Protein AF-A0A1I1XIB0-F1 (afdb_monomer)

InterPro domains:
  IPR000209 Peptidase S8/S53 domain [PF00082] (10-232)
  IPR023828 Peptidase S8, subtilisin, Ser-active site [PS00138] (184-194)
  IPR036852 Peptidase S8/S53 domain superfamily [G3DSA:3.40.50.200] (4-251)
  IPR036852 Peptidase S8/S53 domain superfamily [SSF52743] (11-243)
  IPR043708 Domain of unknown function DUF5648 [PF18885] (364-437)
  IPR050131 Subtilisin-like serine protease [PTHR43806] (14-376)

Solvent-accessible surface area (backbone atoms only — not comparable to full-atom values): 24948 Å² total; per-residue (Å²): 143,83,66,62,75,62,54,50,51,52,54,21,49,53,53,44,51,43,47,31,56,20,45,55,65,44,67,36,63,56,75,68,88,58,62,93,78,65,76,78,66,47,50,87,48,63,80,94,66,42,48,61,57,42,46,31,53,49,48,32,48,41,38,45,18,28,38,22,29,17,24,40,51,57,47,39,90,53,63,54,52,44,94,48,50,58,71,81,43,56,29,51,38,35,16,9,11,13,29,76,56,75,64,57,101,87,51,88,85,45,57,75,73,32,70,20,65,83,56,97,54,35,17,29,8,16,19,26,57,73,9,25,25,30,63,10,50,46,46,73,43,80,45,87,76,53,92,90,58,73,53,62,77,38,68,94,38,26,22,21,33,36,84,76,14,56,47,33,80,69,74,59,90,55,70,74,74,32,47,25,14,30,38,32,8,55,52,6,14,51,57,54,38,50,48,50,51,54,35,35,46,44,33,47,85,58,47,23,47,53,48,49,48,38,47,36,71,24,14,81,23,49,91,66,54,36,48,62,33,4,11,22,50,55,36,66,70,56,24,46,54,59,31,37,71,74,28,79,83,30,61,41,55,38,29,26,29,35,15,88,77,46,39,28,36,48,75,41,40,43,47,28,38,51,30,10,30,55,53,21,45,35,67,85,63,81,83,75,70,95,81,52,96,78,66,48,75,72,84,63,35,65,37,31,28,38,65,43,66,40,55,40,65,33,44,64,101,82,67,48,47,57,67,65,42,42,71,54,72,90,48,81,50,51,31,45,18,17,46,33,35,32,26,39,53,51,77,32,97,89,34,90,88,53,60,30,27,47,36,33,36,29,41,36,62,55,67,98,76,82,86,53,62,52,41,73,75,82,36,71,70,30,39,31,35,44,74,37,52,50,70,68,51,50,53,53,41,43,75,76,65,32,43,84,75,47,69,58,28,16,32,42,39,73,91,49,80,86,58,72,81,45,39,48,29,30,32,24,27,17,86,90,54,65,21,33,44,73,47,47,54,94,43,46,71,62,42,39,74,74,47,36,71,39,67,68,98,40,63,54,64,24,38,31,35,64,45,83,34,53,68,79,80,86,108

Organism: NCBI:txid32040

Foldseek 3Di:
DPPPVVVLVVVLVVLVLCLLQLAQEAQAEDQNDDPPVCPPQQLPDPQVRHRSSSVSLVSLQLQLHAYQYQQWWFQAADASDHPNDDCPSLRYAYEWAFAPDDDDPPDPDDDGQGWADPDPGTTTYFRFQLHAYFHFAFDKDFADQDVPDQDDPDVVFLWGLHCRRPVVVVVPPDRRPRMGTGGGSSRGSVVLSVLLVLLCLQPQPDGSNRSSVLQLCQAPQNPPGDRRGHSTHGDSVSSNVVSCVQQVVQKAFFFWWDFPQLLEIDTFSHLSLLVSQQQLSHDPFDDDPPPDPPCPPRPPRRHIFRDDADAAQQRPDPDGGPFARRNDDDDPRRGGGGFFMFGSDQQDPVDNVHTFFFWWKKKDWQDPDDDQCCCVPPNVTHMEMDTARDPVVVVVVVVVPIDTDGTRHTAHAPPDDAFPQKFFFFWFAASVSRYIDTHGPVCVVVVVVVRRDHDDPDGTHHITHTDPRYDDDGD

pLDDT: mean 80.66, std 17.75, range [33.81, 98.62]

Mean predicted aligned error: 9.28 Å

Radius of gyration: 24.28 Å; Cα contacts (8 Å, |Δi|>4): 1077; chains: 1; bounding box: 65×56×66 Å

Secondary structure (DSSP, 8-state):
--SHHHHHHHHHHHHHHHHHTT-SEEEE-SPP---TT-----SSS-GGG--HHHHHHHHHHHTT-EEEEE--SB--SS-SS-TTS-TT-TTEEEEEEE--SPPPTTSTT--TTPBPBSSSSSBPPP--TT-EEEE-SSEEEE----TT----SBGGGTBBSSTTSTTGGGT---TTSSEEEE-SHHHHHHHHHHHHHHHHHH-TT--HHHHHHHHHTTBTTTTS-BTTTBT-SB-HHHHHHHHHHH-TT-EEEEEEEEETTTTEEEEES-HHHHHHHHTT-PSS-----TT-TT--TTTSS---EE-SSEE----HHHH------TTPPP-GGGS-EEEEEEESSS--TT-SSSPPEEEEEEEEE--SS---HHHHHT-TT-EEEEEESSHHHHHHHHHTT-EEEEEEEEEB-TTS---TT-EEEEEEEETTTTEEEEEEGGGHHHHHHTT--B-BSBSEEEEEEE-SSSPPP--

Nearest PDB structures (foldseek):
  1wsd-assembly1_A  TM=8.372E-01  e=1.489E-09  Shouchella clausii KSM-K16
  3vv3-assembly1_A  TM=7.527E-01  e=7.061E-09  Pseudoalteromonas sp. SM9913
  5yl7-assembly1_A  TM=7.143E-01  e=4.272E-06  Pseudoalteromonas arctica
  4tr2-assembly2_B  TM=7.074E-01  e=9.302E-06  Plasmodium vivax
  8pol-assembly1_A  TM=7.002E-01  e=8.252E-06  Plasmodium falciparum

Sequence (475 aa):
MQPLEGEFGAYSEALTRAVYSGMQVINWSGELPNDDNHTNHNCNVPTANLSPVCTAVQLLKDRDVLLIQATGNFSKTRSPFPSNIQENQSTILAVGGTSSREPGPSMGGLSPGALWRLNATEGSSWTGFDGVVAPADGIVSTVPRYPGSTADYYPAYKCGDFANDRSAEGNFSRIGDGYGSCSGTSMAAPHVSALAGLIRSVNPLLSAQAVRSIIQNSGNNASNRMEQIGYGLPNAGLALVKASTTNPSKLTPLFSFYSVERVDSFYTTVPQMASAALTGTLEPRQHCPLSAAQCDLETTFKSYDSAYGAGITDWGNSYGPYTKFPGVGNGSTKAPQAEVWVFTTPANPKSAAIPLAPLVRMSWICPSAQANTVCQSTNGHHADTTYTTDDDGIAAYIGVGYKVDGIEGYIYPKSLPQPAGTVRLMRKYNPTRDDHAIFPETKAGYMAGLGYTVDSGAEWLGYVYPNNGPVPFIQ

Structure (mmCIF, N/CA/C/O backbone):
data_AF-A0A1I1XIB0-F1
#
_entry.id   AF-A0A1I1XIB0-F1
#
loop_
_atom_site.group_PDB
_atom_site.id
_atom_site.type_symbol
_atom_site.label_atom_id
_atom_site.label_alt_id
_atom_site.label_comp_id
_atom_site.label_asym_id
_atom_site.label_entity_id
_atom_site.label_seq_id
_atom_site.pdbx_PDB_ins_code
_atom_site.Cartn_x
_atom_site.Cartn_y
_atom_site.Cartn_z
_atom_site.occupancy
_atom_site.B_iso_or_equiv
_atom_site.auth_seq_id
_atom_site.auth_comp_id
_atom_site.auth_asym_id
_atom_site.auth_atom_id
_atom_site.pdbx_PDB_model_num
ATOM 1 N N . MET A 1 1 ? -0.092 12.155 -39.019 1.00 34.72 1 MET A N 1
ATOM 2 C CA . MET A 1 1 ? 0.145 12.845 -37.733 1.00 34.72 1 MET A CA 1
ATOM 3 C C . MET A 1 1 ? -1.206 13.132 -37.100 1.00 34.72 1 MET A C 1
ATOM 5 O O . MET A 1 1 ? -1.804 14.132 -37.453 1.00 34.72 1 MET A O 1
ATOM 9 N N . GLN A 1 2 ? -1.728 12.192 -36.305 1.00 34.03 2 GLN A N 1
ATOM 10 C CA . GLN A 1 2 ? -2.942 12.327 -35.475 1.00 34.03 2 GLN A CA 1
ATOM 11 C C . GLN A 1 2 ? -3.284 11.124 -34.536 1.00 34.03 2 GLN A C 1
ATOM 13 O O . GLN A 1 2 ? -4.403 11.107 -34.041 1.00 34.03 2 GLN A O 1
ATOM 18 N N . PRO A 1 3 ? -2.402 10.139 -34.212 1.00 33.81 3 PRO A N 1
ATOM 19 C CA . PRO A 1 3 ? -2.680 9.204 -33.105 1.00 33.81 3 PRO A CA 1
ATOM 20 C C . PRO A 1 3 ? -2.094 9.621 -31.743 1.00 33.81 3 PRO A C 1
ATOM 22 O O . PRO A 1 3 ? -2.544 9.133 -30.714 1.00 33.81 3 PRO A O 1
ATOM 25 N N . LEU A 1 4 ? -1.110 10.526 -31.714 1.00 39.44 4 LEU A N 1
ATOM 26 C CA . LEU A 1 4 ? -0.317 10.790 -30.509 1.00 39.44 4 LEU A CA 1
ATOM 27 C C . LEU A 1 4 ? -1.135 11.420 -29.364 1.00 39.44 4 LEU A C 1
ATOM 29 O O . LEU A 1 4 ? -1.026 10.961 -28.232 1.00 39.44 4 LEU A O 1
ATOM 33 N N . GLU A 1 5 ? -2.012 12.394 -29.633 1.00 41.09 5 GLU A N 1
ATOM 34 C CA . GLU A 1 5 ? -2.795 13.081 -28.583 1.00 41.09 5 GLU A CA 1
ATOM 35 C C . GLU A 1 5 ? -3.718 12.141 -27.778 1.00 41.09 5 GLU A C 1
ATOM 37 O O . GLU A 1 5 ? -3.927 12.365 -26.586 1.00 41.09 5 GLU A O 1
ATOM 42 N N . GLY A 1 6 ? -4.218 11.059 -28.390 1.00 52.31 6 GLY A N 1
ATOM 43 C CA . GLY A 1 6 ? -5.073 10.075 -27.715 1.00 52.31 6 GLY A CA 1
ATOM 44 C C . GLY A 1 6 ? -4.317 9.160 -26.743 1.00 52.31 6 GLY A C 1
ATOM 45 O O . GLY A 1 6 ? -4.821 8.862 -25.660 1.00 52.31 6 GLY A O 1
ATOM 46 N N . GLU A 1 7 ? -3.093 8.749 -27.088 1.00 53.34 7 GLU A N 1
ATOM 47 C CA . GLU A 1 7 ? -2.263 7.883 -26.235 1.00 53.34 7 GLU A CA 1
ATOM 48 C C . GLU A 1 7 ? -1.728 8.630 -25.005 1.00 53.34 7 GLU A C 1
ATOM 50 O O . GLU A 1 7 ? -1.768 8.099 -23.893 1.00 53.34 7 GLU A O 1
ATOM 55 N N . PHE A 1 8 ? -1.311 9.894 -25.162 1.00 59.97 8 PHE A N 1
ATOM 56 C CA . PHE A 1 8 ? -0.887 10.735 -24.034 1.00 59.97 8 PHE A CA 1
ATOM 57 C C . PHE A 1 8 ? -2.003 10.923 -22.995 1.00 59.97 8 PHE A C 1
ATOM 59 O O . PHE A 1 8 ? -1.739 10.871 -21.790 1.00 59.97 8 PHE A O 1
ATOM 66 N N . GLY A 1 9 ? -3.246 11.111 -23.455 1.00 65.69 9 GLY A N 1
ATOM 67 C CA . GLY A 1 9 ? -4.419 11.205 -22.585 1.00 65.69 9 GLY A CA 1
ATOM 68 C C . GLY A 1 9 ? -4.673 9.911 -21.811 1.00 65.69 9 GLY A C 1
ATOM 69 O O . GLY A 1 9 ? -4.876 9.952 -20.600 1.00 65.69 9 GLY A O 1
ATOM 70 N N . ALA A 1 10 ? -4.577 8.757 -22.478 1.00 72.38 10 ALA A N 1
ATOM 71 C CA . ALA A 1 10 ? -4.796 7.456 -21.848 1.00 72.38 10 ALA A CA 1
ATOM 72 C C . ALA A 1 10 ? -3.760 7.135 -20.755 1.00 72.38 10 ALA A C 1
ATOM 74 O O . ALA A 1 10 ? -4.125 6.625 -19.695 1.00 72.38 10 ALA A O 1
ATOM 75 N N . TYR A 1 11 ? -2.480 7.457 -20.973 1.00 74.12 11 TYR A N 1
ATOM 76 C CA . TYR A 1 11 ? -1.439 7.226 -19.966 1.00 74.12 11 TYR A CA 1
ATOM 77 C C . TYR A 1 11 ? -1.597 8.124 -18.737 1.00 74.12 11 TYR A C 1
ATOM 79 O O . TYR A 1 11 ? -1.488 7.645 -17.606 1.00 74.12 11 TYR A O 1
ATOM 87 N N . SER A 1 12 ? -1.871 9.415 -18.953 1.00 75.81 12 SER A N 1
ATOM 88 C CA . SER A 1 12 ? -2.117 10.366 -17.865 1.00 75.81 12 SER A CA 1
ATOM 89 C C . SER A 1 12 ? -3.331 9.945 -17.032 1.00 75.81 12 SER A C 1
ATOM 91 O O . SER A 1 12 ? -3.250 9.910 -15.803 1.00 75.81 12 SER A O 1
ATOM 93 N N . GLU A 1 13 ? -4.413 9.520 -17.689 1.00 79.94 13 GLU A N 1
ATOM 94 C CA . GLU A 1 13 ? -5.620 9.023 -17.027 1.00 79.94 13 GLU A CA 1
ATOM 95 C C . GLU A 1 13 ? -5.353 7.739 -16.231 1.00 79.94 13 GLU A C 1
ATOM 97 O O . GLU A 1 13 ? -5.754 7.635 -15.073 1.00 79.94 13 GLU A O 1
ATOM 102 N N . ALA A 1 14 ? -4.627 6.772 -16.802 1.00 84.06 14 ALA A N 1
ATOM 103 C CA . ALA A 1 14 ? -4.307 5.521 -16.117 1.00 84.06 14 ALA A CA 1
ATOM 104 C C . ALA A 1 14 ? -3.489 5.753 -14.836 1.00 84.06 14 ALA A C 1
ATOM 106 O O . ALA A 1 14 ? -3.816 5.200 -13.783 1.00 84.06 14 ALA A O 1
ATOM 107 N N . LEU A 1 15 ? -2.453 6.597 -14.908 1.00 84.81 15 LEU A N 1
ATOM 108 C CA . LEU A 1 15 ? -1.641 6.966 -13.746 1.00 84.81 15 LEU A CA 1
ATOM 109 C C . LEU A 1 15 ? -2.468 7.732 -12.709 1.00 84.81 15 LEU A C 1
ATOM 111 O O . LEU A 1 15 ? -2.414 7.412 -11.523 1.00 84.81 15 LEU A O 1
ATOM 115 N N . THR A 1 16 ? -3.274 8.697 -13.151 1.00 84.50 16 THR A N 1
ATOM 116 C CA . THR A 1 16 ? -4.142 9.493 -12.273 1.00 84.50 16 THR A CA 1
ATOM 117 C C . THR A 1 16 ? -5.138 8.606 -11.534 1.00 84.50 16 THR A C 1
ATOM 119 O O . THR A 1 16 ? -5.245 8.674 -10.309 1.00 84.50 16 THR A O 1
ATOM 122 N N . ARG A 1 17 ? -5.806 7.697 -12.249 1.00 85.12 17 ARG A N 1
ATOM 123 C CA . ARG A 1 17 ? -6.770 6.766 -11.663 1.00 85.12 17 ARG A CA 1
ATOM 124 C C . ARG A 1 17 ? -6.127 5.807 -10.663 1.00 85.12 17 ARG A C 1
ATOM 126 O O . ARG A 1 17 ? -6.706 5.576 -9.606 1.00 85.12 17 ARG A O 1
ATOM 133 N N . ALA A 1 18 ? -4.938 5.287 -10.966 1.00 88.88 18 ALA A N 1
ATOM 134 C CA . ALA A 1 18 ? -4.184 4.437 -10.045 1.00 88.88 18 ALA A CA 1
ATOM 135 C C . ALA A 1 18 ? -3.837 5.172 -8.737 1.00 88.88 18 ALA A C 1
ATOM 137 O O . ALA A 1 18 ? -3.987 4.629 -7.643 1.00 88.88 18 ALA A O 1
ATOM 138 N N . VAL A 1 19 ? -3.424 6.437 -8.828 1.00 89.44 19 VAL A N 1
ATOM 139 C CA . VAL A 1 19 ? -3.160 7.261 -7.641 1.00 89.44 19 VAL A CA 1
ATOM 140 C C . VAL A 1 19 ? -4.442 7.512 -6.841 1.00 89.44 19 VAL A C 1
ATOM 142 O O . VAL A 1 19 ? -4.451 7.381 -5.618 1.00 89.44 19 VAL A O 1
ATOM 145 N N . TYR A 1 20 ? -5.538 7.828 -7.527 1.00 86.62 20 TYR A N 1
ATOM 146 C CA . TYR A 1 20 ? -6.850 8.083 -6.928 1.00 86.62 20 TYR A CA 1
ATOM 147 C C . TYR A 1 20 ? -7.481 6.860 -6.261 1.00 86.62 20 TYR A C 1
ATOM 149 O O . TYR A 1 20 ? -8.223 7.018 -5.299 1.00 86.62 20 TYR A O 1
ATOM 157 N N . SER A 1 21 ? -7.143 5.640 -6.675 1.00 86.75 21 SER A N 1
ATOM 158 C CA . SER A 1 21 ? -7.569 4.436 -5.954 1.00 86.75 21 SER A CA 1
ATOM 159 C C . SER A 1 21 ? -6.730 4.149 -4.697 1.00 86.75 21 SER A C 1
ATOM 161 O O . SER A 1 21 ? -6.948 3.136 -4.038 1.00 86.75 21 SER A O 1
ATOM 163 N N . GLY A 1 22 ? -5.750 4.998 -4.364 1.00 91.38 22 GLY A N 1
ATOM 164 C CA . GLY A 1 22 ? -4.880 4.830 -3.199 1.00 91.38 22 GLY A CA 1
ATOM 165 C C . GLY A 1 22 ? -3.710 3.866 -3.415 1.00 91.38 22 GLY A C 1
ATOM 166 O O . GLY A 1 22 ? -3.172 3.339 -2.438 1.00 91.38 22 GLY A O 1
ATOM 167 N N . MET A 1 23 ? -3.304 3.608 -4.669 1.00 93.62 23 MET A N 1
ATOM 168 C CA . MET A 1 23 ? -2.136 2.761 -4.940 1.00 93.62 23 MET A CA 1
ATOM 169 C C . MET A 1 23 ? -0.854 3.396 -4.401 1.00 93.62 23 MET A C 1
ATOM 171 O O . MET A 1 23 ? -0.592 4.581 -4.579 1.00 93.62 23 MET A O 1
ATOM 175 N N . GLN A 1 24 ? -0.016 2.571 -3.779 1.00 94.75 24 GLN A N 1
ATOM 176 C CA . GLN A 1 24 ? 1.278 2.989 -3.237 1.00 94.75 24 GLN A CA 1
ATOM 177 C C . GLN A 1 24 ? 2.409 2.835 -4.256 1.00 94.75 24 GLN A C 1
ATOM 179 O O . GLN A 1 24 ? 3.380 3.589 -4.240 1.00 94.75 24 GLN A O 1
ATOM 184 N N . VAL A 1 25 ? 2.313 1.822 -5.111 1.00 96.56 25 VAL A N 1
ATOM 185 C CA . VAL A 1 25 ? 3.332 1.461 -6.094 1.00 96.56 25 VAL A CA 1
ATOM 186 C C . VAL A 1 25 ? 2.623 1.171 -7.405 1.00 96.56 25 VAL A C 1
ATOM 188 O O . VAL A 1 25 ? 1.628 0.449 -7.412 1.00 96.56 25 VAL A O 1
ATOM 191 N N . ILE A 1 26 ? 3.135 1.721 -8.501 1.00 95.69 26 ILE A N 1
ATOM 192 C CA . ILE A 1 26 ? 2.612 1.485 -9.846 1.00 95.69 26 ILE A CA 1
ATOM 193 C C . ILE A 1 26 ? 3.718 0.843 -10.673 1.00 95.69 26 ILE A C 1
ATOM 195 O O . ILE A 1 26 ? 4.795 1.414 -10.827 1.00 95.69 26 ILE A O 1
ATOM 199 N N . ASN A 1 27 ? 3.444 -0.338 -11.223 1.00 95.69 27 ASN A N 1
ATOM 200 C CA . ASN A 1 27 ? 4.301 -0.953 -12.228 1.00 95.69 27 ASN A CA 1
ATOM 201 C C . ASN A 1 27 ? 3.960 -0.383 -13.610 1.00 95.69 27 ASN A C 1
ATOM 203 O O . ASN A 1 27 ? 2.837 -0.551 -14.085 1.00 95.69 27 ASN A O 1
ATOM 207 N N . TRP A 1 28 ? 4.939 0.217 -14.279 1.00 91.00 28 TRP A N 1
ATOM 208 C CA . TRP A 1 28 ? 4.806 0.765 -15.622 1.00 91.00 28 TRP A CA 1
ATOM 209 C C . TRP A 1 28 ? 5.769 0.085 -16.590 1.00 91.00 28 TRP A C 1
ATOM 211 O O . TRP A 1 28 ? 6.968 0.357 -16.622 1.00 91.00 28 TRP A O 1
ATOM 221 N N . SER A 1 29 ? 5.229 -0.816 -17.405 1.00 89.12 29 SER A N 1
ATOM 222 C CA . SER A 1 29 ? 6.001 -1.589 -18.387 1.00 89.12 29 SER A CA 1
ATOM 223 C C . SER A 1 29 ? 5.890 -1.044 -19.818 1.00 89.12 29 SER A C 1
ATOM 225 O O . SER A 1 29 ? 6.275 -1.735 -20.757 1.00 89.12 29 SER A O 1
ATOM 227 N N . GLY A 1 30 ? 5.366 0.175 -19.984 1.00 76.06 30 GLY A N 1
ATOM 228 C CA . GLY A 1 30 ? 5.397 0.931 -21.238 1.00 76.06 30 GLY A CA 1
ATOM 229 C C . GLY A 1 30 ? 6.511 1.980 -21.239 1.00 76.06 30 GLY A C 1
ATOM 230 O O . GLY A 1 30 ? 7.048 2.335 -20.190 1.00 76.06 30 GLY A O 1
ATOM 231 N N . GLU A 1 31 ? 6.849 2.517 -22.408 1.00 67.69 31 GLU A N 1
ATOM 232 C CA . GLU A 1 31 ? 7.662 3.735 -22.475 1.00 67.69 31 GLU A CA 1
ATOM 233 C C . GLU A 1 31 ? 6.745 4.910 -22.103 1.00 67.69 31 GLU A C 1
ATOM 235 O O . GLU A 1 31 ? 5.690 5.087 -22.713 1.00 67.69 31 GLU A O 1
ATOM 240 N N . LEU A 1 32 ? 7.089 5.689 -21.065 1.00 65.56 32 LEU A N 1
ATOM 241 C CA . LEU A 1 32 ? 6.463 7.005 -20.919 1.00 65.56 32 LEU A CA 1
ATOM 242 C C . LEU A 1 32 ? 6.769 7.760 -22.209 1.00 65.56 32 LEU A C 1
ATOM 244 O O . LEU A 1 32 ? 7.939 7.792 -22.589 1.00 65.56 32 LEU A O 1
ATOM 248 N N . PRO A 1 33 ? 5.763 8.308 -22.900 1.00 55.97 33 PRO A N 1
ATOM 249 C CA . PRO A 1 33 ? 5.954 8.759 -24.262 1.00 55.97 33 PRO A CA 1
ATOM 250 C C . PRO A 1 33 ? 7.046 9.834 -24.333 1.00 55.97 33 PRO A C 1
ATOM 252 O O . PRO A 1 33 ? 6.881 10.974 -23.896 1.00 55.97 33 PRO A O 1
ATOM 255 N N . ASN A 1 34 ? 8.186 9.404 -24.868 1.00 49.69 34 ASN A N 1
ATOM 256 C CA . ASN A 1 34 ? 9.269 10.228 -25.356 1.00 49.69 34 ASN A CA 1
ATOM 257 C C . ASN A 1 34 ? 8.889 10.593 -26.780 1.00 49.69 34 ASN A C 1
ATOM 259 O O . ASN A 1 34 ? 8.821 9.716 -27.638 1.00 49.69 34 ASN A O 1
ATOM 263 N N . ASP A 1 35 ? 8.645 11.867 -27.057 1.00 43.66 35 ASP A N 1
ATOM 264 C CA . ASP A 1 35 ? 8.711 12.285 -28.446 1.00 43.66 35 ASP A CA 1
ATOM 265 C C . ASP A 1 35 ? 10.169 12.118 -28.906 1.00 43.66 35 ASP A C 1
ATOM 267 O O . ASP A 1 35 ? 11.059 12.841 -28.451 1.00 43.66 35 ASP A O 1
ATOM 271 N N . ASP A 1 36 ? 10.420 11.155 -29.796 1.00 38.62 36 ASP A N 1
ATOM 272 C CA . ASP A 1 36 ? 11.706 10.994 -30.482 1.00 38.62 36 ASP A CA 1
ATOM 273 C C . ASP A 1 36 ? 12.110 12.277 -31.261 1.00 38.62 36 ASP A C 1
ATOM 275 O O . ASP A 1 36 ? 13.267 12.394 -31.663 1.00 38.62 36 ASP A O 1
ATOM 279 N N . ASN A 1 37 ? 11.214 13.271 -31.414 1.00 39.28 37 ASN A N 1
ATOM 280 C CA . ASN A 1 37 ? 11.496 14.610 -31.953 1.00 39.28 37 ASN A CA 1
ATOM 281 C C . ASN A 1 37 ? 11.740 15.725 -30.917 1.00 39.28 37 ASN A C 1
ATOM 283 O O . ASN A 1 37 ? 11.841 16.888 -31.312 1.00 39.28 37 ASN A O 1
ATOM 287 N N . HIS A 1 38 ? 11.909 15.431 -29.624 1.00 42.34 38 HIS A N 1
ATOM 288 C CA . HIS A 1 38 ? 12.266 16.457 -28.635 1.00 42.34 38 HIS A CA 1
ATOM 289 C C . HIS A 1 38 ? 11.335 17.693 -28.630 1.00 42.34 38 HIS A C 1
ATOM 291 O O . HIS A 1 38 ? 11.815 18.804 -28.367 1.00 42.34 38 HIS A O 1
ATOM 297 N N . THR A 1 39 ? 10.017 17.578 -28.869 1.00 44.53 39 THR A N 1
ATOM 298 C CA . THR A 1 39 ? 9.148 18.688 -28.450 1.00 44.53 39 THR A CA 1
ATOM 299 C C . THR A 1 39 ? 9.186 18.761 -26.928 1.00 44.53 39 THR A C 1
ATOM 301 O O . THR A 1 39 ? 8.699 17.897 -26.207 1.00 44.53 39 THR A O 1
ATOM 304 N N . ASN A 1 40 ? 9.902 19.781 -26.478 1.00 45.25 40 ASN A N 1
ATOM 305 C CA . ASN A 1 40 ? 10.361 20.101 -25.141 1.00 45.25 40 ASN A CA 1
ATOM 306 C C . ASN A 1 40 ? 9.209 20.134 -24.112 1.00 45.25 40 ASN A C 1
ATOM 308 O O . ASN A 1 40 ? 8.756 21.208 -23.719 1.00 45.25 40 ASN A O 1
ATOM 312 N N . HIS A 1 41 ? 8.710 18.981 -23.657 1.00 52.47 41 HIS A N 1
ATOM 313 C CA . HIS A 1 41 ? 7.724 18.909 -22.574 1.00 52.47 41 HIS A CA 1
ATOM 314 C C . HIS A 1 41 ? 8.396 19.163 -21.224 1.00 52.47 41 HIS A C 1
ATOM 316 O O . HIS A 1 41 ? 8.399 18.310 -20.355 1.00 52.47 41 HIS A O 1
ATOM 322 N N . ASN A 1 42 ? 9.017 20.323 -21.030 1.00 55.72 42 ASN A N 1
ATOM 323 C CA . ASN A 1 42 ? 9.701 20.651 -19.786 1.00 55.72 42 ASN A CA 1
ATOM 324 C C . ASN A 1 42 ? 8.758 20.463 -18.575 1.00 55.72 42 ASN A C 1
ATOM 326 O O . ASN A 1 42 ? 7.835 21.247 -18.405 1.00 55.72 42 ASN A O 1
ATOM 330 N N . CYS A 1 43 ? 8.985 19.452 -17.724 1.00 63.19 43 CYS A N 1
ATOM 331 C CA . CYS A 1 43 ? 8.234 19.285 -16.475 1.00 63.19 43 CYS A CA 1
ATOM 332 C C . CYS A 1 43 ? 8.720 20.265 -15.389 1.00 63.19 43 CYS A C 1
ATOM 334 O O . CYS A 1 43 ? 8.115 20.357 -14.327 1.00 63.19 43 CYS A O 1
ATOM 336 N N . ASN A 1 44 ? 9.785 21.035 -15.658 1.00 62.88 44 ASN A N 1
ATOM 337 C CA . ASN A 1 44 ? 10.233 22.168 -14.847 1.00 62.88 44 ASN A CA 1
ATOM 338 C C . ASN A 1 44 ? 9.584 23.473 -15.339 1.00 62.88 44 ASN A C 1
ATOM 340 O O . ASN A 1 44 ? 10.269 24.443 -15.673 1.00 62.88 44 ASN A O 1
ATOM 344 N N . VAL A 1 45 ? 8.257 23.481 -15.428 1.00 57.94 45 VAL A N 1
ATOM 345 C CA . VAL A 1 45 ? 7.435 24.669 -15.697 1.00 57.94 45 VAL A CA 1
ATOM 346 C C . VAL A 1 45 ? 6.428 24.841 -14.557 1.00 57.94 45 VAL A C 1
ATOM 348 O O . VAL A 1 45 ? 6.165 23.877 -13.836 1.00 57.94 45 VAL A O 1
ATOM 351 N N . PRO A 1 46 ? 5.860 26.045 -14.347 1.00 59.50 46 PRO A N 1
ATOM 352 C CA . PRO A 1 46 ? 4.771 26.223 -13.390 1.00 59.50 46 PRO A CA 1
ATOM 353 C C . PRO A 1 46 ? 3.644 25.209 -13.631 1.00 59.50 46 PRO A C 1
ATOM 355 O O . PRO A 1 46 ? 3.358 24.885 -14.782 1.00 59.50 46 PRO A O 1
ATOM 358 N N . THR A 1 47 ? 2.980 24.752 -12.564 1.00 60.19 47 THR A N 1
ATOM 359 C CA . THR A 1 47 ? 1.940 23.701 -12.612 1.00 60.19 47 THR A CA 1
ATOM 360 C C . THR A 1 47 ? 0.851 23.960 -13.654 1.00 60.19 47 THR A C 1
ATOM 362 O O . THR A 1 47 ? 0.406 23.028 -14.313 1.00 60.19 47 THR A O 1
ATOM 365 N N . ALA A 1 48 ? 0.488 25.228 -13.871 1.00 57.03 48 ALA A N 1
ATOM 366 C CA . ALA A 1 48 ? -0.488 25.658 -14.875 1.00 57.03 48 ALA A CA 1
ATOM 367 C C . ALA A 1 48 ? -0.095 25.355 -16.339 1.00 57.03 48 ALA A C 1
ATOM 369 O O . ALA A 1 48 ? -0.945 25.434 -17.218 1.00 57.03 48 ALA A O 1
ATOM 370 N N . ASN A 1 49 ? 1.173 25.021 -16.604 1.00 55.91 49 ASN A N 1
ATOM 371 C CA . ASN A 1 49 ? 1.726 24.806 -17.945 1.00 55.91 49 ASN A CA 1
ATOM 372 C C . ASN A 1 49 ? 2.280 23.381 -18.147 1.00 55.91 49 ASN A C 1
ATOM 374 O O . ASN A 1 49 ? 2.986 23.137 -19.127 1.00 55.91 49 ASN A O 1
ATOM 378 N N . LEU A 1 50 ? 2.024 22.451 -17.217 1.00 63.81 50 LEU A N 1
ATOM 379 C CA . LEU A 1 50 ? 2.497 21.070 -17.333 1.00 63.81 50 LEU A CA 1
ATOM 380 C C . LEU A 1 50 ? 1.772 20.340 -18.472 1.00 63.81 50 LEU A C 1
ATOM 382 O O . LEU A 1 50 ? 0.561 20.474 -18.647 1.00 63.81 50 LEU A O 1
ATOM 386 N N . SER A 1 51 ? 2.509 19.522 -19.229 1.00 68.56 51 SER A N 1
ATOM 387 C CA . SER A 1 51 ? 1.878 18.562 -20.138 1.00 68.56 51 SER A CA 1
ATOM 388 C C . SER A 1 51 ? 1.127 17.488 -19.332 1.00 68.56 51 SER A C 1
ATOM 390 O O . SER A 1 51 ? 1.496 17.230 -18.183 1.00 68.56 51 SER A O 1
ATOM 392 N N . PRO A 1 52 ? 0.125 16.796 -19.908 1.00 71.19 52 PRO A N 1
ATOM 393 C CA . PRO A 1 52 ? -0.662 15.793 -19.182 1.00 71.19 52 PRO A CA 1
ATOM 394 C C . PRO A 1 52 ? 0.171 14.709 -18.477 1.00 71.19 52 PRO A C 1
ATOM 396 O O . PRO A 1 52 ? -0.163 14.287 -17.369 1.00 71.19 52 PRO A O 1
ATOM 399 N N . VAL A 1 53 ? 1.285 14.277 -19.079 1.00 72.31 53 VAL A N 1
ATOM 400 C CA . VAL A 1 53 ? 2.204 13.305 -18.461 1.00 72.31 53 VAL A CA 1
ATOM 401 C C . VAL A 1 53 ? 2.998 13.919 -17.302 1.00 72.31 53 VAL A C 1
ATOM 403 O O . VAL A 1 53 ? 3.157 13.275 -16.268 1.00 72.31 53 VAL A O 1
ATOM 406 N N . CYS A 1 54 ? 3.435 15.179 -17.413 1.00 75.38 54 CYS A N 1
ATOM 407 C CA . CYS A 1 54 ? 4.094 15.879 -16.310 1.00 75.38 54 CYS A CA 1
ATOM 408 C C . CYS A 1 54 ? 3.124 16.132 -15.143 1.00 75.38 54 CYS A C 1
ATOM 410 O O . CYS A 1 54 ? 3.532 16.021 -13.991 1.00 75.38 54 CYS A O 1
ATOM 412 N N . THR A 1 55 ? 1.845 16.416 -15.418 1.00 76.62 55 THR A N 1
ATOM 413 C CA . THR A 1 55 ? 0.795 16.538 -14.392 1.00 76.62 55 THR A CA 1
ATOM 414 C C . THR A 1 55 ? 0.612 15.223 -13.638 1.00 76.62 55 THR A C 1
ATOM 416 O O . THR A 1 55 ? 0.609 15.223 -12.410 1.00 76.62 55 THR A O 1
ATOM 419 N N . ALA A 1 56 ? 0.545 14.090 -14.345 1.00 79.69 56 ALA A N 1
ATOM 420 C CA . ALA A 1 56 ? 0.456 12.777 -13.707 1.00 79.69 56 ALA A CA 1
ATOM 421 C C . ALA A 1 56 ? 1.699 12.464 -12.851 1.00 79.69 56 ALA A C 1
ATOM 423 O O . ALA A 1 56 ? 1.571 11.992 -11.725 1.00 79.69 56 ALA A O 1
ATOM 424 N N . VAL A 1 57 ? 2.904 12.787 -13.334 1.00 80.12 57 VAL A N 1
ATOM 425 C CA . VAL A 1 57 ? 4.153 12.628 -12.562 1.00 80.12 57 VAL A CA 1
ATOM 426 C C . VAL A 1 57 ? 4.195 13.536 -11.332 1.00 80.12 57 VAL A C 1
ATOM 428 O O . VAL A 1 57 ? 4.632 13.108 -10.263 1.00 80.12 57 VAL A O 1
ATOM 431 N N . GLN A 1 58 ? 3.703 14.768 -11.446 1.00 81.25 58 GLN A N 1
ATOM 432 C CA . GLN A 1 58 ? 3.578 15.671 -10.307 1.00 81.25 58 GLN A CA 1
ATOM 433 C C . GLN A 1 58 ? 2.574 15.127 -9.281 1.00 81.25 58 GLN A C 1
ATOM 435 O O . GLN A 1 58 ? 2.874 15.113 -8.090 1.00 81.25 58 GLN A O 1
ATOM 440 N N . LEU A 1 59 ? 1.445 14.574 -9.731 1.00 84.94 59 LEU A N 1
ATOM 441 C CA . LEU A 1 59 ? 0.473 13.922 -8.856 1.00 84.94 59 LEU A CA 1
ATOM 442 C C . LEU A 1 59 ? 1.072 12.705 -8.130 1.00 84.94 59 LEU A C 1
ATOM 444 O O . LEU A 1 59 ? 0.847 12.553 -6.931 1.00 84.94 59 LEU A O 1
ATOM 448 N N . LEU A 1 60 ? 1.870 11.872 -8.813 1.00 89.44 60 LEU A N 1
ATOM 449 C CA . LEU A 1 60 ? 2.599 10.759 -8.186 1.00 89.44 60 LEU A CA 1
ATOM 450 C C . LEU A 1 60 ? 3.507 11.254 -7.051 1.00 89.44 60 LEU A C 1
ATOM 452 O O . LEU A 1 60 ? 3.512 10.676 -5.963 1.00 89.44 60 LEU A O 1
ATOM 456 N N . LYS A 1 61 ? 4.232 12.355 -7.284 1.00 87.81 61 LYS A N 1
ATOM 457 C CA . LYS A 1 61 ? 5.097 12.992 -6.284 1.00 87.81 61 LYS A CA 1
ATOM 458 C C . LYS A 1 61 ? 4.299 13.541 -5.107 1.00 87.81 61 LYS A C 1
ATOM 460 O O . LYS A 1 61 ? 4.659 13.276 -3.962 1.00 87.81 61 LYS A O 1
ATOM 465 N N . ASP A 1 62 ? 3.225 14.277 -5.376 1.00 87.31 62 ASP A N 1
ATOM 466 C CA . ASP A 1 62 ? 2.397 14.888 -4.336 1.00 87.31 62 ASP A CA 1
ATOM 467 C C . ASP A 1 62 ? 1.718 13.824 -3.473 1.00 87.31 62 ASP A C 1
ATOM 469 O O . ASP A 1 62 ? 1.621 13.983 -2.259 1.00 87.31 62 ASP A O 1
ATOM 473 N N . ARG A 1 63 ? 1.321 12.701 -4.079 1.00 90.69 63 ARG A N 1
ATOM 474 C CA . ARG A 1 63 ? 0.681 11.562 -3.406 1.00 90.69 63 ARG A CA 1
ATOM 475 C C . ARG A 1 63 ? 1.670 10.524 -2.878 1.00 90.69 63 ARG A C 1
ATOM 477 O O . ARG A 1 63 ? 1.244 9.509 -2.337 1.00 90.69 63 ARG A O 1
ATOM 484 N N . ASP A 1 64 ? 2.973 10.782 -2.990 1.00 93.50 64 ASP A N 1
ATOM 485 C CA . ASP A 1 64 ? 4.044 9.900 -2.516 1.00 93.50 64 ASP A CA 1
ATOM 486 C C . ASP A 1 64 ? 3.907 8.446 -3.029 1.00 93.50 64 ASP A C 1
ATOM 488 O O . ASP A 1 64 ? 4.106 7.454 -2.316 1.00 93.50 64 ASP A O 1
ATOM 492 N N . VAL A 1 65 ? 3.527 8.314 -4.297 1.00 94.88 65 VAL A N 1
ATOM 493 C CA . VAL A 1 65 ? 3.403 7.041 -5.014 1.00 94.88 65 VAL A CA 1
ATOM 494 C C . VAL A 1 65 ? 4.723 6.743 -5.715 1.00 94.88 65 VAL A C 1
ATOM 496 O O . VAL A 1 65 ? 5.353 7.646 -6.256 1.00 94.88 65 VAL A O 1
ATOM 499 N N . LEU A 1 66 ? 5.178 5.489 -5.697 1.00 95.38 66 LEU A N 1
ATOM 500 C CA . LEU A 1 66 ? 6.395 5.081 -6.403 1.00 95.38 66 LEU A CA 1
ATOM 501 C C . LEU A 1 66 ? 6.034 4.429 -7.745 1.00 95.38 66 LEU A C 1
ATOM 503 O O . LEU A 1 66 ? 5.433 3.357 -7.780 1.00 95.38 66 LEU A O 1
ATOM 507 N N . LEU A 1 67 ? 6.425 5.064 -8.844 1.00 93.88 67 LEU A N 1
ATOM 508 C CA . LEU A 1 67 ? 6.330 4.536 -10.199 1.00 93.88 67 LEU A CA 1
ATOM 509 C C . LEU A 1 67 ? 7.589 3.728 -10.533 1.00 93.88 67 LEU A C 1
ATOM 511 O O . LEU A 1 67 ? 8.699 4.258 -10.577 1.00 93.88 67 LEU A O 1
ATOM 515 N N . ILE A 1 68 ? 7.418 2.441 -10.796 1.00 94.31 68 ILE A N 1
ATOM 516 C CA . ILE A 1 68 ? 8.484 1.544 -11.235 1.00 94.31 68 ILE A CA 1
ATOM 517 C C . ILE A 1 68 ? 8.393 1.408 -12.750 1.00 94.31 68 ILE A C 1
ATOM 519 O O . ILE A 1 68 ? 7.442 0.817 -13.254 1.00 94.31 68 ILE A O 1
ATOM 523 N N . GLN A 1 69 ? 9.364 1.955 -13.476 1.00 91.25 69 GLN A N 1
ATOM 524 C CA . GLN A 1 69 ? 9.312 2.057 -14.932 1.00 91.25 69 GLN A CA 1
ATOM 525 C C . GLN A 1 69 ? 10.338 1.145 -15.608 1.00 91.25 69 GLN A C 1
ATOM 527 O O . GLN A 1 69 ? 11.532 1.232 -15.330 1.00 91.25 69 GLN A O 1
ATOM 532 N N . ALA A 1 70 ? 9.891 0.313 -16.547 1.00 91.75 70 ALA A N 1
ATOM 533 C CA . ALA A 1 70 ? 10.778 -0.466 -17.410 1.00 91.75 70 ALA A CA 1
ATOM 534 C C . ALA A 1 70 ? 11.585 0.443 -18.360 1.00 91.75 70 ALA A C 1
ATOM 536 O O . ALA A 1 70 ? 11.054 1.413 -18.900 1.00 91.75 70 ALA A O 1
ATOM 537 N N . THR A 1 71 ? 12.862 0.126 -18.602 1.00 87.50 71 THR A N 1
ATOM 538 C CA . THR A 1 71 ? 13.744 0.978 -19.428 1.00 87.50 71 THR A CA 1
ATOM 539 C C . THR A 1 71 ? 13.610 0.773 -20.940 1.00 87.50 71 THR A C 1
ATOM 541 O O . THR A 1 71 ? 14.148 1.553 -21.729 1.00 87.50 71 THR A O 1
ATOM 544 N N . GLY A 1 72 ? 12.890 -0.264 -21.367 1.00 87.00 72 GLY A N 1
ATOM 545 C CA . GLY A 1 72 ? 12.697 -0.610 -22.772 1.00 87.00 72 GLY A CA 1
ATOM 546 C C . GLY A 1 72 ? 13.679 -1.669 -23.281 1.00 87.00 72 GLY A C 1
ATOM 547 O O . GLY A 1 72 ? 14.683 -1.997 -22.647 1.00 87.00 72 GLY A O 1
ATOM 548 N N . ASN A 1 73 ? 13.360 -2.229 -24.451 1.00 87.06 73 ASN A N 1
ATOM 549 C CA . ASN A 1 73 ? 13.941 -3.485 -24.938 1.00 87.06 73 ASN A CA 1
ATOM 550 C C . ASN A 1 73 ? 14.830 -3.330 -26.189 1.00 87.06 73 ASN A C 1
ATOM 552 O O . ASN A 1 73 ? 15.056 -4.305 -26.902 1.00 87.06 73 ASN A O 1
ATOM 556 N N . PHE A 1 74 ? 15.340 -2.125 -26.465 1.00 86.50 74 PHE A N 1
ATOM 557 C CA . PHE A 1 74 ? 16.053 -1.800 -27.713 1.00 86.50 74 PHE A CA 1
ATOM 558 C C . PHE A 1 74 ? 17.549 -1.503 -27.524 1.00 86.50 74 PHE A C 1
ATOM 560 O O . PHE A 1 74 ? 18.141 -0.784 -28.327 1.00 86.50 74 PHE A O 1
ATOM 567 N N . SER A 1 75 ? 18.159 -1.993 -26.438 1.00 84.75 75 SER A N 1
ATOM 568 C CA . SER A 1 75 ? 19.591 -1.810 -26.138 1.00 84.75 75 SER A CA 1
ATOM 569 C C . SER A 1 75 ? 20.068 -0.350 -26.226 1.00 84.75 75 SER A C 1
ATOM 571 O O . SER A 1 75 ? 21.219 -0.080 -26.580 1.00 84.75 75 SER A O 1
ATOM 573 N N . LYS A 1 76 ? 19.183 0.612 -25.924 1.00 83.56 76 LYS A N 1
ATOM 574 C CA . LYS A 1 76 ? 19.501 2.041 -26.007 1.00 83.56 76 LYS A CA 1
ATOM 575 C C . LYS A 1 76 ? 20.480 2.408 -24.887 1.00 83.56 76 LYS A C 1
ATOM 577 O O . LYS A 1 76 ? 20.315 1.987 -23.745 1.00 83.56 76 LYS A O 1
ATOM 582 N N . THR A 1 77 ? 21.472 3.239 -25.207 1.00 77.81 77 THR A N 1
ATOM 583 C CA . THR A 1 77 ? 22.476 3.744 -24.251 1.00 77.81 77 THR A CA 1
ATOM 584 C C . THR A 1 77 ? 22.066 5.056 -23.578 1.00 77.81 77 THR A C 1
ATOM 586 O O . THR A 1 77 ? 22.876 5.701 -22.925 1.00 77.81 77 THR A O 1
ATOM 589 N N . ARG A 1 78 ? 20.828 5.506 -23.799 1.00 66.31 78 ARG A N 1
ATOM 590 C CA . ARG A 1 78 ? 20.286 6.754 -23.251 1.00 66.31 78 ARG A CA 1
ATOM 591 C C . ARG A 1 78 ? 19.279 6.449 -22.149 1.00 66.31 78 ARG A C 1
ATOM 593 O O . ARG A 1 78 ? 18.668 5.381 -22.174 1.00 66.31 78 ARG A O 1
ATOM 600 N N . SER A 1 79 ? 19.105 7.405 -21.233 1.00 63.69 79 SER A N 1
ATOM 601 C CA . SER A 1 79 ? 18.088 7.356 -20.175 1.00 63.69 79 SER A CA 1
ATOM 602 C C . SER A 1 79 ? 16.719 6.959 -20.749 1.00 63.69 79 SER A C 1
ATOM 604 O O . SER A 1 79 ? 16.352 7.461 -21.817 1.00 63.69 79 SER A O 1
ATOM 606 N N . PRO A 1 80 ? 15.955 6.084 -20.067 1.00 63.50 80 PRO A N 1
ATOM 607 C CA . PRO A 1 80 ? 14.601 5.726 -20.489 1.00 63.50 80 PRO A CA 1
ATOM 608 C C . PRO A 1 80 ? 13.605 6.874 -20.279 1.00 63.50 80 PRO A C 1
ATOM 610 O O . PRO A 1 80 ? 12.468 6.803 -20.742 1.00 63.50 80 PRO A O 1
ATOM 613 N N . PHE A 1 81 ? 14.012 7.917 -19.554 1.00 63.50 81 PHE A N 1
ATOM 614 C CA . PHE A 1 81 ? 13.168 9.052 -19.235 1.00 63.50 81 PHE A CA 1
ATOM 615 C C . PHE A 1 81 ? 13.308 10.166 -20.276 1.00 63.50 81 PHE A C 1
ATOM 617 O O . PHE A 1 81 ? 14.411 10.391 -20.791 1.00 63.50 81 PHE A O 1
ATOM 624 N N . PRO A 1 82 ? 12.222 10.917 -20.528 1.00 55.00 82 PRO A N 1
ATOM 625 C CA . PRO A 1 82 ? 12.303 12.189 -21.232 1.00 55.00 82 PRO A CA 1
ATOM 626 C C . PRO A 1 82 ? 13.367 13.091 -20.603 1.00 55.00 82 PRO A C 1
ATOM 628 O O . PRO A 1 82 ? 13.503 13.118 -19.383 1.00 55.00 82 PRO A O 1
ATOM 631 N N . SER A 1 83 ? 14.101 13.879 -21.394 1.00 50.56 83 SER A N 1
ATOM 632 C CA . SER A 1 83 ? 15.163 14.772 -20.882 1.00 50.56 83 SER A CA 1
ATOM 633 C C . SER A 1 83 ? 14.671 15.782 -19.827 1.00 50.56 83 SER A C 1
ATOM 635 O O . SER A 1 83 ? 15.452 16.300 -19.030 1.00 50.56 83 SER A O 1
ATOM 637 N N . ASN A 1 84 ? 13.366 16.043 -19.813 1.00 50.69 84 ASN A N 1
ATOM 638 C CA . ASN A 1 84 ? 12.615 16.885 -18.883 1.00 50.69 84 ASN A CA 1
ATOM 639 C C . ASN A 1 84 ? 12.133 16.175 -17.600 1.00 50.69 84 ASN A C 1
ATOM 641 O O . ASN A 1 84 ? 11.721 16.862 -16.666 1.00 50.69 84 ASN A O 1
ATOM 645 N N . ILE A 1 85 ? 12.173 14.841 -17.539 1.00 57.25 85 ILE A N 1
ATOM 646 C CA . ILE A 1 85 ? 11.935 14.040 -16.332 1.00 57.25 85 ILE A CA 1
ATOM 647 C C . ILE A 1 85 ? 13.297 13.529 -15.881 1.00 57.25 85 ILE A C 1
ATOM 649 O O . ILE A 1 85 ? 13.867 12.609 -16.460 1.00 57.25 85 ILE A O 1
ATOM 653 N N . GLN A 1 86 ? 13.854 14.159 -14.851 1.00 55.38 86 GLN A N 1
ATOM 654 C CA . GLN A 1 86 ? 15.164 13.745 -14.366 1.00 55.38 86 GLN A CA 1
ATOM 655 C C . GLN A 1 86 ? 15.095 12.376 -13.685 1.00 55.38 86 GLN A C 1
ATOM 657 O O . GLN A 1 86 ? 14.174 12.069 -12.931 1.00 55.38 86 GLN A O 1
ATOM 662 N N . GLU A 1 87 ? 16.134 11.574 -13.889 1.00 52.88 87 GLU A N 1
ATOM 663 C CA . GLU A 1 87 ? 16.297 10.266 -13.249 1.00 52.88 87 GLU A CA 1
ATOM 664 C C . GLU A 1 87 ? 16.244 10.351 -11.708 1.00 52.88 87 GLU A C 1
ATOM 666 O O . GLU A 1 87 ? 15.834 9.415 -11.021 1.00 52.88 87 GLU A O 1
ATOM 671 N N . ASN A 1 88 ? 16.584 11.515 -11.149 1.00 52.09 88 ASN A N 1
ATOM 672 C CA . ASN A 1 88 ? 16.586 11.805 -9.716 1.00 52.09 88 ASN A CA 1
ATOM 673 C C . ASN A 1 88 ? 15.203 12.148 -9.120 1.00 52.09 88 ASN A C 1
ATOM 675 O O . ASN A 1 88 ? 15.127 12.475 -7.933 1.00 52.09 88 ASN A O 1
ATOM 679 N N . GLN A 1 89 ? 14.105 12.086 -9.889 1.00 64.75 89 GLN A N 1
ATOM 680 C CA . GLN A 1 89 ? 12.769 12.319 -9.331 1.00 64.75 89 GLN A CA 1
ATOM 681 C C . GLN A 1 89 ? 12.451 11.241 -8.287 1.00 64.75 89 GLN A C 1
ATOM 683 O O . GLN A 1 89 ? 12.417 10.050 -8.589 1.00 64.75 89 GLN A O 1
ATOM 688 N N . SER A 1 90 ? 12.178 11.648 -7.047 1.00 70.00 90 SER A N 1
ATOM 689 C CA . SER A 1 90 ? 11.967 10.746 -5.901 1.00 70.00 90 SER A CA 1
ATOM 690 C C . SER A 1 90 ? 10.871 9.689 -6.098 1.00 70.00 90 SER A C 1
ATOM 692 O O . SER A 1 90 ? 10.865 8.686 -5.390 1.00 70.00 90 SER A O 1
ATOM 694 N N . THR A 1 91 ? 9.960 9.920 -7.043 1.00 85.50 91 THR A N 1
ATOM 695 C CA . THR A 1 91 ? 8.762 9.119 -7.316 1.00 85.50 91 THR A CA 1
ATOM 696 C C . THR A 1 91 ? 8.929 8.119 -8.466 1.00 85.50 91 THR A C 1
ATOM 698 O O . THR A 1 91 ? 8.065 7.269 -8.629 1.00 85.50 91 THR A O 1
ATOM 701 N N . ILE A 1 92 ? 10.028 8.146 -9.235 1.00 88.06 92 ILE A N 1
ATOM 702 C CA . ILE A 1 92 ? 10.241 7.206 -10.351 1.00 88.06 92 ILE A CA 1
ATOM 703 C C . ILE A 1 92 ? 11.521 6.393 -10.144 1.00 88.06 92 ILE A C 1
ATOM 705 O O . ILE A 1 92 ? 12.561 6.940 -9.774 1.00 88.06 92 ILE A O 1
ATOM 709 N N . LEU A 1 93 ? 11.457 5.085 -10.397 1.00 91.69 93 LEU A N 1
ATOM 710 C CA . LEU A 1 93 ? 12.611 4.188 -10.404 1.00 91.69 93 LEU A CA 1
ATOM 711 C C . LEU A 1 93 ? 12.675 3.417 -11.728 1.00 91.69 93 LEU A C 1
ATOM 713 O O . LEU A 1 93 ? 11.793 2.611 -12.023 1.00 91.69 93 LEU A O 1
ATOM 717 N N . ALA A 1 94 ? 13.735 3.656 -12.505 1.00 91.38 94 ALA A N 1
ATOM 718 C CA . ALA A 1 94 ? 14.029 2.912 -13.728 1.00 91.38 94 ALA A CA 1
ATOM 719 C C . ALA A 1 94 ? 14.483 1.486 -13.415 1.00 91.38 94 ALA A C 1
ATOM 721 O O . ALA A 1 94 ? 15.333 1.270 -12.545 1.00 91.38 94 ALA A O 1
ATOM 722 N N . VAL A 1 95 ? 13.957 0.532 -14.182 1.00 93.12 95 VAL A N 1
ATOM 723 C CA . VAL A 1 95 ? 14.271 -0.888 -14.064 1.00 93.12 95 VAL A CA 1
ATOM 724 C C . VAL A 1 95 ? 14.696 -1.461 -15.406 1.00 93.12 95 VAL A C 1
ATOM 726 O O . VAL A 1 95 ? 13.900 -1.591 -16.338 1.00 93.12 95 VAL A O 1
ATOM 729 N N . GLY A 1 96 ? 15.972 -1.825 -15.478 1.00 91.44 96 GLY A N 1
ATOM 730 C CA . GLY A 1 96 ? 16.546 -2.573 -16.588 1.00 91.44 96 GLY A CA 1
ATOM 731 C C . GLY A 1 96 ? 16.455 -4.077 -16.368 1.00 91.44 96 GLY A C 1
ATOM 732 O O . GLY A 1 96 ? 16.120 -4.568 -15.289 1.00 91.44 96 GLY A O 1
ATOM 733 N N . GLY A 1 97 ? 16.776 -4.822 -17.414 1.00 90.44 97 GLY A N 1
ATOM 734 C CA . GLY A 1 97 ? 16.735 -6.271 -17.434 1.00 90.44 97 GLY A CA 1
ATOM 735 C C . GLY A 1 97 ? 18.120 -6.889 -17.328 1.00 90.44 97 GLY A C 1
ATOM 736 O O . GLY A 1 97 ? 19.017 -6.527 -18.087 1.00 90.44 97 GLY A O 1
ATOM 737 N N . THR A 1 98 ? 18.280 -7.875 -16.450 1.00 86.94 98 THR A N 1
ATOM 738 C CA . THR A 1 98 ? 19.453 -8.764 -16.415 1.00 86.94 98 THR A CA 1
ATOM 739 C C . THR A 1 98 ? 19.089 -10.173 -16.878 1.00 86.94 98 THR A C 1
ATOM 741 O O . THR A 1 98 ? 17.965 -10.640 -16.669 1.00 86.94 98 THR A O 1
ATOM 744 N N . SER A 1 99 ? 20.058 -10.865 -17.481 1.00 77.38 99 SER A N 1
ATOM 745 C CA . SER A 1 99 ? 19.987 -12.314 -17.679 1.00 77.38 99 SER A CA 1
ATOM 746 C C . SER A 1 99 ? 20.075 -13.038 -16.332 1.00 77.38 99 SER A C 1
ATOM 748 O O . SER A 1 99 ? 20.813 -12.614 -15.437 1.00 77.38 99 SER A O 1
ATOM 750 N N . SER A 1 100 ? 19.327 -14.133 -16.205 1.00 60.31 100 SER A N 1
ATOM 751 C CA . SER A 1 100 ? 19.420 -15.116 -15.118 1.00 60.31 100 SER A CA 1
ATOM 752 C C . SER A 1 100 ? 20.233 -16.362 -15.513 1.00 60.31 100 SER A C 1
ATOM 754 O O . SER A 1 100 ? 20.522 -17.188 -14.650 1.00 60.31 100 SER A O 1
ATOM 756 N N . ARG A 1 101 ? 20.604 -16.511 -16.798 1.00 51.78 101 ARG A N 1
ATOM 757 C CA . ARG A 1 101 ? 21.323 -17.677 -17.343 1.00 51.78 101 ARG A CA 1
ATOM 758 C C . ARG A 1 101 ? 22.811 -17.404 -17.590 1.00 51.78 101 ARG A C 1
ATOM 760 O O . ARG A 1 101 ? 23.183 -16.331 -18.065 1.00 51.78 101 ARG A O 1
ATOM 767 N N . GLU A 1 102 ? 23.606 -18.442 -17.323 1.00 39.47 102 GLU A N 1
ATOM 768 C CA . GLU A 1 102 ? 24.975 -18.678 -17.811 1.00 39.47 102 GLU A CA 1
ATOM 769 C C . GLU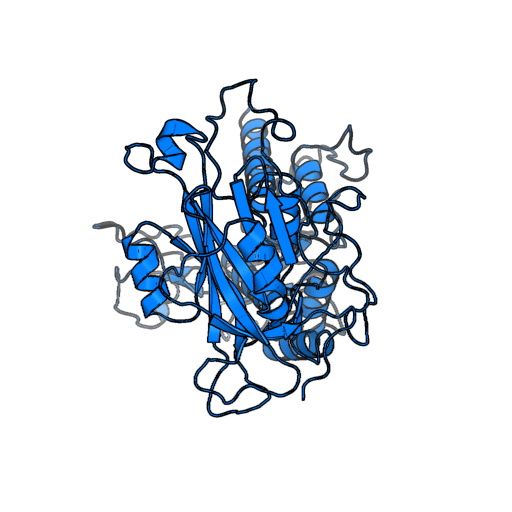 A 1 102 ? 25.038 -18.677 -19.361 1.00 39.47 102 GLU A C 1
ATOM 771 O O . GLU A 1 102 ? 24.028 -18.961 -20.017 1.00 39.47 102 GLU A O 1
ATOM 776 N N . PRO A 1 103 ? 26.201 -18.365 -19.969 1.00 39.38 103 PRO A N 1
ATOM 777 C CA . PRO A 1 103 ? 26.350 -18.129 -21.406 1.00 39.38 103 PRO A CA 1
ATOM 778 C C . PRO A 1 103 ? 25.948 -19.325 -22.285 1.00 39.38 103 PRO A C 1
ATOM 780 O O . PRO A 1 103 ? 26.393 -20.454 -22.087 1.00 39.38 103 PRO A O 1
ATOM 783 N N . GLY A 1 104 ? 25.160 -19.047 -23.329 1.00 37.38 104 GLY A N 1
ATOM 784 C CA . GLY A 1 104 ? 24.969 -19.947 -24.469 1.00 37.38 104 GLY A CA 1
ATOM 785 C C . GLY A 1 104 ? 26.081 -19.772 -25.520 1.00 37.38 104 GLY A C 1
ATOM 786 O O . GLY A 1 104 ? 26.639 -18.679 -25.642 1.00 37.38 104 GLY A O 1
ATOM 787 N N . PRO A 1 105 ? 26.395 -20.808 -26.322 1.00 35.91 105 PRO A N 1
ATOM 788 C CA . PRO A 1 105 ? 27.591 -20.858 -27.175 1.00 35.91 105 PRO A CA 1
ATOM 789 C C . PRO A 1 105 ? 27.660 -19.833 -28.325 1.00 35.91 105 PRO A C 1
ATOM 791 O O . PRO A 1 105 ? 28.668 -19.787 -29.025 1.00 35.91 105 PRO A O 1
ATOM 794 N N . SER A 1 106 ? 26.640 -18.996 -28.532 1.00 38.34 106 SER A N 1
ATOM 795 C CA . SER A 1 106 ? 26.597 -17.981 -29.598 1.00 38.34 106 SER A CA 1
ATOM 796 C C . SER A 1 106 ? 26.680 -16.526 -29.116 1.00 38.34 106 SER A C 1
ATOM 798 O O . SER A 1 106 ? 26.721 -15.623 -29.948 1.00 38.34 106 SER A O 1
ATOM 800 N N . MET A 1 107 ? 26.720 -16.267 -27.805 1.00 40.91 107 MET A N 1
ATOM 801 C CA . MET A 1 107 ? 26.664 -14.906 -27.249 1.00 40.91 107 MET A CA 1
ATOM 802 C C . MET A 1 107 ? 27.804 -14.717 -26.246 1.00 40.91 107 MET A C 1
ATOM 804 O O . MET A 1 107 ? 27.670 -15.038 -25.068 1.00 40.91 107 MET A O 1
ATOM 808 N N . GLY A 1 108 ? 28.952 -14.247 -26.744 1.00 38.94 108 GLY A N 1
ATOM 809 C CA . GLY A 1 108 ? 30.209 -14.134 -26.003 1.00 38.94 108 GLY A CA 1
ATOM 810 C C . GLY A 1 108 ? 30.071 -13.583 -24.577 1.00 38.94 108 GLY A C 1
ATOM 811 O O . GLY A 1 108 ? 29.756 -12.413 -24.386 1.00 38.94 108 GLY A O 1
ATOM 812 N N . GLY A 1 109 ? 30.367 -14.441 -23.596 1.00 36.28 109 GLY A N 1
ATOM 813 C CA . GLY A 1 109 ? 30.875 -14.077 -22.269 1.00 36.28 109 GLY A CA 1
ATOM 814 C C . GLY A 1 109 ? 30.049 -13.094 -21.438 1.00 36.28 109 GLY A C 1
ATOM 815 O O . GLY A 1 109 ? 30.607 -12.107 -20.965 1.00 36.28 109 GLY A O 1
ATOM 816 N N . LEU A 1 110 ? 28.758 -13.347 -21.213 1.00 44.19 110 LEU A N 1
ATOM 817 C CA . LEU A 1 110 ? 27.975 -12.568 -20.248 1.00 44.19 110 LEU A CA 1
ATOM 818 C C . LEU A 1 110 ? 27.831 -13.329 -18.920 1.00 44.19 110 LEU A C 1
ATOM 820 O O . LEU A 1 110 ? 27.233 -14.400 -18.873 1.00 44.19 110 LEU A O 1
ATOM 824 N N . SER A 1 111 ? 28.400 -12.765 -17.851 1.00 43.88 111 SER A N 1
ATOM 825 C CA . SER A 1 111 ? 28.301 -13.265 -16.471 1.00 43.88 111 SER A CA 1
ATOM 826 C C . SER A 1 111 ? 26.880 -13.098 -15.900 1.00 43.88 111 SER A C 1
ATOM 828 O O . SER A 1 111 ? 26.159 -12.194 -16.336 1.00 43.88 111 SER A O 1
ATOM 830 N N . PRO A 1 112 ? 26.473 -13.874 -14.876 1.00 44.88 112 PRO A N 1
ATOM 831 C CA . PRO A 1 112 ? 25.272 -13.581 -14.091 1.00 44.88 112 PRO A CA 1
ATOM 832 C C . PRO A 1 112 ? 25.242 -12.110 -13.642 1.00 44.88 112 PRO A C 1
ATOM 834 O O . PRO A 1 112 ? 26.234 -11.599 -13.120 1.00 44.88 112 PRO A O 1
ATOM 837 N N . GLY A 1 113 ? 24.123 -11.413 -13.867 1.00 54.09 113 GLY A N 1
ATOM 838 C CA . GLY A 1 113 ? 24.022 -9.965 -13.621 1.00 54.09 113 GLY A CA 1
ATOM 839 C C . GLY A 1 113 ? 24.337 -9.075 -14.833 1.00 54.09 113 GLY A C 1
ATOM 840 O O . GLY A 1 113 ? 24.220 -7.854 -14.737 1.00 54.09 113 GLY A O 1
ATOM 841 N N . ALA A 1 114 ? 24.727 -9.654 -15.973 1.00 67.00 114 ALA A N 1
ATOM 842 C CA . ALA A 1 114 ? 24.859 -8.924 -17.226 1.00 67.00 114 ALA A CA 1
ATOM 843 C C . ALA A 1 114 ? 23.494 -8.520 -17.797 1.00 67.00 114 ALA A C 1
ATOM 845 O O . ALA A 1 114 ? 22.501 -9.241 -17.665 1.00 67.00 114 ALA A O 1
ATOM 846 N N . LEU A 1 115 ? 23.468 -7.385 -18.502 1.00 80.69 115 LEU A N 1
ATOM 847 C CA . LEU A 1 115 ? 22.269 -6.916 -19.190 1.00 80.69 115 LEU A CA 1
ATOM 848 C C . LEU A 1 115 ? 21.676 -8.017 -20.073 1.00 80.69 115 LEU A C 1
ATOM 850 O O . LEU A 1 115 ? 22.378 -8.659 -20.856 1.00 80.69 115 LEU A O 1
ATOM 854 N N . TRP A 1 116 ? 20.365 -8.199 -19.956 1.00 84.69 116 TRP A N 1
ATOM 855 C CA . TRP A 1 116 ? 19.603 -9.082 -20.822 1.00 84.69 116 TRP A CA 1
ATOM 856 C C . TRP A 1 116 ? 19.750 -8.635 -22.280 1.00 84.69 116 TRP A C 1
ATOM 858 O O . TRP A 1 116 ? 19.579 -7.454 -22.592 1.00 84.69 116 TRP A O 1
ATOM 868 N N . ARG A 1 117 ? 20.061 -9.583 -23.168 1.00 82.62 117 ARG A N 1
ATOM 869 C CA . ARG A 1 117 ? 20.155 -9.379 -24.618 1.00 82.62 117 ARG A CA 1
ATOM 870 C C . ARG A 1 117 ? 19.586 -10.585 -25.354 1.00 82.62 117 ARG A C 1
ATOM 872 O O . ARG A 1 117 ? 19.931 -11.723 -25.038 1.00 82.62 117 ARG A O 1
ATOM 879 N N . LEU A 1 118 ? 18.742 -10.329 -26.347 1.00 76.19 118 LEU A N 1
ATOM 880 C CA . LEU A 1 118 ? 18.270 -11.336 -27.299 1.00 76.19 118 LEU A CA 1
ATOM 881 C C . LEU A 1 118 ? 19.140 -11.359 -28.555 1.00 76.19 118 LEU A C 1
ATOM 883 O O . LEU A 1 118 ? 19.461 -12.433 -29.056 1.00 76.19 118 LEU A O 1
ATOM 887 N N . ASN A 1 119 ? 19.547 -10.187 -29.044 1.00 77.25 119 ASN A N 1
ATOM 888 C CA . ASN A 1 119 ? 20.443 -10.021 -30.188 1.00 77.25 119 ASN A CA 1
ATOM 889 C C . ASN A 1 119 ? 21.154 -8.654 -30.115 1.00 77.25 119 ASN A C 1
ATOM 891 O O . ASN A 1 119 ? 21.228 -8.041 -29.051 1.00 77.25 119 ASN A O 1
ATOM 895 N N . ALA A 1 120 ? 21.734 -8.196 -31.229 1.00 74.38 120 ALA A N 1
ATOM 896 C CA . ALA A 1 120 ? 22.493 -6.947 -31.288 1.00 74.38 120 ALA A CA 1
ATOM 897 C C . ALA A 1 120 ? 21.639 -5.684 -31.058 1.00 74.38 120 ALA A C 1
ATOM 899 O O . ALA A 1 120 ? 22.182 -4.665 -30.638 1.00 74.38 120 ALA A O 1
ATOM 900 N N . THR A 1 121 ? 20.333 -5.743 -31.329 1.00 78.50 121 THR A N 1
ATOM 901 C CA . THR A 1 121 ? 19.409 -4.602 -31.227 1.00 78.50 121 THR A CA 1
ATOM 902 C C . THR A 1 121 ? 18.402 -4.762 -30.092 1.00 78.50 121 THR A C 1
ATOM 904 O O . THR A 1 121 ? 17.991 -3.775 -29.492 1.00 78.50 121 THR A O 1
ATOM 907 N N . GLU A 1 122 ? 18.034 -5.993 -29.744 1.00 82.50 122 GLU A N 1
ATOM 908 C CA . GLU A 1 122 ? 17.032 -6.303 -28.725 1.00 82.50 122 GLU A CA 1
ATOM 909 C C . GLU A 1 122 ? 17.694 -6.723 -27.410 1.00 82.50 122 GLU A C 1
ATOM 911 O O . GLU A 1 122 ? 18.451 -7.697 -27.341 1.00 82.50 122 GLU A O 1
ATOM 916 N N . GLY A 1 123 ? 17.397 -5.980 -26.349 1.00 84.06 123 GLY A N 1
ATOM 917 C CA . GLY A 1 123 ? 18.007 -6.133 -25.034 1.00 84.06 123 GLY A CA 1
ATOM 918 C C . GLY A 1 123 ? 17.696 -4.953 -24.124 1.00 84.06 123 GLY A C 1
ATOM 919 O O . GLY A 1 123 ? 17.088 -3.968 -24.542 1.00 84.06 123 GLY A O 1
ATOM 920 N N . SER A 1 124 ? 18.108 -5.041 -22.864 1.00 87.44 124 SER A N 1
ATOM 921 C CA . SER A 1 124 ? 17.837 -3.989 -21.887 1.00 87.44 124 SER A CA 1
ATOM 922 C C . SER A 1 124 ? 18.490 -2.675 -22.304 1.00 87.44 124 SER A C 1
ATOM 924 O O . SER A 1 124 ? 19.712 -2.603 -22.464 1.00 87.44 124 SER A O 1
ATOM 926 N N . SER A 1 125 ? 17.687 -1.616 -22.400 1.00 87.38 125 SER A N 1
ATOM 927 C CA . SER A 1 125 ? 18.209 -0.251 -22.385 1.00 87.38 125 SER A CA 1
ATOM 928 C C . SER A 1 125 ? 18.865 0.054 -21.036 1.00 87.38 125 SER A C 1
ATOM 930 O O . SER A 1 125 ? 18.554 -0.582 -20.018 1.00 87.38 125 SER A O 1
ATOM 932 N N . TRP A 1 126 ? 19.770 1.029 -21.035 1.00 86.56 126 TRP A N 1
ATOM 933 C CA . TRP A 1 126 ? 20.477 1.478 -19.838 1.00 86.56 126 TRP A CA 1
ATOM 934 C C . TRP A 1 126 ? 19.507 2.056 -18.813 1.00 86.56 126 TRP A C 1
ATOM 936 O O . TRP A 1 126 ? 18.506 2.682 -19.161 1.00 86.56 126 TRP A O 1
ATOM 946 N N . THR A 1 127 ? 19.800 1.824 -17.539 1.00 84.94 127 THR A N 1
ATOM 947 C CA . THR A 1 127 ? 18.951 2.285 -16.438 1.00 84.94 127 THR A CA 1
ATOM 948 C C . THR A 1 127 ? 19.224 3.726 -16.041 1.00 84.94 127 THR A C 1
ATOM 950 O O . THR A 1 127 ? 18.358 4.340 -15.429 1.00 84.94 127 THR A O 1
ATOM 953 N N . GLY A 1 128 ? 20.418 4.221 -16.379 1.00 84.88 128 GLY A N 1
ATOM 954 C CA . GLY A 1 128 ? 21.028 5.399 -15.781 1.00 84.88 128 GLY A CA 1
ATOM 955 C C . GLY A 1 128 ? 21.633 5.096 -14.400 1.00 84.88 128 GLY A C 1
ATOM 956 O O . GLY A 1 128 ? 21.583 3.958 -13.917 1.00 84.88 128 GLY A O 1
ATOM 957 N N . PHE A 1 129 ? 22.270 6.098 -13.785 1.00 86.00 129 PHE A N 1
ATOM 958 C CA . PHE A 1 129 ? 23.019 5.937 -12.527 1.00 86.00 129 PHE A CA 1
ATOM 959 C C . PHE A 1 129 ? 22.134 5.683 -11.302 1.00 86.00 129 PHE A C 1
ATOM 961 O O . PHE A 1 129 ? 22.595 5.083 -10.328 1.00 86.00 129 PHE A O 1
ATOM 968 N N . ASP A 1 130 ? 20.889 6.145 -11.339 1.00 88.06 130 ASP A N 1
ATOM 969 C CA . ASP A 1 130 ? 19.931 6.061 -10.247 1.00 88.06 130 ASP A CA 1
ATOM 970 C C . ASP A 1 130 ? 18.868 4.965 -10.462 1.00 88.06 130 ASP A C 1
ATOM 972 O O . ASP A 1 130 ? 17.933 4.841 -9.662 1.00 88.06 130 ASP A O 1
ATOM 976 N N . GLY A 1 131 ? 18.992 4.156 -11.513 1.00 90.19 131 GLY A N 1
ATOM 977 C CA . GLY A 1 131 ? 18.169 2.970 -11.737 1.00 90.19 131 GLY A CA 1
ATOM 978 C C . GLY A 1 131 ? 18.664 1.705 -11.022 1.00 90.19 131 GLY A C 1
ATOM 979 O O . GLY A 1 131 ? 19.636 1.712 -10.260 1.00 90.19 131 GLY A O 1
ATOM 980 N N . VAL A 1 132 ? 17.967 0.598 -11.274 1.00 93.25 132 VAL A N 1
ATOM 981 C CA . VAL A 1 132 ? 18.330 -0.768 -10.851 1.00 93.25 132 VAL A CA 1
ATOM 982 C C . VAL A 1 132 ? 18.045 -1.756 -11.978 1.00 93.25 132 VAL A C 1
ATOM 984 O O . VAL A 1 132 ? 17.324 -1.438 -12.922 1.00 93.25 132 VAL A O 1
ATOM 987 N N . VAL A 1 133 ? 18.553 -2.982 -11.872 1.00 92.50 133 VAL A N 1
ATOM 988 C CA . VAL A 1 133 ? 18.178 -4.080 -12.777 1.00 92.50 133 VAL A CA 1
ATOM 989 C C . VAL A 1 133 ? 17.451 -5.194 -12.034 1.00 92.50 133 VAL A C 1
ATOM 991 O O . VAL A 1 133 ? 17.649 -5.386 -10.838 1.00 92.50 133 VAL A O 1
ATOM 994 N N . ALA A 1 134 ? 16.626 -5.956 -12.744 1.00 93.88 134 ALA A N 1
ATOM 995 C CA . ALA A 1 134 ? 15.999 -7.174 -12.235 1.00 93.88 134 ALA A CA 1
ATOM 996 C C . ALA A 1 134 ? 15.918 -8.255 -13.331 1.00 93.88 134 ALA A C 1
ATOM 998 O O . ALA A 1 134 ? 16.152 -7.949 -14.506 1.00 93.88 134 ALA A O 1
ATOM 999 N N . PRO A 1 135 ? 15.659 -9.530 -12.979 1.00 91.56 135 PRO A N 1
ATOM 1000 C CA . PRO A 1 135 ? 15.584 -10.609 -13.956 1.00 91.56 135 PRO A CA 1
ATOM 1001 C C . PRO A 1 135 ? 14.573 -10.306 -15.066 1.00 91.56 135 PRO A C 1
ATOM 1003 O O . PRO A 1 135 ? 13.416 -9.992 -14.797 1.00 91.56 135 PRO A O 1
ATOM 1006 N N . ALA A 1 136 ? 15.033 -10.404 -16.312 1.00 88.81 136 ALA A N 1
ATOM 1007 C CA . ALA A 1 136 ? 14.247 -10.100 -17.507 1.00 88.81 136 ALA A CA 1
ATOM 1008 C C . ALA A 1 136 ? 14.263 -11.216 -18.549 1.00 88.81 136 ALA A C 1
ATOM 1010 O O . ALA A 1 136 ? 13.576 -11.082 -19.551 1.00 88.81 136 ALA A O 1
ATOM 1011 N N . ASP A 1 137 ? 15.058 -12.273 -18.377 1.00 83.31 137 ASP A N 1
ATOM 1012 C CA . ASP A 1 137 ? 15.197 -13.314 -19.395 1.00 83.31 137 ASP A CA 1
ATOM 1013 C C . ASP A 1 137 ? 14.463 -14.596 -19.002 1.00 83.31 137 ASP A C 1
ATOM 1015 O O . ASP A 1 137 ? 14.814 -15.225 -18.003 1.00 83.31 137 ASP A O 1
ATOM 1019 N N . GLY A 1 138 ? 13.469 -14.991 -19.801 1.00 79.31 138 GLY A N 1
ATOM 1020 C CA . GLY A 1 138 ? 12.725 -16.237 -19.631 1.00 79.31 138 GLY A CA 1
ATOM 1021 C C . GLY A 1 138 ? 11.959 -16.300 -18.313 1.00 79.31 138 GLY A C 1
ATOM 1022 O O . GLY A 1 138 ? 11.978 -17.329 -17.642 1.00 79.31 138 GLY A O 1
ATOM 1023 N N . ILE A 1 139 ? 11.321 -15.197 -17.921 1.00 84.88 139 ILE A N 1
ATOM 1024 C CA . ILE A 1 139 ? 10.561 -15.111 -16.674 1.00 84.88 139 ILE A CA 1
ATOM 1025 C C . ILE A 1 139 ? 9.247 -15.861 -16.842 1.00 84.88 139 ILE A C 1
ATOM 1027 O O . ILE A 1 139 ? 8.431 -15.491 -17.683 1.00 84.88 139 ILE A O 1
ATOM 1031 N N . VAL A 1 140 ? 9.055 -16.900 -16.032 1.00 84.56 140 VAL A N 1
ATOM 1032 C CA . VAL A 1 140 ? 7.818 -17.684 -15.989 1.00 84.56 140 VAL A CA 1
ATOM 1033 C C . VAL A 1 140 ? 6.775 -16.938 -15.162 1.00 84.56 140 VAL A C 1
ATOM 1035 O O . VAL A 1 140 ? 7.047 -16.538 -14.030 1.00 84.56 140 VAL A O 1
ATOM 1038 N N . SER A 1 141 ? 5.581 -16.760 -15.717 1.00 85.88 141 SER A N 1
ATOM 1039 C CA . SER A 1 141 ? 4.450 -16.108 -15.057 1.00 85.88 141 SER A CA 1
ATOM 1040 C C . SER A 1 141 ? 3.129 -16.720 -15.521 1.00 85.88 141 SER A C 1
ATOM 1042 O O . SER A 1 141 ? 3.079 -17.465 -16.497 1.00 85.88 141 SER A O 1
ATOM 1044 N N . THR A 1 142 ? 2.042 -16.401 -14.823 1.00 85.81 142 THR A N 1
ATOM 1045 C CA . THR A 1 142 ? 0.688 -16.705 -15.289 1.00 85.81 142 THR A CA 1
ATOM 1046 C C . THR A 1 142 ? 0.382 -15.973 -16.595 1.00 85.81 142 THR A C 1
ATOM 1048 O O . THR A 1 142 ? 0.756 -14.811 -16.775 1.00 85.81 142 THR A O 1
ATOM 1051 N N . VAL A 1 143 ? -0.344 -16.642 -17.488 1.00 78.56 143 VAL A N 1
ATOM 1052 C CA . VAL A 1 143 ? -0.878 -16.081 -18.733 1.00 78.56 143 VAL A CA 1
ATOM 1053 C C . VAL A 1 143 ? -2.370 -16.415 -18.856 1.00 78.56 143 VAL A C 1
ATOM 1055 O O . VAL A 1 143 ? -2.816 -17.440 -18.333 1.00 78.56 143 VAL A O 1
ATOM 1058 N N . PRO A 1 144 ? -3.189 -15.570 -19.510 1.00 72.69 144 PRO A N 1
ATOM 1059 C CA . PRO A 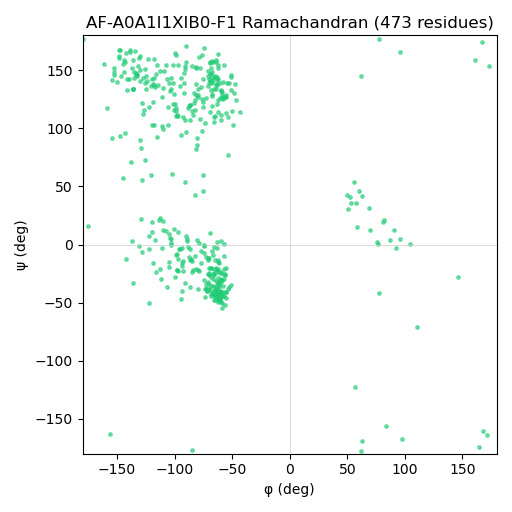1 144 ? -4.605 -15.870 -19.686 1.00 72.69 144 PRO A CA 1
ATOM 1060 C C . PRO A 1 144 ? -4.806 -17.194 -20.432 1.00 72.69 144 PRO A C 1
ATOM 1062 O O . PRO A 1 144 ? -4.312 -17.377 -21.545 1.00 72.69 144 PRO A O 1
ATOM 1065 N N . ARG A 1 145 ? -5.582 -18.106 -19.838 1.00 66.50 145 ARG A N 1
ATOM 1066 C CA . ARG A 1 145 ? -5.972 -19.361 -20.485 1.00 66.50 145 ARG A CA 1
ATOM 1067 C C . ARG A 1 145 ? -7.062 -19.084 -21.515 1.00 66.50 145 ARG A C 1
ATOM 1069 O O . ARG A 1 145 ? -8.239 -19.010 -21.172 1.00 66.50 145 ARG A O 1
ATOM 1076 N N . TYR A 1 146 ? -6.687 -18.955 -22.778 1.00 57.19 146 TYR A N 1
ATOM 1077 C CA . TYR A 1 146 ? -7.646 -18.862 -23.875 1.00 57.19 146 TYR A CA 1
ATOM 1078 C C . TYR A 1 146 ? -8.019 -20.270 -24.370 1.00 57.19 146 TYR A C 1
ATOM 1080 O O . TYR A 1 146 ? -7.143 -21.003 -24.839 1.00 57.19 146 TYR A O 1
ATOM 1088 N N . PRO A 1 147 ? -9.300 -20.687 -24.298 1.00 50.78 147 PRO A N 1
ATOM 1089 C CA . PRO A 1 147 ? -9.733 -21.956 -24.872 1.00 50.78 147 PRO A CA 1
ATOM 1090 C C . PRO A 1 147 ? -9.447 -21.968 -26.380 1.00 50.78 147 PRO A C 1
ATOM 1092 O O . PRO A 1 147 ? -10.057 -21.220 -27.137 1.00 50.78 147 PRO A O 1
ATOM 1095 N N . GLY A 1 148 ? -8.505 -22.807 -26.814 1.00 51.66 148 GLY A N 1
ATOM 1096 C CA . GLY A 1 148 ? -8.189 -23.000 -28.230 1.00 51.66 148 GLY A CA 1
ATOM 1097 C C . GLY A 1 148 ? -7.156 -22.046 -28.841 1.00 51.66 148 GLY A C 1
ATOM 1098 O O . GLY A 1 148 ? -6.894 -22.185 -30.032 1.00 51.66 148 GLY A O 1
ATOM 1099 N N . SER A 1 149 ? -6.530 -21.135 -28.081 1.00 51.03 149 SER A N 1
ATOM 1100 C CA . SER A 1 149 ? -5.379 -20.371 -28.591 1.00 51.03 149 SER A CA 1
ATOM 1101 C C . SER A 1 149 ? -4.083 -20.796 -27.906 1.00 51.03 149 SER A C 1
ATOM 1103 O O . SER A 1 149 ? -3.759 -20.359 -26.806 1.00 51.03 149 SER A O 1
ATOM 1105 N N . THR A 1 150 ? -3.319 -21.636 -28.591 1.00 51.59 150 THR A N 1
ATOM 1106 C CA . THR A 1 150 ? -1.936 -22.009 -28.268 1.00 51.59 150 THR A CA 1
ATOM 1107 C C . THR A 1 150 ? -0.947 -20.957 -28.793 1.00 51.59 150 THR A C 1
ATOM 1109 O O . THR A 1 150 ? 0.022 -21.299 -29.464 1.00 51.59 150 THR A O 1
ATOM 1112 N N . ALA A 1 151 ? -1.255 -19.668 -28.638 1.00 52.38 151 ALA A N 1
ATOM 1113 C CA . ALA A 1 151 ? -0.580 -18.618 -29.395 1.00 52.38 151 ALA A CA 1
ATOM 1114 C C . ALA A 1 151 ? 0.640 -18.054 -28.656 1.00 52.38 151 ALA A C 1
ATOM 1116 O O . ALA A 1 151 ? 0.534 -17.615 -27.511 1.00 52.38 151 ALA A O 1
ATOM 1117 N N . ASP A 1 152 ? 1.764 -17.976 -29.368 1.00 55.50 152 ASP A N 1
ATOM 1118 C CA . ASP A 1 152 ? 2.827 -17.023 -29.060 1.00 55.50 152 ASP A CA 1
ATOM 1119 C C . ASP A 1 152 ? 2.233 -15.618 -29.048 1.00 55.50 152 ASP A C 1
ATOM 1121 O O . ASP A 1 152 ? 1.797 -15.104 -30.081 1.00 55.50 152 ASP A O 1
ATOM 1125 N N . TYR A 1 153 ? 2.195 -14.994 -27.876 1.00 61.44 153 TYR A N 1
ATOM 1126 C CA . TYR A 1 153 ? 1.617 -13.665 -27.723 1.00 61.44 153 TYR A CA 1
ATOM 1127 C C . TYR A 1 153 ? 2.523 -12.612 -28.369 1.00 61.44 153 TYR A C 1
ATOM 1129 O O . TYR A 1 153 ? 2.046 -11.706 -29.046 1.00 61.44 153 TYR A O 1
ATOM 1137 N N . TYR A 1 154 ? 3.840 -12.765 -28.198 1.00 64.50 154 TYR A N 1
ATOM 1138 C CA . TYR A 1 154 ? 4.864 -11.915 -28.810 1.00 64.50 154 TYR A CA 1
ATOM 1139 C C . TYR A 1 154 ? 6.129 -12.744 -29.111 1.00 64.50 154 TYR A C 1
ATOM 1141 O O . TYR A 1 154 ? 7.007 -12.863 -28.247 1.00 64.50 154 TYR A O 1
ATOM 1149 N N . PRO A 1 155 ? 6.270 -13.293 -30.336 1.00 62.22 155 PRO A N 1
ATOM 1150 C CA . PRO A 1 155 ? 7.401 -14.152 -30.706 1.00 62.22 155 PRO A CA 1
ATOM 1151 C C . PRO A 1 155 ? 8.771 -13.479 -30.538 1.00 62.22 155 PRO A C 1
ATOM 1153 O O . PRO A 1 155 ? 9.727 -14.124 -30.115 1.00 62.22 155 PRO A O 1
ATOM 1156 N N . ALA A 1 156 ? 8.861 -12.167 -30.805 1.00 64.12 156 ALA A N 1
ATOM 1157 C CA . ALA A 1 156 ? 10.100 -11.388 -30.682 1.00 64.12 156 ALA A CA 1
ATOM 1158 C C . ALA A 1 156 ? 10.675 -11.395 -29.254 1.00 64.12 156 ALA A C 1
ATOM 1160 O O . ALA A 1 156 ? 11.885 -11.403 -29.062 1.00 64.12 156 ALA A O 1
ATOM 1161 N N . TYR A 1 157 ? 9.805 -11.467 -28.246 1.00 62.59 157 TYR A N 1
ATOM 1162 C CA . TYR A 1 157 ? 10.180 -11.479 -26.832 1.00 62.59 157 TYR A CA 1
ATOM 1163 C C . TYR A 1 157 ? 10.063 -12.870 -26.200 1.00 62.59 157 TYR A C 1
ATOM 1165 O O . TYR A 1 157 ? 10.202 -13.011 -24.985 1.00 62.59 157 TYR A O 1
ATOM 1173 N N . LYS A 1 158 ? 9.832 -13.900 -27.031 1.00 70.56 158 LYS A N 1
ATOM 1174 C CA . LYS A 1 158 ? 9.591 -15.289 -26.619 1.00 70.56 158 LYS A CA 1
ATOM 1175 C C . LYS A 1 158 ? 8.517 -15.388 -25.529 1.00 70.56 158 LYS A C 1
ATOM 1177 O O . LYS A 1 158 ? 8.709 -16.093 -24.544 1.00 70.56 158 LYS A O 1
ATOM 1182 N N . CYS A 1 159 ? 7.437 -14.622 -25.695 1.00 73.31 159 CYS A N 1
ATOM 1183 C CA . CYS A 1 159 ? 6.329 -14.547 -24.749 1.00 73.31 159 CYS A CA 1
ATOM 1184 C C . CYS A 1 159 ? 5.203 -15.472 -25.188 1.00 73.31 159 CYS A C 1
ATOM 1186 O O . CYS A 1 159 ? 4.536 -15.185 -26.187 1.00 73.31 159 CYS A O 1
ATOM 1188 N N . GLY A 1 160 ? 4.972 -16.546 -24.441 1.00 69.69 160 GLY A N 1
ATOM 1189 C CA . GLY A 1 160 ? 3.939 -17.514 -24.782 1.00 69.69 160 GLY A CA 1
ATOM 1190 C C . GLY A 1 160 ? 3.837 -18.657 -23.785 1.00 69.69 160 GLY A C 1
ATOM 1191 O O . GLY A 1 160 ? 4.609 -18.741 -22.840 1.00 69.69 160 GLY A O 1
ATOM 1192 N N . ASP A 1 161 ? 2.855 -19.515 -24.029 1.00 69.56 161 ASP A N 1
ATOM 1193 C CA . ASP A 1 161 ? 2.647 -20.821 -23.394 1.00 69.56 161 ASP A CA 1
ATOM 1194 C C . ASP A 1 161 ? 2.686 -21.859 -24.535 1.00 69.56 161 ASP A C 1
ATOM 1196 O O . ASP A 1 161 ? 1.681 -22.472 -24.902 1.00 69.56 161 ASP A O 1
ATOM 1200 N N . PHE A 1 162 ? 3.829 -21.907 -25.242 1.00 65.19 162 PHE A N 1
ATOM 1201 C CA . PHE A 1 162 ? 4.053 -22.727 -26.443 1.00 65.19 162 PHE A CA 1
ATOM 1202 C C . PHE A 1 162 ? 5.517 -23.197 -26.588 1.00 65.19 162 PHE A C 1
ATOM 1204 O O . PHE A 1 162 ? 6.420 -22.720 -25.906 1.00 65.19 162 PHE A O 1
ATOM 1211 N N . ALA A 1 163 ? 5.758 -24.152 -27.498 1.00 53.56 163 ALA A N 1
ATOM 1212 C CA . ALA A 1 163 ? 6.993 -24.938 -27.660 1.00 53.56 163 ALA A CA 1
ATOM 1213 C 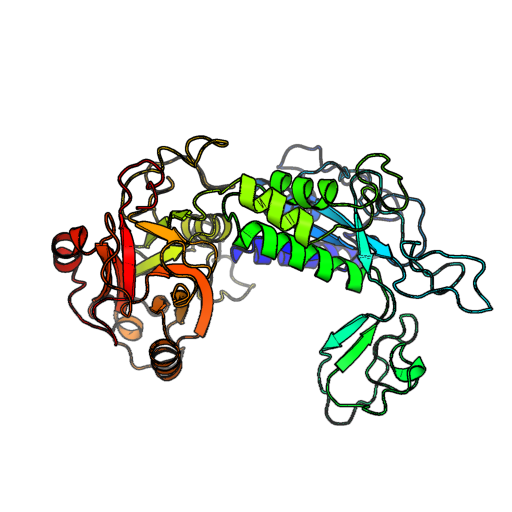C . ALA A 1 163 ? 8.286 -24.166 -28.034 1.00 53.56 163 ALA A C 1
ATOM 1215 O O . ALA A 1 163 ? 9.348 -24.775 -28.150 1.00 53.56 163 ALA A O 1
ATOM 1216 N N . ASN A 1 164 ? 8.219 -22.858 -28.256 1.00 54.75 164 ASN A N 1
ATOM 1217 C CA . ASN A 1 164 ? 9.319 -21.973 -28.667 1.00 54.75 164 ASN A CA 1
ATOM 1218 C C . ASN A 1 164 ? 9.560 -20.811 -27.684 1.00 54.75 164 ASN A C 1
ATOM 1220 O O . ASN A 1 164 ? 10.381 -19.929 -27.961 1.00 54.75 164 ASN A O 1
ATOM 1224 N N . ASP A 1 165 ? 8.888 -20.818 -26.533 1.00 58.09 165 ASP A N 1
ATOM 1225 C CA . ASP A 1 165 ? 9.204 -19.924 -25.427 1.00 58.09 165 ASP A CA 1
ATOM 1226 C C . ASP A 1 165 ? 10.502 -20.362 -24.696 1.00 58.09 165 ASP A C 1
ATOM 1228 O O . ASP A 1 165 ? 11.073 -21.430 -24.948 1.00 58.09 165 ASP A O 1
ATOM 1232 N N . ARG A 1 166 ? 11.049 -19.518 -23.808 1.00 59.84 166 ARG A N 1
ATOM 1233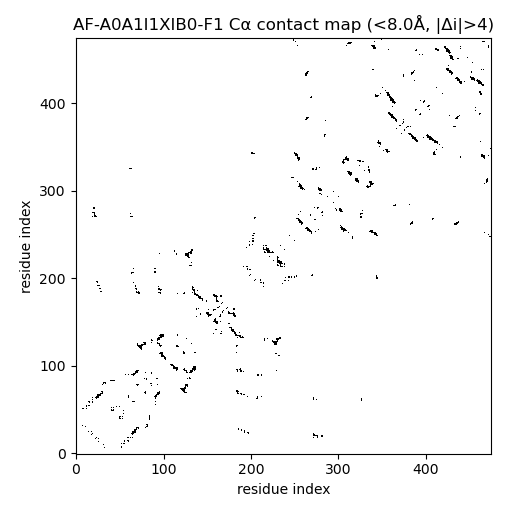 C CA . ARG A 1 166 ? 12.315 -19.827 -23.102 1.00 59.84 166 ARG A CA 1
ATOM 1234 C C . ARG A 1 166 ? 12.172 -20.958 -22.072 1.00 59.84 166 ARG A C 1
ATOM 1236 O O . ARG A 1 166 ? 13.191 -21.557 -21.714 1.00 59.84 166 ARG A O 1
ATOM 1243 N N . SER A 1 167 ? 10.959 -21.271 -21.606 1.00 48.78 167 SER A N 1
ATOM 1244 C CA . SER A 1 167 ? 10.674 -22.461 -20.788 1.00 48.78 167 SER A CA 1
ATOM 1245 C C . SER A 1 167 ? 10.677 -23.756 -21.602 1.00 48.78 167 SER A C 1
ATOM 1247 O O . SER A 1 167 ? 11.097 -24.792 -21.085 1.00 48.78 167 SER A O 1
ATOM 1249 N N . ALA A 1 168 ? 10.312 -23.724 -22.881 1.00 47.81 168 ALA A N 1
ATOM 1250 C CA . ALA A 1 168 ? 10.339 -24.884 -23.762 1.00 47.81 168 ALA A CA 1
ATOM 1251 C C . ALA A 1 168 ? 11.770 -25.331 -24.116 1.00 47.81 168 ALA A C 1
ATOM 1253 O O . ALA A 1 168 ? 12.007 -26.523 -24.313 1.00 47.81 168 ALA A O 1
ATOM 1254 N N . GLU A 1 169 ? 12.761 -24.428 -24.055 1.00 50.94 169 GLU A N 1
ATOM 1255 C CA . GLU A 1 169 ? 14.191 -24.787 -24.127 1.00 50.94 169 GLU A CA 1
ATOM 1256 C C . GLU A 1 169 ? 14.643 -25.702 -22.960 1.00 50.94 169 GLU A C 1
ATOM 1258 O O . GLU A 1 169 ? 15.730 -26.275 -23.013 1.00 50.94 169 GLU A O 1
ATOM 1263 N N . GLY A 1 170 ? 13.826 -25.842 -21.904 1.00 46.84 170 GLY A N 1
ATOM 1264 C CA . GLY A 1 170 ? 14.085 -26.654 -20.709 1.00 46.84 170 GLY A CA 1
ATOM 1265 C C . GLY A 1 170 ? 13.226 -27.917 -20.554 1.00 46.84 170 GLY A C 1
ATOM 1266 O O . GLY A 1 170 ? 13.250 -28.510 -19.479 1.00 46.84 170 GLY A O 1
ATOM 1267 N N . ASN A 1 171 ? 12.493 -28.354 -21.589 1.00 47.06 171 ASN A N 1
ATOM 1268 C CA . ASN A 1 171 ? 11.655 -29.568 -21.557 1.00 47.06 171 ASN A CA 1
ATOM 1269 C C . ASN A 1 171 ? 10.402 -29.473 -20.644 1.00 47.06 171 ASN A C 1
ATOM 1271 O O . ASN A 1 171 ? 9.947 -30.472 -20.082 1.00 47.06 171 ASN A O 1
ATOM 1275 N N . PHE A 1 172 ? 9.811 -28.281 -20.495 1.00 52.38 172 PHE A N 1
ATOM 1276 C CA . PHE A 1 172 ? 8.514 -28.104 -19.826 1.00 52.38 172 PHE A CA 1
ATOM 1277 C C . PHE A 1 172 ? 7.361 -28.446 -20.788 1.00 52.38 172 PHE A C 1
ATOM 1279 O O . PHE A 1 172 ? 6.799 -27.594 -21.464 1.00 52.38 172 PHE A O 1
ATOM 1286 N N . SER A 1 173 ? 7.011 -29.731 -20.868 1.00 48.69 173 SER A N 1
ATOM 1287 C CA . SER A 1 173 ? 5.952 -30.280 -21.736 1.00 48.69 173 SER A CA 1
ATOM 1288 C C . SER A 1 173 ? 4.518 -30.004 -21.227 1.00 48.69 173 SER A C 1
ATOM 1290 O O . SER A 1 173 ? 3.696 -30.924 -21.173 1.00 48.69 173 SER A O 1
ATOM 1292 N N . ARG A 1 174 ? 4.193 -28.772 -20.812 1.00 57.25 174 ARG A N 1
ATOM 1293 C CA . ARG A 1 174 ? 2.857 -28.406 -20.286 1.00 57.25 174 ARG A CA 1
ATOM 1294 C C . ARG A 1 174 ? 2.253 -27.187 -20.983 1.00 57.25 174 ARG A C 1
ATOM 1296 O O . ARG A 1 174 ? 1.865 -26.225 -20.347 1.00 57.25 174 ARG A O 1
ATOM 1303 N N . ILE A 1 175 ? 2.160 -27.277 -22.305 1.00 63.09 175 ILE A N 1
ATOM 1304 C CA . ILE A 1 175 ? 1.499 -26.279 -23.154 1.00 63.09 175 ILE A CA 1
ATOM 1305 C C . ILE A 1 175 ? 0.024 -26.131 -22.747 1.00 63.09 175 ILE A C 1
ATOM 1307 O O . ILE A 1 175 ? -0.701 -27.128 -22.661 1.00 63.09 175 ILE A O 1
ATOM 1311 N N . GLY A 1 176 ? -0.437 -24.895 -22.577 1.00 64.50 176 GLY A N 1
ATOM 1312 C CA . GLY A 1 176 ? -1.838 -24.546 -22.340 1.00 64.50 176 GLY A CA 1
ATOM 1313 C C . GLY A 1 176 ? -2.299 -24.714 -20.891 1.00 64.50 176 GLY A C 1
ATOM 1314 O O . GLY A 1 176 ? -3.510 -24.835 -20.649 1.00 64.50 176 GLY A O 1
ATOM 1315 N N . ASP A 1 177 ? -1.368 -24.761 -19.934 1.00 71.50 177 ASP A N 1
ATOM 1316 C CA . ASP A 1 177 ? -1.675 -24.878 -18.505 1.00 71.50 177 ASP A CA 1
ATOM 1317 C C . ASP A 1 177 ? -1.922 -23.522 -17.816 1.00 71.50 177 ASP A C 1
ATOM 1319 O O . ASP A 1 177 ? -2.370 -23.492 -16.666 1.00 71.50 177 ASP A O 1
ATOM 1323 N N . GLY A 1 178 ? -1.748 -22.412 -18.547 1.00 75.88 178 GLY A N 1
ATOM 1324 C CA . GLY A 1 178 ? -1.956 -21.056 -18.038 1.00 75.88 178 GLY A CA 1
ATOM 1325 C C . GLY A 1 178 ? -0.701 -20.427 -17.434 1.00 75.88 178 GLY A C 1
ATOM 1326 O O . GLY A 1 178 ? -0.802 -19.381 -16.787 1.00 75.88 178 GLY A O 1
ATOM 1327 N N . TYR A 1 179 ? 0.470 -21.027 -17.653 1.00 79.31 179 TYR A N 1
ATOM 1328 C CA . TYR A 1 179 ? 1.773 -20.463 -17.326 1.00 79.31 179 TYR A CA 1
ATOM 1329 C C . TYR A 1 179 ? 2.654 -20.413 -18.572 1.00 79.31 179 TYR A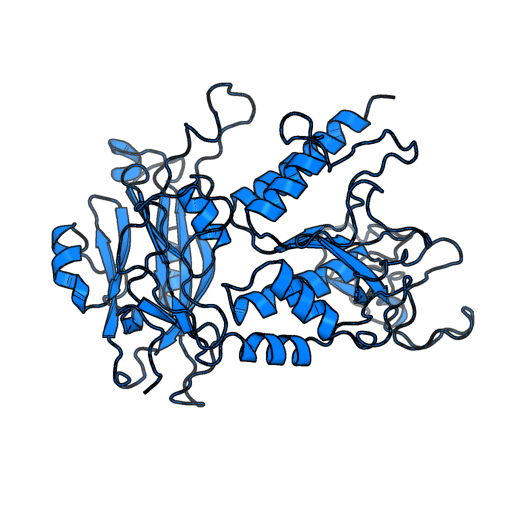 C 1
ATOM 1331 O O . TYR A 1 179 ? 2.665 -21.326 -19.386 1.00 79.31 179 TYR A O 1
ATOM 1339 N N . GLY A 1 180 ? 3.414 -19.334 -18.716 1.00 76.81 180 GLY A N 1
ATOM 1340 C CA . GLY A 1 180 ? 4.282 -19.121 -19.867 1.00 76.81 180 GLY A CA 1
ATOM 1341 C C . GLY A 1 180 ? 5.522 -18.328 -19.495 1.00 76.81 180 GLY A C 1
ATOM 1342 O O . GLY A 1 180 ? 5.542 -17.647 -18.465 1.00 76.81 180 GLY A O 1
ATOM 1343 N N . SER A 1 181 ? 6.563 -18.407 -20.319 1.00 78.88 181 SER A N 1
ATOM 1344 C CA . SER A 1 181 ? 7.741 -17.549 -20.164 1.00 78.88 181 SER A CA 1
ATOM 1345 C C . SER A 1 181 ? 7.681 -16.333 -21.079 1.00 78.88 181 SER A C 1
ATOM 1347 O O . SER A 1 181 ? 7.016 -16.346 -22.110 1.00 78.88 181 SER A O 1
ATOM 1349 N N . CYS A 1 182 ? 8.363 -15.259 -20.686 1.00 82.44 182 CYS A N 1
ATOM 1350 C CA . CYS A 1 182 ? 8.510 -14.046 -21.485 1.00 82.44 182 CYS A CA 1
ATOM 1351 C C . CYS A 1 182 ? 9.820 -13.338 -21.112 1.00 82.44 182 CYS A C 1
ATOM 1353 O O . CYS A 1 182 ? 10.271 -13.420 -19.963 1.00 82.44 182 CYS A O 1
ATOM 1355 N N . SER A 1 183 ? 10.446 -12.660 -22.077 1.00 85.50 183 SER A N 1
ATOM 1356 C CA . SER A 1 183 ? 11.669 -11.888 -21.850 1.00 85.50 183 SER A CA 1
ATOM 1357 C C . SER A 1 183 ? 11.458 -10.395 -22.116 1.00 85.50 183 SER A C 1
ATOM 1359 O O . SER A 1 183 ? 10.896 -10.008 -23.134 1.00 85.50 183 SER A O 1
ATOM 1361 N N . GLY A 1 184 ? 11.956 -9.532 -21.235 1.00 87.38 184 GLY A N 1
ATOM 1362 C CA . GLY A 1 184 ? 11.852 -8.084 -21.393 1.00 87.38 184 GLY A CA 1
ATOM 1363 C C . GLY A 1 184 ? 12.069 -7.312 -20.101 1.00 87.38 184 GLY A C 1
ATOM 1364 O O . GLY A 1 184 ? 11.856 -7.818 -19.000 1.00 87.38 184 GLY A O 1
ATOM 1365 N N . THR A 1 185 ? 12.425 -6.034 -20.220 1.00 90.94 185 THR A N 1
ATOM 1366 C CA . THR A 1 185 ? 12.431 -5.099 -19.077 1.00 90.94 185 THR A CA 1
ATOM 1367 C C . THR A 1 185 ? 11.036 -4.949 -18.453 1.00 90.94 185 THR A C 1
ATOM 1369 O O . THR A 1 185 ? 10.911 -4.720 -17.251 1.00 90.94 185 THR A O 1
ATOM 1372 N N . SER A 1 186 ? 9.982 -5.205 -19.235 1.00 92.12 186 SER A N 1
ATOM 1373 C CA . SER A 1 186 ? 8.600 -5.373 -18.776 1.00 92.12 186 SER A CA 1
ATOM 1374 C C . SER A 1 186 ? 8.414 -6.501 -17.755 1.00 92.12 186 SER A C 1
ATOM 1376 O O . SER A 1 186 ? 7.486 -6.425 -16.961 1.00 92.12 186 SER A O 1
ATOM 1378 N N . MET A 1 187 ? 9.288 -7.514 -17.737 1.00 91.81 187 MET A N 1
ATOM 1379 C CA . MET A 1 187 ? 9.283 -8.604 -16.751 1.00 91.81 187 MET A CA 1
ATOM 1380 C C . MET A 1 187 ? 10.194 -8.299 -15.555 1.00 91.81 187 MET A C 1
ATOM 1382 O O . MET A 1 187 ? 9.963 -8.804 -14.456 1.00 91.81 187 MET A O 1
ATOM 1386 N N . ALA A 1 188 ? 11.179 -7.414 -15.720 1.00 93.44 188 ALA A N 1
ATOM 1387 C CA . ALA A 1 188 ? 12.020 -6.932 -14.627 1.00 93.44 188 ALA A CA 1
ATOM 1388 C C . ALA A 1 188 ? 11.277 -5.952 -13.702 1.00 93.44 188 ALA A C 1
ATOM 1390 O O . ALA A 1 188 ? 11.345 -6.089 -12.479 1.00 93.44 188 ALA A O 1
ATOM 1391 N N . ALA A 1 189 ? 10.535 -4.988 -14.260 1.00 95.88 189 ALA A N 1
ATOM 1392 C CA . ALA A 1 189 ? 9.815 -3.973 -13.482 1.00 95.88 189 ALA A CA 1
ATOM 1393 C C . ALA A 1 189 ? 8.847 -4.556 -12.417 1.00 95.88 189 ALA A C 1
ATOM 1395 O O . ALA A 1 189 ? 8.876 -4.079 -11.276 1.00 95.88 189 ALA A O 1
ATOM 1396 N N . PRO A 1 190 ? 8.077 -5.634 -12.685 1.00 97.25 190 PRO A N 1
ATOM 1397 C CA . PRO A 1 190 ? 7.220 -6.264 -11.681 1.00 97.25 190 PRO A CA 1
ATOM 1398 C C . PRO A 1 190 ? 7.976 -6.822 -10.469 1.00 97.25 190 PRO A C 1
ATOM 1400 O O . PRO A 1 190 ? 7.472 -6.725 -9.352 1.00 97.25 190 PRO A O 1
ATOM 1403 N N . HIS A 1 191 ? 9.200 -7.337 -10.642 1.00 97.25 191 HIS A N 1
ATOM 1404 C CA . HIS A 1 191 ? 10.020 -7.811 -9.518 1.00 97.25 191 HIS A CA 1
ATOM 1405 C C . HIS A 1 191 ? 10.380 -6.667 -8.561 1.00 97.25 191 HIS A C 1
ATOM 1407 O O . HIS A 1 191 ? 10.297 -6.811 -7.341 1.00 97.25 191 HIS A O 1
ATOM 1413 N N . VAL A 1 192 ? 10.756 -5.508 -9.109 1.00 98.06 192 VAL A N 1
ATOM 1414 C CA . VAL A 1 192 ? 11.097 -4.323 -8.309 1.00 98.06 192 VAL A CA 1
ATOM 1415 C C . VAL A 1 192 ? 9.843 -3.687 -7.702 1.00 98.06 192 VAL A C 1
ATOM 1417 O O . VAL A 1 192 ? 9.882 -3.233 -6.560 1.00 98.06 192 VAL A O 1
ATOM 1420 N N . SER A 1 193 ? 8.710 -3.726 -8.410 1.00 98.44 193 SER A N 1
ATOM 1421 C CA . SER A 1 193 ? 7.403 -3.311 -7.879 1.00 98.44 193 SER A CA 1
ATOM 1422 C C . SER A 1 193 ? 6.980 -4.157 -6.682 1.00 98.44 193 SER A C 1
ATOM 1424 O O . SER A 1 193 ? 6.570 -3.613 -5.656 1.00 98.44 193 SER A O 1
ATOM 1426 N N . ALA A 1 194 ? 7.152 -5.478 -6.767 1.00 98.00 194 ALA A N 1
ATOM 1427 C CA . ALA A 1 194 ? 6.910 -6.382 -5.649 1.00 98.00 194 ALA A CA 1
ATOM 1428 C C . ALA A 1 194 ? 7.839 -6.073 -4.465 1.00 98.00 194 ALA A C 1
ATOM 1430 O O . ALA A 1 194 ? 7.375 -5.991 -3.329 1.00 98.00 194 ALA A O 1
ATOM 1431 N N . LEU A 1 195 ? 9.129 -5.819 -4.715 1.00 98.62 195 LEU A N 1
ATOM 1432 C CA . LEU A 1 195 ? 10.070 -5.430 -3.663 1.00 98.62 195 LEU A CA 1
ATOM 1433 C C . LEU A 1 195 ? 9.667 -4.116 -2.971 1.00 98.62 195 LEU A C 1
ATOM 1435 O O . LEU A 1 195 ? 9.714 -4.036 -1.744 1.00 98.62 195 LEU A O 1
ATOM 1439 N N . ALA A 1 196 ? 9.230 -3.107 -3.730 1.00 98.44 196 ALA A N 1
ATOM 1440 C CA . ALA A 1 196 ? 8.705 -1.862 -3.173 1.00 98.44 196 ALA A CA 1
ATOM 1441 C C . ALA A 1 196 ? 7.473 -2.104 -2.282 1.00 98.44 196 ALA A C 1
ATOM 1443 O O . ALA A 1 196 ? 7.385 -1.545 -1.186 1.00 98.44 196 ALA A O 1
ATOM 1444 N N . GLY A 1 197 ? 6.561 -2.980 -2.719 1.00 96.88 197 GLY A N 1
ATOM 1445 C CA . GLY A 1 197 ? 5.411 -3.421 -1.928 1.00 96.88 197 GLY A CA 1
ATOM 1446 C C . GLY A 1 197 ? 5.817 -4.106 -0.620 1.00 96.88 197 GLY A C 1
ATOM 1447 O O . GLY A 1 197 ? 5.298 -3.749 0.433 1.00 96.88 197 GLY A O 1
ATOM 1448 N N . LEU A 1 198 ? 6.796 -5.018 -0.654 1.00 97.19 198 LEU A N 1
ATOM 1449 C CA . LEU A 1 198 ? 7.307 -5.697 0.547 1.00 97.19 198 LEU A CA 1
ATOM 1450 C C . LEU A 1 198 ? 7.981 -4.726 1.533 1.00 97.19 198 LEU A C 1
ATOM 1452 O O . LEU A 1 198 ? 7.836 -4.856 2.747 1.00 97.19 198 LEU A O 1
ATOM 1456 N N . ILE A 1 199 ? 8.709 -3.724 1.033 1.00 97.88 199 ILE A N 1
ATOM 1457 C CA . ILE A 1 199 ? 9.299 -2.680 1.883 1.00 97.88 199 ILE A CA 1
ATOM 1458 C C . ILE A 1 199 ? 8.191 -1.886 2.590 1.00 97.88 199 ILE A C 1
ATOM 1460 O O . ILE A 1 199 ? 8.266 -1.685 3.804 1.00 97.88 199 ILE A O 1
ATOM 1464 N N . ARG A 1 200 ? 7.140 -1.484 1.862 1.00 96.06 200 ARG A N 1
ATOM 1465 C CA . ARG A 1 200 ? 5.993 -0.768 2.445 1.00 96.06 200 ARG A CA 1
ATOM 1466 C C . ARG A 1 200 ? 5.117 -1.649 3.333 1.00 96.06 200 ARG A C 1
ATOM 1468 O O . ARG A 1 200 ? 4.538 -1.129 4.275 1.00 96.06 200 ARG A O 1
ATOM 1475 N N . SER A 1 201 ? 5.085 -2.969 3.144 1.00 94.62 201 SER A N 1
ATOM 1476 C CA . SER A 1 201 ? 4.417 -3.854 4.106 1.00 94.62 201 SER A CA 1
ATOM 1477 C C . SER A 1 201 ? 5.152 -3.923 5.445 1.00 94.62 201 SER A C 1
ATOM 1479 O O . SER A 1 201 ? 4.513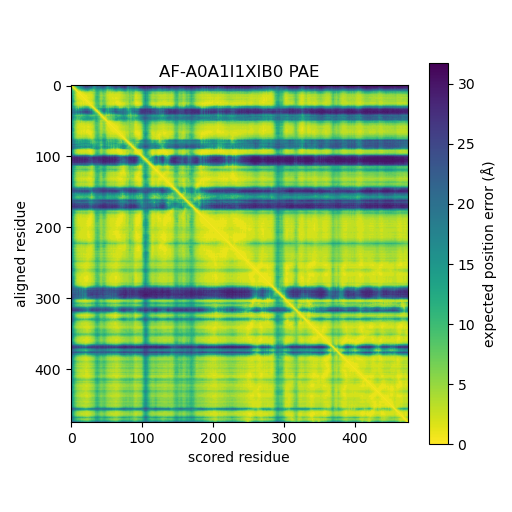 -4.147 6.459 1.00 94.62 201 SER A O 1
ATOM 1481 N N . VAL A 1 202 ? 6.477 -3.720 5.474 1.00 94.94 202 VAL A N 1
ATOM 1482 C CA . VAL A 1 202 ? 7.265 -3.646 6.723 1.00 94.94 202 VAL A CA 1
ATOM 1483 C C . VAL A 1 202 ? 7.138 -2.272 7.390 1.00 94.94 202 VAL A C 1
ATOM 1485 O O . VAL A 1 202 ? 7.075 -2.164 8.617 1.00 94.94 202 VAL A O 1
ATOM 1488 N N . ASN A 1 203 ? 7.108 -1.204 6.595 1.00 94.19 203 ASN A N 1
ATOM 1489 C CA . ASN A 1 203 ? 6.897 0.150 7.090 1.00 94.19 203 ASN A CA 1
ATOM 1490 C C . ASN A 1 203 ? 6.033 0.959 6.102 1.00 94.19 203 ASN A C 1
ATOM 1492 O O . ASN A 1 203 ? 6.575 1.539 5.152 1.00 94.19 203 ASN A O 1
ATOM 1496 N N . PRO A 1 204 ? 4.707 1.029 6.340 1.00 94.31 204 PRO A N 1
ATOM 1497 C CA . PRO A 1 204 ? 3.769 1.732 5.461 1.00 94.31 204 PRO A CA 1
ATOM 1498 C C . PRO A 1 204 ? 3.998 3.243 5.371 1.00 94.31 204 PRO A C 1
ATOM 1500 O O . PRO A 1 204 ? 3.566 3.873 4.410 1.00 94.31 204 PRO A O 1
ATOM 1503 N N . LEU A 1 205 ? 4.689 3.842 6.350 1.00 93.31 205 LEU A N 1
ATOM 1504 C CA . LEU A 1 205 ? 4.910 5.291 6.403 1.00 93.31 205 LEU A CA 1
ATOM 1505 C C . LEU A 1 205 ? 6.182 5.740 5.666 1.00 93.31 205 LEU A C 1
ATOM 1507 O O . LEU A 1 205 ? 6.515 6.927 5.684 1.00 93.31 205 LEU A O 1
ATOM 1511 N N . LEU A 1 206 ? 6.913 4.823 5.020 1.00 93.44 206 LEU A N 1
ATOM 1512 C CA . LEU A 1 206 ? 8.077 5.185 4.211 1.00 93.44 206 LEU A CA 1
ATOM 1513 C C . LEU A 1 206 ? 7.670 5.982 2.970 1.00 93.44 206 LEU A C 1
ATOM 1515 O O . LEU A 1 206 ? 6.856 5.535 2.151 1.00 93.44 206 LEU A O 1
ATOM 1519 N N . SER A 1 207 ? 8.346 7.118 2.782 1.00 93.25 207 SER A N 1
ATOM 1520 C CA . SER A 1 207 ? 8.207 7.910 1.565 1.00 93.25 207 SER A CA 1
ATOM 1521 C C . SER A 1 207 ? 8.653 7.128 0.329 1.00 93.25 207 SER A C 1
ATOM 1523 O O . SER A 1 207 ? 9.512 6.246 0.421 1.00 93.25 207 SER A O 1
ATOM 1525 N N . ALA A 1 208 ? 8.138 7.475 -0.849 1.00 93.62 208 ALA A N 1
ATOM 1526 C CA . ALA A 1 208 ? 8.564 6.892 -2.122 1.00 93.62 208 ALA A CA 1
ATOM 1527 C C . ALA A 1 208 ? 10.087 7.011 -2.299 1.00 93.62 208 ALA A C 1
ATOM 1529 O O . ALA A 1 208 ? 10.746 6.057 -2.714 1.00 93.62 208 ALA A O 1
ATOM 1530 N N . GLN A 1 209 ? 10.667 8.135 -1.861 1.00 92.69 209 GLN A N 1
ATOM 1531 C CA . GLN A 1 209 ? 12.114 8.345 -1.846 1.00 92.69 209 GLN A CA 1
ATOM 1532 C C . GLN A 1 209 ? 12.846 7.360 -0.927 1.00 92.69 209 GLN A C 1
ATOM 1534 O O . GLN A 1 209 ? 13.901 6.840 -1.299 1.00 92.69 209 GLN A O 1
ATOM 1539 N N . ALA A 1 210 ? 12.319 7.109 0.274 1.00 94.31 210 ALA A N 1
ATOM 1540 C CA . ALA A 1 210 ? 12.926 6.189 1.228 1.00 94.31 210 ALA A CA 1
ATOM 1541 C C . ALA A 1 210 ? 12.843 4.740 0.727 1.00 94.31 210 ALA A C 1
ATOM 1543 O O . ALA A 1 210 ? 13.845 4.026 0.763 1.00 94.31 210 ALA A O 1
ATOM 1544 N N . VAL A 1 211 ? 11.695 4.332 0.172 1.00 97.06 211 VAL A N 1
ATOM 1545 C CA . VAL A 1 211 ? 11.524 3.018 -0.473 1.00 97.06 211 VAL A CA 1
ATOM 1546 C C . VAL A 1 211 ? 12.514 2.856 -1.624 1.00 97.06 211 VAL A C 1
ATOM 1548 O O . VAL A 1 211 ? 13.272 1.886 -1.651 1.00 97.06 211 VAL A O 1
ATOM 1551 N N . ARG A 1 212 ? 12.579 3.839 -2.531 1.00 96.38 212 ARG A N 1
ATOM 1552 C CA . ARG A 1 212 ? 13.538 3.868 -3.643 1.00 96.38 212 ARG A CA 1
ATOM 1553 C C . ARG A 1 212 ? 14.980 3.737 -3.145 1.00 96.38 212 ARG A C 1
ATOM 1555 O O . ARG A 1 212 ? 15.730 2.910 -3.659 1.00 96.38 212 ARG A O 1
ATOM 1562 N N . SER A 1 213 ? 15.342 4.488 -2.107 1.00 95.62 213 SER A N 1
ATOM 1563 C CA . SER A 1 213 ? 16.682 4.456 -1.511 1.00 95.62 213 SER A CA 1
ATOM 1564 C C . SER A 1 213 ? 17.013 3.094 -0.900 1.00 95.62 213 SER A C 1
ATOM 1566 O O . SER A 1 213 ? 18.148 2.636 -1.008 1.00 95.62 213 SER A O 1
ATOM 1568 N N . ILE A 1 214 ? 16.053 2.421 -0.259 1.00 97.88 214 ILE A N 1
ATOM 1569 C CA . ILE A 1 214 ? 16.251 1.069 0.284 1.00 97.88 214 ILE A CA 1
ATOM 1570 C C . ILE A 1 214 ? 16.504 0.070 -0.849 1.00 97.88 214 ILE A C 1
ATOM 1572 O O . ILE A 1 214 ? 17.446 -0.717 -0.750 1.00 97.88 214 ILE A O 1
ATOM 1576 N N . ILE A 1 215 ? 15.718 0.134 -1.931 1.00 98.31 215 ILE A N 1
ATOM 1577 C CA . ILE A 1 215 ? 15.891 -0.724 -3.113 1.00 98.31 215 ILE A CA 1
ATOM 1578 C C . ILE A 1 215 ? 17.287 -0.519 -3.708 1.00 98.31 215 ILE A C 1
ATOM 1580 O O . ILE A 1 215 ? 18.058 -1.472 -3.811 1.00 98.31 215 ILE A O 1
ATOM 1584 N N . GLN A 1 216 ? 17.646 0.726 -4.017 1.00 96.38 216 GLN A N 1
ATOM 1585 C CA . GLN A 1 216 ? 18.945 1.099 -4.578 1.00 96.38 216 GLN A CA 1
ATOM 1586 C C . GLN A 1 216 ? 20.111 0.639 -3.691 1.00 96.38 216 GLN A C 1
ATOM 1588 O O . GLN A 1 216 ? 20.998 -0.084 -4.133 1.00 96.38 216 GLN A O 1
ATOM 1593 N N . ASN A 1 217 ? 20.087 0.966 -2.397 1.00 96.62 217 ASN A N 1
ATOM 1594 C CA . ASN A 1 217 ? 21.171 0.618 -1.472 1.00 96.62 217 ASN A CA 1
ATOM 1595 C C . ASN A 1 217 ? 21.204 -0.867 -1.072 1.00 96.62 217 ASN A C 1
ATOM 1597 O O . ASN A 1 217 ? 22.051 -1.264 -0.269 1.00 96.62 217 ASN A O 1
ATOM 1601 N N . SER A 1 218 ? 20.272 -1.677 -1.577 1.00 96.94 218 SER A N 1
ATOM 1602 C CA . SER A 1 218 ? 20.322 -3.139 -1.495 1.00 96.94 218 SER A CA 1
ATOM 1603 C C . SER A 1 218 ? 20.909 -3.788 -2.755 1.00 96.94 218 SER A C 1
ATOM 1605 O O . SER A 1 218 ? 21.058 -5.007 -2.790 1.00 96.94 218 SER A O 1
ATOM 1607 N N . GLY A 1 219 ? 21.228 -2.992 -3.780 1.00 92.56 219 GLY A N 1
ATOM 1608 C CA . GLY A 1 219 ? 21.805 -3.445 -5.039 1.00 92.56 219 GLY A CA 1
ATOM 1609 C C . GLY A 1 219 ? 23.258 -3.899 -4.917 1.00 92.56 219 GLY A C 1
ATOM 1610 O O . GLY A 1 219 ? 24.050 -3.327 -4.166 1.00 92.56 219 GLY A O 1
ATOM 1611 N N . ASN A 1 220 ? 23.631 -4.919 -5.692 1.00 89.62 220 ASN A N 1
ATOM 1612 C CA . ASN A 1 220 ? 24.995 -5.460 -5.719 1.00 89.62 220 ASN A CA 1
ATOM 1613 C C . ASN A 1 220 ? 26.057 -4.491 -6.281 1.00 89.62 220 ASN A C 1
ATOM 1615 O O . ASN A 1 220 ? 27.247 -4.772 -6.166 1.00 89.62 220 ASN A O 1
ATOM 1619 N N . ASN A 1 221 ? 25.643 -3.359 -6.854 1.00 87.31 221 ASN A N 1
ATOM 1620 C CA . ASN A 1 221 ? 26.518 -2.329 -7.402 1.00 87.31 221 ASN A CA 1
ATOM 1621 C C . ASN A 1 221 ? 26.336 -0.967 -6.696 1.00 87.31 221 ASN A C 1
ATOM 1623 O O . ASN A 1 221 ? 26.721 0.076 -7.225 1.00 87.31 221 ASN A O 1
ATOM 1627 N N . ALA A 1 222 ? 25.758 -0.953 -5.487 1.00 88.81 222 ALA A N 1
ATOM 1628 C CA . ALA A 1 222 ? 25.415 0.279 -4.772 1.00 88.81 222 ALA A CA 1
ATOM 1629 C C . ALA A 1 222 ? 26.613 1.204 -4.480 1.00 88.81 222 ALA A C 1
ATOM 1631 O O . ALA A 1 222 ? 26.448 2.421 -4.431 1.00 88.81 222 ALA A O 1
ATOM 1632 N N . SER A 1 223 ? 27.819 0.649 -4.316 1.00 89.69 223 SER A N 1
ATOM 1633 C CA . SER A 1 223 ? 29.048 1.420 -4.067 1.00 89.69 223 SER A CA 1
ATOM 1634 C C . SER A 1 223 ? 29.767 1.894 -5.336 1.00 89.69 223 SER A C 1
ATOM 1636 O O . SER A 1 223 ? 30.684 2.701 -5.226 1.00 89.69 223 SER A O 1
ATOM 1638 N N . ASN A 1 224 ? 29.387 1.408 -6.523 1.00 86.50 224 ASN A N 1
ATOM 1639 C CA . ASN A 1 224 ? 30.070 1.714 -7.785 1.00 86.50 224 ASN A CA 1
ATOM 1640 C C . ASN A 1 224 ? 29.085 1.804 -8.962 1.00 86.50 224 ASN A C 1
ATOM 1642 O O . ASN A 1 224 ? 29.176 1.061 -9.937 1.00 86.50 224 ASN A O 1
ATOM 1646 N N . ARG A 1 225 ? 28.099 2.694 -8.838 1.00 87.00 225 ARG A N 1
ATOM 1647 C CA . ARG A 1 225 ? 26.981 2.832 -9.784 1.00 87.00 225 ARG A CA 1
ATOM 1648 C C . ARG A 1 225 ? 27.467 3.029 -11.222 1.00 87.00 225 ARG A C 1
ATOM 1650 O O . ARG A 1 225 ? 28.391 3.801 -11.463 1.00 87.00 225 ARG A O 1
ATOM 1657 N N . MET A 1 226 ? 26.800 2.382 -12.174 1.00 84.19 226 MET A N 1
ATOM 1658 C CA . MET A 1 226 ? 27.126 2.454 -13.604 1.00 84.19 226 MET A CA 1
ATOM 1659 C C . MET A 1 226 ? 25.880 2.822 -14.404 1.00 84.19 226 MET A C 1
ATOM 1661 O O . MET A 1 226 ? 24.812 2.324 -14.084 1.00 84.19 226 MET A O 1
ATOM 1665 N N . GLU A 1 227 ? 25.982 3.615 -15.471 1.00 84.12 227 GLU A N 1
ATOM 1666 C CA . GLU A 1 227 ? 24.803 4.003 -16.274 1.00 84.12 227 GLU A CA 1
ATOM 1667 C C . GLU A 1 227 ? 24.031 2.800 -16.837 1.00 84.12 227 GLU A C 1
ATOM 1669 O O . GLU A 1 227 ? 22.817 2.852 -17.008 1.00 84.12 227 GLU A O 1
ATOM 1674 N N . GLN A 1 228 ? 24.723 1.691 -17.101 1.00 83.25 228 GLN A N 1
ATOM 1675 C CA . GLN A 1 228 ? 24.130 0.489 -17.677 1.00 83.25 228 GLN A CA 1
ATOM 1676 C C . GLN A 1 228 ? 23.130 -0.187 -16.733 1.00 83.25 228 GLN A C 1
ATOM 1678 O O . GLN A 1 228 ? 22.094 -0.653 -17.199 1.00 83.25 228 GLN A O 1
ATOM 1683 N N . ILE A 1 229 ? 23.457 -0.271 -15.439 1.00 85.38 229 ILE A N 1
ATOM 1684 C CA . ILE A 1 229 ? 22.722 -1.086 -14.452 1.00 85.38 229 ILE A CA 1
ATOM 1685 C C . ILE A 1 229 ? 22.360 -0.333 -13.162 1.00 85.38 229 ILE A C 1
ATOM 1687 O O . ILE A 1 229 ? 21.785 -0.919 -12.244 1.00 85.38 229 ILE A O 1
ATOM 1691 N N . GLY A 1 230 ? 22.757 0.932 -13.054 1.00 89.12 230 GLY A N 1
ATOM 1692 C CA . GLY A 1 230 ? 22.597 1.790 -11.891 1.00 89.12 230 GLY A CA 1
ATOM 1693 C C . GLY A 1 230 ? 23.225 1.175 -10.648 1.00 89.12 230 GLY A C 1
ATOM 1694 O O . GLY A 1 230 ? 24.413 0.827 -10.627 1.00 89.12 230 GLY A O 1
ATOM 1695 N N . TYR A 1 231 ? 22.395 1.000 -9.622 1.00 92.44 231 TYR A N 1
ATOM 1696 C CA . TYR A 1 231 ? 22.743 0.340 -8.362 1.00 92.44 231 TYR A CA 1
ATOM 1697 C C . TYR A 1 231 ? 22.849 -1.193 -8.476 1.00 92.44 231 TYR A C 1
ATOM 1699 O O . TYR A 1 231 ? 23.207 -1.862 -7.505 1.00 92.44 231 TYR A O 1
ATOM 1707 N N . GLY A 1 232 ? 22.597 -1.761 -9.656 1.00 91.12 232 GLY A N 1
ATOM 1708 C CA . GLY A 1 232 ? 22.687 -3.192 -9.919 1.00 91.12 232 GLY A CA 1
ATOM 1709 C C . GLY A 1 232 ? 21.425 -3.947 -9.507 1.00 91.12 232 GLY A C 1
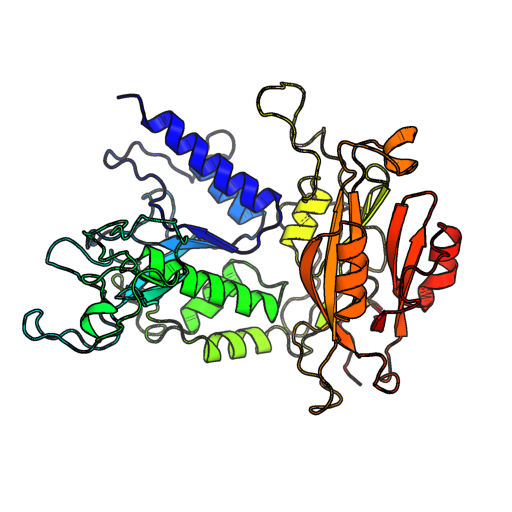ATOM 1710 O O . GLY A 1 232 ? 20.338 -3.373 -9.461 1.00 91.12 232 GLY A O 1
ATOM 1711 N N . LEU A 1 233 ? 21.568 -5.249 -9.247 1.00 92.69 233 LEU A N 1
ATOM 1712 C CA . LEU A 1 233 ? 20.470 -6.147 -8.878 1.00 92.69 233 LEU A CA 1
ATOM 1713 C C . LEU A 1 233 ? 20.165 -6.026 -7.372 1.00 92.69 233 LEU A C 1
ATOM 1715 O O . LEU A 1 233 ? 21.035 -6.386 -6.570 1.00 92.69 233 LEU A O 1
ATOM 1719 N N . PRO A 1 234 ? 18.969 -5.551 -6.964 1.00 95.06 234 PRO A N 1
ATOM 1720 C CA . PRO A 1 234 ? 18.582 -5.452 -5.557 1.00 95.06 234 PRO A CA 1
ATOM 1721 C C . PRO A 1 234 ? 18.518 -6.812 -4.856 1.00 95.06 234 PRO A C 1
ATOM 1723 O O . PRO A 1 234 ? 17.959 -7.776 -5.382 1.00 95.06 234 PRO A O 1
ATOM 1726 N N . ASN A 1 235 ? 19.027 -6.879 -3.625 1.00 95.00 235 ASN A N 1
ATOM 1727 C CA . ASN A 1 235 ? 18.847 -8.020 -2.734 1.00 95.00 235 ASN A CA 1
ATOM 1728 C C . ASN A 1 235 ? 17.619 -7.801 -1.836 1.00 95.00 235 ASN A C 1
ATOM 1730 O O . ASN A 1 235 ? 17.648 -6.982 -0.915 1.00 95.00 235 ASN A O 1
ATOM 1734 N N . ALA A 1 236 ? 16.555 -8.574 -2.071 1.00 96.69 236 ALA A N 1
ATOM 1735 C CA . ALA A 1 236 ? 15.300 -8.442 -1.332 1.00 96.69 236 ALA A CA 1
ATOM 1736 C C . ALA A 1 236 ? 15.460 -8.653 0.186 1.00 96.69 236 ALA A C 1
ATOM 1738 O O . ALA A 1 236 ? 14.907 -7.889 0.973 1.00 96.69 236 ALA A O 1
ATOM 1739 N N . GLY A 1 237 ? 16.258 -9.635 0.620 1.00 97.38 237 GLY A N 1
ATOM 1740 C CA . GLY A 1 237 ? 16.498 -9.886 2.045 1.00 97.38 237 GLY A CA 1
ATOM 1741 C C . GLY A 1 237 ? 17.175 -8.701 2.739 1.00 97.38 237 GLY A C 1
ATOM 1742 O O . GLY A 1 237 ? 16.716 -8.242 3.784 1.00 97.38 237 GLY A O 1
ATOM 1743 N N . LEU A 1 238 ? 18.220 -8.144 2.121 1.00 97.69 238 LEU A N 1
ATOM 1744 C CA . LEU A 1 238 ? 18.912 -6.955 2.622 1.00 97.69 238 LEU A CA 1
ATOM 1745 C C . LEU A 1 238 ? 17.995 -5.724 2.639 1.00 97.69 238 LEU A C 1
ATOM 1747 O O . LEU A 1 238 ? 18.032 -4.945 3.594 1.00 97.69 238 LEU A O 1
ATOM 1751 N N . ALA A 1 239 ? 17.162 -5.549 1.612 1.00 98.12 239 ALA A N 1
ATOM 1752 C CA . ALA A 1 239 ? 16.179 -4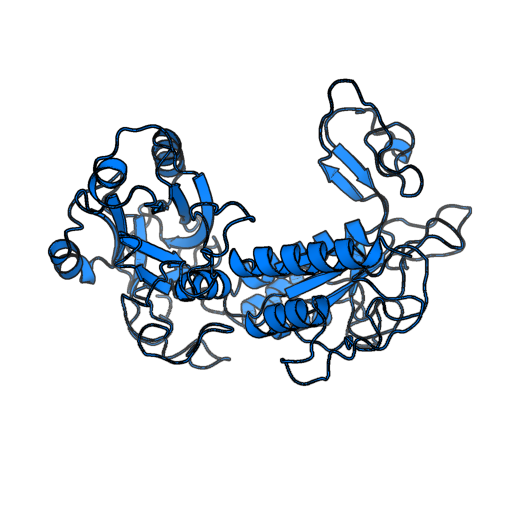.472 1.561 1.00 98.12 239 ALA A CA 1
ATOM 1753 C C . ALA A 1 239 ? 15.181 -4.556 2.728 1.00 98.12 239 ALA A C 1
ATOM 1755 O O . ALA A 1 239 ? 14.926 -3.546 3.382 1.00 98.12 239 ALA A O 1
ATOM 1756 N N . LEU A 1 240 ? 14.674 -5.751 3.055 1.00 96.88 240 LEU A N 1
ATOM 1757 C CA . LEU A 1 240 ? 13.749 -5.934 4.180 1.00 96.88 240 LEU A CA 1
ATOM 1758 C C . LEU A 1 240 ? 14.420 -5.772 5.546 1.00 96.88 240 LEU A C 1
ATOM 1760 O O . LEU A 1 240 ? 13.790 -5.247 6.466 1.00 96.88 240 LEU A O 1
ATOM 1764 N N . VAL A 1 241 ? 15.700 -6.131 5.684 1.00 96.06 241 VAL A N 1
ATOM 1765 C CA . VAL A 1 241 ? 16.484 -5.802 6.888 1.00 96.06 241 VAL A CA 1
ATOM 1766 C C . VAL A 1 241 ? 16.580 -4.283 7.059 1.00 96.06 241 VAL A C 1
ATOM 1768 O O . VAL A 1 241 ? 16.254 -3.774 8.130 1.00 96.06 241 VAL A O 1
ATOM 1771 N N . LYS A 1 242 ? 16.939 -3.543 6.000 1.00 95.38 242 LYS A N 1
ATOM 1772 C CA . LYS A 1 242 ? 16.994 -2.068 6.015 1.00 95.38 242 LYS A CA 1
ATOM 1773 C C . LYS A 1 242 ? 15.624 -1.437 6.297 1.00 95.38 242 LYS A C 1
ATOM 1775 O O . LYS A 1 242 ? 15.539 -0.479 7.059 1.00 95.38 242 LYS A O 1
ATOM 1780 N N . ALA A 1 243 ? 14.545 -1.974 5.731 1.00 94.56 243 ALA A N 1
ATOM 1781 C CA . ALA A 1 243 ? 13.191 -1.511 6.029 1.00 94.56 243 ALA A CA 1
ATOM 1782 C C . ALA A 1 243 ? 12.839 -1.745 7.507 1.00 94.56 243 ALA A C 1
ATOM 1784 O O . ALA A 1 243 ? 12.361 -0.837 8.182 1.00 94.56 243 ALA A O 1
ATOM 1785 N N . SER A 1 244 ? 13.165 -2.919 8.050 1.00 92.38 244 SER A N 1
ATOM 1786 C CA . SER A 1 244 ? 12.873 -3.270 9.447 1.00 92.38 244 SER A CA 1
ATOM 1787 C C . SER A 1 244 ? 13.585 -2.355 10.446 1.00 92.38 244 SER A C 1
ATOM 1789 O O . SER A 1 244 ? 13.018 -2.038 11.488 1.00 92.38 244 SER A O 1
ATOM 1791 N N . THR A 1 245 ? 14.788 -1.854 10.131 1.00 92.31 245 THR A N 1
ATOM 1792 C CA . THR A 1 245 ? 15.477 -0.887 11.007 1.00 92.31 245 THR A CA 1
ATOM 1793 C C . THR A 1 245 ? 14.752 0.455 11.115 1.00 92.31 245 THR A C 1
ATOM 1795 O O . THR A 1 245 ? 14.953 1.171 12.090 1.00 92.31 245 THR A O 1
ATOM 1798 N N . THR A 1 246 ? 13.889 0.790 10.150 1.00 91.31 246 THR A N 1
ATOM 1799 C CA . THR A 1 246 ? 13.074 2.018 10.183 1.00 91.31 246 THR A CA 1
ATOM 1800 C C . THR A 1 246 ? 11.774 1.864 10.978 1.00 91.31 246 THR A C 1
ATOM 1802 O O . THR A 1 246 ? 11.151 2.868 11.308 1.00 91.31 246 THR A O 1
ATOM 1805 N N . ASN A 1 247 ? 11.372 0.628 11.295 1.00 90.50 247 ASN A N 1
ATOM 1806 C CA . ASN A 1 247 ? 10.204 0.314 12.119 1.00 90.50 247 ASN A CA 1
ATOM 1807 C C . ASN A 1 247 ? 10.528 -0.826 13.109 1.00 90.50 247 ASN A C 1
ATOM 1809 O O . ASN A 1 247 ? 10.052 -1.953 12.945 1.00 90.50 247 ASN A O 1
ATOM 1813 N N . PRO A 1 248 ? 11.359 -0.570 14.137 1.00 88.81 248 PRO A N 1
ATOM 1814 C CA . PRO A 1 248 ? 11.856 -1.621 15.026 1.00 88.81 248 PRO A CA 1
ATOM 1815 C C . PRO A 1 248 ? 10.761 -2.274 15.882 1.00 88.81 248 PRO A C 1
ATOM 1817 O O . PRO A 1 248 ? 10.869 -3.456 16.207 1.00 88.81 248 PRO A O 1
ATOM 1820 N N . SER A 1 249 ? 9.695 -1.542 16.230 1.00 89.62 249 SER A N 1
ATOM 1821 C CA . SER A 1 249 ? 8.536 -2.102 16.941 1.00 89.62 249 SER A CA 1
ATOM 1822 C C . SER A 1 249 ? 7.620 -2.907 16.020 1.00 89.62 249 SER A C 1
ATOM 1824 O O . SER A 1 249 ? 6.791 -3.673 16.504 1.00 89.62 249 SER A O 1
ATOM 1826 N N . LYS A 1 250 ? 7.756 -2.747 14.695 1.00 92.56 250 LYS A N 1
ATOM 1827 C CA . LYS A 1 250 ? 6.854 -3.301 13.677 1.00 92.56 250 LYS A CA 1
ATOM 1828 C C . LYS A 1 250 ? 5.409 -2.837 13.843 1.00 92.56 250 LYS A C 1
ATOM 1830 O O . LYS A 1 250 ? 4.523 -3.443 13.246 1.00 92.56 250 LYS A O 1
ATOM 1835 N N . LEU A 1 251 ? 5.159 -1.795 14.631 1.00 94.25 251 LEU A N 1
ATOM 1836 C CA . LEU A 1 251 ? 3.832 -1.229 14.829 1.00 94.25 251 LEU A CA 1
ATOM 1837 C C . LEU A 1 251 ? 3.577 -0.126 13.801 1.00 94.25 251 LEU A C 1
ATOM 1839 O O . LEU A 1 251 ? 4.506 0.525 13.335 1.00 94.25 251 LEU A O 1
ATOM 1843 N N . THR A 1 252 ? 2.313 0.075 13.450 1.00 94.31 252 THR A N 1
ATOM 1844 C CA . THR A 1 252 ? 1.831 1.169 12.608 1.00 94.31 252 THR A CA 1
ATOM 1845 C C . THR A 1 252 ? 0.490 1.685 13.126 1.00 94.31 252 THR A C 1
ATOM 1847 O O . THR A 1 252 ? -0.299 0.866 13.613 1.00 94.31 252 THR A O 1
ATOM 1850 N N . PRO A 1 253 ? 0.198 3.002 13.088 1.00 95.25 253 PRO A N 1
ATOM 1851 C CA . PRO A 1 253 ? -1.131 3.486 13.416 1.00 95.25 253 PRO A CA 1
ATOM 1852 C C . PRO A 1 253 ? -2.133 2.936 12.406 1.00 95.25 253 PRO A C 1
ATOM 1854 O O . PRO A 1 253 ? -1.867 2.909 11.203 1.00 95.25 253 PRO A O 1
ATOM 1857 N N . LEU A 1 254 ? -3.293 2.526 12.905 1.00 97.38 254 LEU A N 1
ATOM 1858 C CA . LEU A 1 254 ? -4.459 2.282 12.072 1.00 97.38 254 LEU A CA 1
ATOM 1859 C C . LEU A 1 254 ? -5.246 3.590 11.995 1.00 97.38 254 LEU A C 1
ATOM 1861 O O . LEU A 1 254 ? -5.972 3.940 12.929 1.00 97.38 254 LEU A O 1
ATOM 1865 N N . PHE A 1 255 ? -5.026 4.349 10.923 1.00 97.12 255 PHE A N 1
ATOM 1866 C CA . PHE A 1 255 ? -5.672 5.642 10.736 1.00 97.12 255 PHE A CA 1
ATOM 1867 C C . PHE A 1 255 ? -7.175 5.471 10.593 1.00 97.12 255 PHE A C 1
ATOM 1869 O O . PHE A 1 255 ? -7.622 4.490 10.003 1.00 97.12 255 PHE A O 1
ATOM 1876 N N . SER A 1 256 ? -7.936 6.421 11.128 1.00 95.81 256 SER A N 1
ATOM 1877 C CA . SER A 1 256 ? -9.385 6.323 11.219 1.00 95.81 256 SER A CA 1
ATOM 1878 C C . SER A 1 256 ? -10.100 7.510 10.586 1.00 95.81 256 SER A C 1
ATOM 1880 O O . SER A 1 256 ? -9.777 8.675 10.843 1.00 95.81 256 SER A O 1
ATOM 1882 N N . PHE A 1 257 ? -11.112 7.187 9.790 1.00 96.12 257 PHE A N 1
ATOM 1883 C CA . PHE A 1 257 ? -11.859 8.115 8.967 1.00 96.12 257 PHE A CA 1
ATOM 1884 C C . PHE A 1 257 ? -13.357 7.849 9.079 1.00 96.12 257 PHE A C 1
ATOM 1886 O O . PHE A 1 257 ? -13.786 6.706 9.214 1.00 96.12 257 PHE A O 1
ATOM 1893 N N . TYR A 1 258 ? -14.155 8.904 8.964 1.00 94.38 258 TYR A N 1
ATOM 1894 C CA . TYR A 1 258 ? -15.607 8.810 8.863 1.00 94.38 258 TYR A CA 1
ATOM 1895 C C . TYR A 1 258 ? -16.114 9.824 7.846 1.00 94.38 258 TYR A C 1
ATOM 1897 O O . TYR A 1 258 ? -15.609 10.945 7.752 1.00 94.38 258 TYR A O 1
ATOM 1905 N N . SER A 1 259 ? -17.130 9.438 7.082 1.00 90.19 259 SER A N 1
ATOM 1906 C CA . SER A 1 259 ? -17.816 10.339 6.165 1.00 90.19 259 SER A CA 1
ATOM 1907 C C . SER A 1 259 ? -19.295 10.394 6.512 1.00 90.19 259 SER A C 1
ATOM 1909 O O . SER A 1 259 ? -20.013 9.405 6.388 1.00 90.19 259 SER A O 1
ATOM 1911 N N . VAL A 1 260 ? -19.782 11.582 6.883 1.00 84.94 260 VAL A N 1
ATOM 1912 C CA . VAL A 1 260 ? -21.226 11.823 7.066 1.00 84.94 260 VAL A CA 1
ATOM 1913 C C . VAL A 1 260 ? -22.004 11.620 5.767 1.00 84.94 260 VAL A C 1
ATOM 1915 O O . VAL A 1 260 ? -23.174 11.259 5.798 1.00 84.94 260 VAL A O 1
ATOM 1918 N N . GLU A 1 261 ? -21.360 11.854 4.625 1.00 79.69 261 GLU A N 1
ATOM 1919 C CA . GLU A 1 261 ? -22.004 11.812 3.320 1.00 79.69 261 GLU A CA 1
ATOM 1920 C C . GLU A 1 261 ? -22.027 10.399 2.730 1.00 79.69 261 GLU A C 1
ATOM 1922 O O . GLU A 1 261 ? -23.001 10.042 2.056 1.00 79.69 261 GLU A O 1
ATOM 1927 N N . ARG A 1 262 ? -20.967 9.605 2.950 1.00 81.50 262 ARG A N 1
ATOM 1928 C CA . ARG A 1 262 ? -20.949 8.172 2.599 1.00 81.50 262 ARG A CA 1
ATOM 1929 C C . ARG A 1 262 ? -21.674 7.316 3.636 1.00 81.50 262 ARG A C 1
ATOM 1931 O O . ARG A 1 262 ? -22.187 6.261 3.271 1.00 81.50 262 ARG A O 1
ATOM 1938 N N . VAL A 1 263 ? -21.812 7.842 4.857 1.00 85.69 263 VAL A N 1
ATOM 1939 C CA . VAL A 1 263 ? -22.390 7.155 6.017 1.00 85.69 263 VAL A CA 1
ATOM 1940 C C . VAL A 1 263 ? -21.572 5.898 6.329 1.00 85.69 263 VAL A C 1
ATOM 1942 O O . VAL A 1 263 ? -22.122 4.822 6.486 1.00 85.69 263 VAL A O 1
ATOM 1945 N N . ASP A 1 264 ? -20.247 6.047 6.340 1.00 91.00 264 ASP A N 1
ATOM 1946 C CA . ASP A 1 264 ? -19.298 4.930 6.384 1.00 91.00 264 ASP A CA 1
ATOM 1947 C C . ASP A 1 264 ? -18.042 5.296 7.181 1.00 91.00 264 ASP A C 1
ATOM 1949 O O . ASP A 1 264 ? -17.575 6.449 7.148 1.00 91.00 264 ASP A O 1
ATOM 1953 N N . SER A 1 265 ? -17.507 4.299 7.881 1.00 94.62 265 SER A N 1
ATOM 1954 C CA . SER A 1 265 ? -16.253 4.348 8.622 1.00 94.62 265 SER A CA 1
ATOM 1955 C C . SER A 1 265 ? -15.162 3.621 7.841 1.00 94.62 265 SER A C 1
ATOM 1957 O O . SER A 1 265 ? -15.350 2.499 7.397 1.00 94.62 265 SER A O 1
ATOM 1959 N N . PHE A 1 266 ? -13.981 4.227 7.719 1.00 96.12 266 PHE A N 1
ATOM 1960 C CA . PHE A 1 266 ? -12.854 3.644 6.991 1.00 96.12 266 PHE A CA 1
ATOM 1961 C C . PHE A 1 266 ? -11.577 3.685 7.826 1.00 96.12 266 PHE A C 1
ATOM 1963 O O . PHE A 1 266 ? -11.285 4.668 8.511 1.00 96.12 266 PHE A O 1
ATOM 1970 N N . TYR A 1 267 ? -10.788 2.615 7.746 1.00 97.75 267 TYR A N 1
ATOM 1971 C CA . TYR A 1 267 ? -9.550 2.465 8.499 1.00 97.75 267 TYR A CA 1
ATOM 1972 C C . TYR A 1 267 ? -8.425 1.914 7.627 1.00 97.75 267 TYR A C 1
ATOM 1974 O O . TYR A 1 267 ? -8.598 0.929 6.907 1.00 97.75 267 TYR A O 1
ATOM 1982 N N . THR A 1 268 ? -7.241 2.513 7.703 1.00 97.50 268 THR A N 1
ATOM 1983 C CA . THR A 1 268 ? -6.101 2.014 6.929 1.00 97.50 268 THR A CA 1
ATOM 1984 C C . THR A 1 268 ? -4.765 2.328 7.571 1.00 97.50 268 THR A C 1
ATOM 1986 O O . THR A 1 268 ? -4.616 3.322 8.281 1.00 97.50 268 THR A O 1
ATOM 1989 N N . THR A 1 269 ? -3.770 1.488 7.311 1.00 96.56 269 THR A N 1
ATOM 1990 C CA . THR A 1 269 ? -2.367 1.785 7.633 1.00 96.56 269 THR A CA 1
ATOM 1991 C C . THR A 1 269 ? -1.625 2.417 6.457 1.00 96.56 269 THR A C 1
ATOM 1993 O O . THR A 1 269 ? -0.467 2.801 6.598 1.00 96.56 269 THR A O 1
ATOM 1996 N N . VAL A 1 270 ? -2.291 2.561 5.306 1.00 95.88 270 VAL A N 1
ATOM 1997 C CA . VAL A 1 270 ? -1.716 3.010 4.040 1.00 95.88 270 VAL A CA 1
ATOM 1998 C C . VAL A 1 270 ? -1.978 4.507 3.815 1.00 95.88 270 VAL A C 1
ATOM 2000 O O . VAL A 1 270 ? -3.115 4.901 3.529 1.00 95.88 270 VAL A O 1
ATOM 2003 N N . PRO A 1 271 ? -0.945 5.371 3.849 1.00 95.19 271 PRO A N 1
ATOM 2004 C CA . PRO A 1 271 ? -1.116 6.814 3.662 1.00 95.19 271 PRO A CA 1
ATOM 2005 C C . PRO A 1 271 ? -1.742 7.238 2.328 1.00 95.19 271 PRO A C 1
ATOM 2007 O O . PRO A 1 271 ? -2.423 8.261 2.251 1.00 95.19 271 PRO A O 1
ATOM 2010 N N . GLN A 1 272 ? -1.517 6.472 1.264 1.00 95.25 272 GLN A N 1
ATOM 2011 C CA . GLN A 1 272 ? -2.044 6.751 -0.070 1.00 95.25 272 GLN A CA 1
ATOM 2012 C C . GLN A 1 272 ? -3.552 6.476 -0.136 1.00 95.25 272 GLN A C 1
ATOM 2014 O O . GLN A 1 272 ? -4.287 7.269 -0.720 1.00 95.25 272 GLN A O 1
ATOM 2019 N N . MET A 1 273 ? -4.037 5.429 0.540 1.00 95.31 273 MET A N 1
ATOM 2020 C CA . MET A 1 273 ? -5.473 5.175 0.695 1.00 95.31 273 MET A CA 1
ATOM 2021 C C . MET A 1 273 ? -6.124 6.220 1.602 1.00 95.31 273 MET A C 1
ATOM 2023 O O . MET A 1 273 ? -7.202 6.707 1.280 1.00 95.31 273 MET A O 1
ATOM 2027 N N . ALA A 1 274 ? -5.451 6.637 2.680 1.00 95.38 274 ALA A N 1
ATOM 2028 C CA . ALA A 1 274 ? -5.898 7.767 3.496 1.00 95.38 274 ALA A CA 1
ATOM 2029 C C . ALA A 1 274 ? -6.025 9.054 2.662 1.00 95.38 274 ALA A C 1
ATOM 2031 O O . ALA A 1 274 ? -7.033 9.753 2.731 1.00 95.38 274 ALA A O 1
ATOM 2032 N N . SER A 1 275 ? -5.042 9.338 1.805 1.00 93.50 275 SER A N 1
ATOM 2033 C CA . SER A 1 275 ? -5.085 10.483 0.887 1.00 93.50 275 SER A CA 1
ATOM 2034 C C . SER A 1 275 ? -6.257 10.385 -0.090 1.00 93.50 275 SER A C 1
ATOM 2036 O O . SER A 1 275 ? -6.945 11.380 -0.328 1.00 93.50 275 SER A O 1
ATOM 2038 N N . ALA A 1 276 ? -6.526 9.188 -0.616 1.00 91.81 276 ALA A N 1
ATOM 2039 C CA . ALA A 1 276 ? -7.680 8.932 -1.469 1.00 91.81 276 ALA A CA 1
ATOM 2040 C C . ALA A 1 276 ? -9.009 9.122 -0.716 1.00 91.81 276 ALA A C 1
ATOM 2042 O O . ALA A 1 276 ? -9.929 9.748 -1.236 1.00 91.81 276 ALA A O 1
ATOM 2043 N N . ALA A 1 277 ? -9.108 8.663 0.534 1.00 92.44 277 ALA A N 1
ATOM 2044 C CA . ALA A 1 277 ? -10.295 8.837 1.373 1.00 92.44 277 ALA A CA 1
ATOM 2045 C C . ALA A 1 277 ? -10.580 10.324 1.635 1.00 92.44 277 ALA A C 1
ATOM 2047 O O . ALA A 1 277 ? -11.684 10.818 1.396 1.00 92.44 277 ALA A O 1
ATOM 2048 N N . LEU A 1 278 ? -9.551 11.064 2.048 1.00 91.44 278 LEU A N 1
ATOM 2049 C CA . LEU A 1 278 ? -9.640 12.484 2.387 1.00 91.44 278 LEU A CA 1
ATOM 2050 C C . LEU A 1 278 ? -9.915 13.394 1.184 1.00 91.44 278 LEU A C 1
ATOM 2052 O O . LEU A 1 278 ? -10.385 14.515 1.372 1.00 91.44 278 LEU A O 1
ATOM 2056 N N . THR A 1 279 ? -9.632 12.919 -0.030 1.00 86.69 279 THR A N 1
ATOM 2057 C CA . THR A 1 279 ? -9.919 13.620 -1.294 1.00 86.69 279 THR A CA 1
ATOM 2058 C C . THR A 1 279 ? -11.140 13.059 -2.025 1.00 86.69 279 THR A C 1
ATOM 2060 O O . THR A 1 279 ? -11.438 13.481 -3.134 1.00 86.69 279 THR A O 1
ATOM 2063 N N . GLY A 1 280 ? -11.852 12.101 -1.419 1.00 84.31 280 GLY A N 1
ATOM 2064 C CA . GLY A 1 280 ? -13.065 11.494 -1.975 1.00 84.31 280 GLY A CA 1
ATOM 2065 C C . GLY A 1 280 ? -12.828 10.475 -3.095 1.00 84.31 280 GLY A C 1
ATOM 2066 O O . GLY A 1 280 ? -13.776 9.874 -3.595 1.00 84.31 280 GLY A O 1
ATOM 2067 N N . THR A 1 281 ? -11.586 10.204 -3.472 1.00 84.31 281 THR A N 1
ATOM 2068 C CA . THR A 1 281 ? -11.253 9.347 -4.615 1.00 84.31 281 THR A CA 1
ATOM 2069 C C . THR A 1 281 ? -11.206 7.847 -4.299 1.00 84.31 281 THR A C 1
ATOM 2071 O O . THR A 1 281 ? -11.255 7.042 -5.231 1.00 84.31 281 THR A O 1
ATOM 2074 N N . LEU A 1 282 ? -11.215 7.466 -3.012 1.00 87.38 282 LEU A N 1
ATOM 2075 C CA . LEU A 1 282 ? -11.179 6.068 -2.562 1.00 87.38 282 LEU A CA 1
ATOM 2076 C C . LEU A 1 282 ? -12.315 5.224 -3.171 1.00 87.38 282 LEU A C 1
ATOM 2078 O O . LEU A 1 282 ? -13.496 5.587 -3.077 1.00 87.38 282 LEU A O 1
ATOM 2082 N N . GLU A 1 283 ? -11.928 4.088 -3.761 1.00 83.75 283 GLU A N 1
ATOM 2083 C CA . GLU A 1 283 ? -12.809 3.030 -4.268 1.00 83.75 283 GLU A CA 1
ATOM 2084 C C . GLU A 1 283 ? -13.084 1.954 -3.179 1.00 83.75 283 GLU A C 1
ATOM 2086 O O . GLU A 1 283 ? -12.233 1.762 -2.309 1.00 83.75 283 GLU A O 1
ATOM 2091 N N . PRO A 1 284 ? -14.222 1.224 -3.220 1.00 79.00 284 PRO A N 1
ATOM 2092 C CA . PRO A 1 284 ? -15.294 1.330 -4.205 1.00 79.00 284 PRO A CA 1
ATOM 2093 C C . PRO A 1 284 ? -16.072 2.641 -4.065 1.00 79.00 284 PRO A C 1
ATOM 2095 O O . PRO A 1 284 ? -16.335 3.150 -2.980 1.00 79.00 284 PRO A O 1
ATOM 2098 N N . ARG A 1 285 ? -16.425 3.205 -5.215 1.00 69.25 285 ARG A N 1
ATOM 2099 C CA . ARG A 1 285 ? -17.284 4.381 -5.354 1.00 69.25 285 ARG A CA 1
ATOM 2100 C C . ARG A 1 285 ? -18.116 4.198 -6.611 1.00 69.25 285 ARG A C 1
ATOM 2102 O O . ARG A 1 285 ? -17.711 3.469 -7.518 1.00 69.25 285 ARG A O 1
ATOM 2109 N N . GLN A 1 286 ? -19.274 4.839 -6.683 1.00 57.22 286 GLN A N 1
ATOM 2110 C CA . GLN A 1 286 ? -20.106 4.761 -7.877 1.00 57.22 286 GLN A CA 1
ATOM 2111 C C . GLN A 1 286 ? -19.321 5.257 -9.106 1.00 57.22 286 GLN A C 1
ATOM 2113 O O . GLN A 1 286 ? -18.788 6.367 -9.117 1.00 57.22 286 GLN A O 1
ATOM 2118 N N . HIS A 1 287 ? -19.243 4.422 -10.143 1.00 49.78 287 HIS A N 1
ATOM 2119 C CA . HIS A 1 287 ? -18.623 4.785 -11.412 1.00 49.78 287 HIS A CA 1
ATOM 2120 C C . HIS A 1 287 ? -19.497 5.827 -12.125 1.00 49.78 287 HIS A C 1
ATOM 2122 O O . HIS A 1 287 ? -20.625 5.523 -12.515 1.00 49.78 287 HIS A O 1
ATOM 2128 N N . CYS A 1 288 ? -18.991 7.051 -12.289 1.00 47.72 288 CYS A N 1
ATOM 2129 C CA . CYS A 1 288 ? -19.629 8.055 -13.136 1.00 47.72 288 CYS A CA 1
ATOM 2130 C C . CYS A 1 288 ? -19.218 7.809 -14.601 1.00 47.72 288 CYS A C 1
ATOM 2132 O O . CYS A 1 288 ? -18.016 7.759 -14.876 1.00 47.72 288 CYS A O 1
ATOM 2134 N N . PRO A 1 289 ? -20.161 7.635 -15.546 1.00 44.03 289 PRO A N 1
ATOM 2135 C CA . PRO A 1 289 ? -19.820 7.506 -16.955 1.00 44.03 289 PRO A CA 1
ATOM 2136 C C . PRO A 1 289 ? -19.188 8.804 -17.479 1.00 44.03 289 PRO A C 1
ATOM 2138 O O . PRO A 1 289 ? -19.695 9.899 -17.244 1.00 44.03 289 PRO A O 1
ATOM 2141 N N . LEU A 1 290 ? -18.088 8.647 -18.219 1.00 43.31 290 LEU A N 1
ATOM 2142 C CA . LEU A 1 290 ? -17.123 9.667 -18.670 1.00 43.31 290 LEU A CA 1
ATOM 2143 C C . LEU A 1 290 ? -17.692 10.850 -19.491 1.00 43.31 290 LEU A C 1
ATOM 2145 O O . LEU A 1 290 ? -16.933 11.715 -19.914 1.00 43.31 290 LEU A O 1
ATOM 2149 N N . SER A 1 291 ? -19.000 10.908 -19.750 1.00 43.84 291 SER A N 1
ATOM 2150 C CA . SER A 1 291 ? -19.631 11.911 -20.619 1.00 43.84 291 SER A CA 1
ATOM 2151 C C . SER A 1 291 ? -20.362 13.040 -19.883 1.00 43.84 291 SER A C 1
ATOM 2153 O O . SER A 1 291 ? -20.939 13.904 -20.542 1.00 43.84 291 SER A O 1
ATOM 2155 N N . ALA A 1 292 ? -20.400 13.051 -18.548 1.00 43.34 292 ALA A N 1
ATOM 2156 C CA . ALA A 1 292 ? -21.153 14.055 -17.798 1.00 43.34 292 ALA A CA 1
ATOM 2157 C C . ALA A 1 292 ? -20.254 15.192 -17.286 1.00 43.34 292 ALA A C 1
ATOM 2159 O O . ALA A 1 292 ? -19.437 14.998 -16.390 1.00 43.34 292 ALA A O 1
ATOM 2160 N N . ALA A 1 293 ? -20.515 16.417 -17.754 1.00 40.59 293 ALA A N 1
ATOM 2161 C CA . ALA A 1 293 ? -19.990 17.677 -17.202 1.00 40.59 293 ALA A CA 1
ATOM 2162 C C . ALA A 1 293 ? -20.380 17.935 -15.721 1.00 40.59 293 ALA A C 1
ATOM 2164 O O . ALA A 1 293 ? -20.071 18.985 -15.172 1.00 40.59 293 ALA A O 1
ATOM 2165 N N . GLN A 1 294 ? -21.080 16.990 -15.085 1.00 40.69 294 GLN A N 1
ATOM 2166 C CA . GLN A 1 294 ? -21.494 17.010 -13.681 1.00 40.69 294 GLN A CA 1
ATOM 2167 C C . GLN A 1 294 ? -20.530 16.255 -12.755 1.00 40.69 294 GLN A C 1
ATOM 2169 O O . GLN A 1 294 ? -20.744 16.252 -11.551 1.00 40.69 294 GLN A O 1
ATOM 2174 N N . CYS A 1 295 ? -19.493 15.609 -13.295 1.00 49.25 295 CYS A N 1
ATOM 2175 C CA . CYS A 1 295 ? -18.501 14.869 -12.517 1.00 49.25 295 CYS A CA 1
ATOM 2176 C C . CYS A 1 295 ? -17.215 15.682 -12.376 1.00 49.25 295 CYS A C 1
ATOM 2178 O O . CYS A 1 295 ? -16.143 15.268 -12.809 1.00 49.25 295 CYS A O 1
ATOM 2180 N N . ASP A 1 296 ? -17.348 16.856 -11.762 1.00 42.53 296 ASP A N 1
ATOM 2181 C CA . ASP A 1 296 ? -16.199 17.565 -11.218 1.00 42.53 296 ASP A CA 1
ATOM 2182 C C . ASP A 1 296 ? -15.627 16.716 -10.069 1.00 42.53 296 ASP A C 1
ATOM 2184 O O . ASP A 1 296 ? -16.278 16.481 -9.041 1.00 42.53 296 ASP A O 1
ATOM 2188 N N . LEU A 1 297 ? -14.443 16.155 -10.327 1.00 49.75 297 LEU A N 1
ATOM 2189 C CA . LEU A 1 297 ? -13.802 15.088 -9.560 1.00 49.75 297 LEU A CA 1
ATOM 2190 C C . LEU A 1 297 ? -13.369 15.527 -8.150 1.00 49.75 297 LEU A C 1
ATOM 2192 O O . LEU A 1 297 ? -12.921 14.693 -7.376 1.00 49.75 297 LEU A O 1
ATOM 2196 N N . GLU A 1 298 ? -13.498 16.803 -7.793 1.00 42.91 298 GLU A N 1
ATOM 2197 C CA . GLU A 1 298 ? -13.172 17.302 -6.449 1.00 42.91 298 GLU A CA 1
ATOM 2198 C C . GLU A 1 298 ? -14.401 17.780 -5.658 1.00 42.91 298 GLU A C 1
ATOM 2200 O O . GLU A 1 298 ? -14.362 17.791 -4.430 1.00 42.91 298 GLU A O 1
ATOM 2205 N N . THR A 1 299 ? -15.518 18.113 -6.319 1.00 43.28 299 THR A N 1
ATOM 2206 C CA . THR A 1 299 ? -16.743 18.621 -5.661 1.00 43.28 299 THR A CA 1
ATOM 2207 C C . THR A 1 299 ? -17.876 17.593 -5.580 1.00 43.28 299 THR A C 1
ATOM 2209 O O . THR A 1 299 ? -18.805 17.762 -4.792 1.00 43.28 299 THR A O 1
ATOM 2212 N N . THR A 1 300 ? -17.791 16.500 -6.348 1.00 48.38 300 THR A N 1
ATOM 2213 C CA . THR A 1 300 ? -18.827 15.448 -6.403 1.00 48.38 300 THR A CA 1
ATOM 2214 C C . THR A 1 300 ? -18.502 14.243 -5.514 1.00 48.38 300 THR A C 1
ATOM 2216 O O . THR A 1 300 ? -19.398 13.487 -5.128 1.00 48.38 300 THR A O 1
ATOM 2219 N N . PHE A 1 301 ? -17.227 14.028 -5.168 1.00 56.75 301 PHE A N 1
ATOM 2220 C CA . PHE A 1 301 ? -16.848 12.876 -4.359 1.00 56.75 301 PHE A CA 1
ATOM 2221 C C . PHE A 1 301 ? -16.873 13.188 -2.878 1.00 56.75 301 PHE A C 1
ATOM 2223 O O . PHE A 1 301 ? -15.986 13.834 -2.326 1.00 56.75 301 PHE A O 1
ATOM 2230 N N . LYS A 1 302 ? -17.890 12.623 -2.241 1.00 73.62 302 LYS A N 1
ATOM 2231 C CA . LYS A 1 302 ? -18.084 12.607 -0.801 1.00 73.62 302 LYS A CA 1
ATOM 2232 C C . LYS A 1 302 ? -16.806 12.162 -0.093 1.00 73.62 302 LYS A C 1
ATOM 2234 O O . LYS A 1 302 ? -16.458 10.980 -0.141 1.00 73.62 302 LYS A O 1
ATOM 2239 N N . SER A 1 303 ? -16.061 13.102 0.481 1.00 85.25 303 SER A N 1
ATOM 2240 C CA . SER A 1 303 ? -14.783 12.811 1.137 1.00 85.25 303 SER A CA 1
ATOM 2241 C C . SER A 1 303 ? -15.001 12.232 2.533 1.00 85.25 303 SER A C 1
ATOM 2243 O O . SER A 1 303 ? -16.087 12.345 3.110 1.00 85.25 303 SER A O 1
ATOM 2245 N N . TYR A 1 304 ? -13.973 11.588 3.072 1.00 92.06 304 TYR A N 1
ATOM 2246 C CA . TYR A 1 304 ? -13.906 11.321 4.501 1.00 92.06 304 TYR A CA 1
ATOM 2247 C C . TYR A 1 304 ? -13.196 12.468 5.211 1.00 92.06 304 TYR A C 1
ATOM 2249 O O . TYR A 1 304 ? -12.362 13.170 4.627 1.00 92.06 304 TYR A O 1
ATOM 2257 N N . ASP A 1 305 ? -13.475 12.583 6.500 1.00 93.69 305 ASP A N 1
ATOM 2258 C CA . ASP A 1 305 ? -12.668 13.336 7.442 1.00 93.69 305 ASP A CA 1
ATOM 2259 C C . ASP A 1 305 ? -12.007 12.374 8.429 1.00 93.69 305 ASP A C 1
ATOM 2261 O O . ASP A 1 305 ? -12.549 11.317 8.762 1.00 93.69 305 ASP A O 1
ATOM 2265 N N . SER A 1 306 ? -10.823 12.743 8.904 1.00 93.25 306 SER A N 1
ATOM 2266 C CA . SER A 1 306 ? -10.222 12.141 10.088 1.00 93.25 306 SER A CA 1
ATOM 2267 C C . SER A 1 306 ? -11.191 12.282 11.255 1.00 93.25 306 SER A C 1
ATOM 2269 O O . SER A 1 306 ? -11.675 13.384 11.530 1.00 93.25 306 SER A O 1
ATOM 2271 N N . ALA A 1 307 ? -11.499 11.166 11.910 1.00 88.06 307 ALA A N 1
ATOM 2272 C CA . ALA A 1 307 ? -12.662 11.102 12.788 1.00 88.06 307 ALA A CA 1
ATOM 2273 C C . ALA A 1 307 ? -12.330 10.719 14.225 1.00 88.06 307 ALA A C 1
ATOM 2275 O O . ALA A 1 307 ? -12.790 11.379 15.161 1.00 88.06 307 ALA A O 1
ATOM 2276 N N . TYR A 1 308 ? -11.570 9.637 14.406 1.00 88.06 308 TYR A N 1
ATOM 2277 C CA . TYR A 1 308 ? -11.386 9.028 15.716 1.00 88.06 308 TYR A CA 1
ATOM 2278 C C . TYR A 1 308 ? -9.918 9.013 16.145 1.00 88.06 308 TYR A C 1
ATOM 2280 O O . TYR A 1 308 ? -9.002 8.750 15.366 1.00 88.06 308 TYR A O 1
ATOM 2288 N N . GLY A 1 309 ? -9.713 9.238 17.443 1.00 86.06 309 GLY A N 1
ATOM 2289 C CA . GLY A 1 309 ? -8.426 9.058 18.106 1.00 86.06 309 GLY A CA 1
ATOM 2290 C C . GLY A 1 309 ? -7.596 10.323 18.288 1.00 86.06 309 GLY A C 1
ATOM 2291 O O . GLY A 1 309 ? -8.081 11.449 18.198 1.00 86.06 309 GLY A O 1
ATOM 2292 N N . ALA A 1 310 ? -6.332 10.109 18.643 1.00 86.44 310 ALA A N 1
ATOM 2293 C CA . ALA A 1 310 ? -5.358 11.167 18.872 1.00 86.44 310 ALA A CA 1
ATOM 2294 C C . ALA A 1 310 ? -4.436 11.316 17.656 1.00 86.44 310 ALA A C 1
ATOM 2296 O O . ALA A 1 310 ? -4.214 10.359 16.908 1.00 86.44 310 ALA A O 1
ATOM 2297 N N . GLY A 1 311 ? -3.879 12.516 17.480 1.00 85.19 311 GLY A N 1
ATOM 2298 C CA . GLY A 1 311 ? -2.823 12.744 16.497 1.00 85.19 311 GLY A CA 1
ATOM 2299 C C . GLY A 1 311 ? -1.575 11.912 16.807 1.00 85.19 311 GLY A C 1
ATOM 2300 O O . GLY A 1 311 ? -1.300 11.599 17.967 1.00 85.19 311 GLY A O 1
ATOM 2301 N N . ILE A 1 312 ? -0.811 11.565 15.772 1.00 85.19 312 ILE A N 1
ATOM 2302 C CA . ILE A 1 312 ? 0.443 10.818 15.931 1.00 85.19 312 ILE A CA 1
ATOM 2303 C C . ILE A 1 312 ? 1.542 11.776 16.394 1.00 85.19 312 ILE A C 1
ATOM 2305 O O . ILE A 1 312 ? 2.005 12.620 15.625 1.00 85.19 312 ILE A O 1
ATOM 2309 N N . THR A 1 313 ? 1.951 11.667 17.660 1.00 75.56 313 THR A N 1
ATOM 2310 C CA . THR A 1 313 ? 2.943 12.580 18.256 1.00 75.56 313 THR A CA 1
ATOM 2311 C C . THR A 1 313 ? 4.375 12.063 18.154 1.00 75.56 313 THR A C 1
ATOM 2313 O O . THR A 1 313 ? 5.303 12.840 18.363 1.00 75.56 313 THR A O 1
ATOM 2316 N N . ASP A 1 314 ? 4.564 10.781 17.826 1.00 71.12 314 ASP A N 1
ATOM 2317 C CA . ASP A 1 314 ? 5.873 10.183 17.557 1.00 71.12 314 ASP A CA 1
ATOM 2318 C C . ASP A 1 314 ? 5.757 8.953 16.635 1.00 71.12 314 ASP A C 1
ATOM 2320 O O . ASP A 1 314 ? 4.826 8.156 16.768 1.00 71.12 314 ASP A O 1
ATOM 2324 N N . TRP A 1 315 ? 6.715 8.792 15.721 1.00 66.25 315 TRP A N 1
ATOM 2325 C CA . TRP A 1 315 ? 6.866 7.641 14.827 1.00 66.25 315 TRP A CA 1
ATOM 2326 C C . TRP A 1 315 ? 8.277 7.049 14.956 1.00 66.25 315 TRP A C 1
ATOM 2328 O O . TRP A 1 315 ? 9.137 7.185 14.080 1.00 66.25 315 TRP A O 1
ATOM 2338 N N . GLY A 1 316 ? 8.512 6.375 16.082 1.00 58.94 316 GLY A N 1
ATOM 2339 C CA . GLY A 1 316 ? 9.730 5.617 16.354 1.00 58.94 316 GLY A CA 1
ATOM 2340 C C . GLY A 1 316 ? 11.015 6.456 16.366 1.00 58.94 316 GLY A C 1
ATOM 2341 O O . GLY A 1 316 ? 11.031 7.667 16.174 1.00 58.94 316 GLY A O 1
ATOM 2342 N N . ASN A 1 317 ? 12.147 5.777 16.559 1.00 50.66 317 ASN A N 1
ATOM 2343 C CA . ASN A 1 317 ? 13.443 6.409 16.842 1.00 50.66 317 ASN A CA 1
ATOM 2344 C C . ASN A 1 317 ? 14.076 7.201 15.673 1.00 50.66 317 ASN A C 1
ATOM 2346 O O . ASN A 1 317 ? 15.261 7.526 15.750 1.00 50.66 317 ASN A O 1
ATOM 2350 N N . SER A 1 318 ? 13.383 7.459 14.556 1.00 51.09 318 SER A N 1
ATOM 2351 C CA . SER A 1 318 ? 14.053 7.995 13.355 1.00 51.09 318 SER A CA 1
ATOM 2352 C C . SER A 1 318 ? 13.296 9.028 12.523 1.00 51.09 318 SER A C 1
ATOM 2354 O O . SER A 1 318 ? 13.944 9.660 11.692 1.00 51.09 318 SER A O 1
ATOM 2356 N N . TYR A 1 319 ? 11.990 9.254 12.717 1.00 56.56 319 TYR A N 1
ATOM 2357 C CA . TYR A 1 319 ? 11.227 10.073 11.756 1.00 56.56 319 TYR A CA 1
ATOM 2358 C C . TYR A 1 319 ? 10.248 11.099 12.351 1.00 56.56 319 TYR A C 1
ATOM 2360 O O . TYR A 1 319 ? 9.636 11.840 11.584 1.00 56.56 319 TYR A O 1
ATOM 2368 N N . GLY A 1 320 ? 10.170 11.242 13.680 1.00 62.28 320 GLY A N 1
ATOM 2369 C CA . GLY A 1 320 ? 9.338 12.271 14.319 1.00 62.28 320 GLY A CA 1
ATOM 2370 C C . GLY A 1 320 ? 7.836 12.107 14.025 1.00 62.28 320 GLY A C 1
ATOM 2371 O O . GLY A 1 320 ? 7.417 11.073 13.516 1.00 62.28 320 GLY A O 1
ATOM 2372 N N . PRO A 1 321 ? 6.982 13.088 14.358 1.00 67.44 321 PRO A N 1
ATOM 2373 C CA . PRO A 1 321 ? 5.537 12.936 14.210 1.00 67.44 321 PRO A CA 1
ATOM 2374 C C . PRO A 1 321 ? 5.102 12.877 12.736 1.00 67.44 321 PRO A C 1
ATOM 2376 O O . PRO A 1 321 ? 5.465 13.734 11.924 1.00 67.44 321 PRO A O 1
ATOM 2379 N N . TYR A 1 322 ? 4.247 11.905 12.402 1.00 84.56 322 TYR A N 1
ATOM 2380 C CA . TYR A 1 322 ? 3.578 11.835 11.102 1.00 84.56 322 TYR A CA 1
ATOM 2381 C C . TYR A 1 322 ? 2.375 12.788 11.090 1.00 84.56 322 TYR A C 1
ATOM 2383 O O . TYR A 1 322 ? 1.277 12.444 11.522 1.00 84.56 322 TYR A O 1
ATOM 2391 N N . THR A 1 323 ? 2.603 14.024 10.646 1.00 84.62 323 THR A N 1
ATOM 2392 C CA . THR A 1 323 ? 1.655 15.140 10.832 1.00 84.62 323 THR A CA 1
ATOM 2393 C C . THR A 1 323 ? 0.735 15.416 9.645 1.00 84.62 323 THR A C 1
ATOM 2395 O O . THR A 1 323 ? -0.227 16.168 9.798 1.00 84.62 323 THR A O 1
ATOM 2398 N N . LYS A 1 324 ? 0.996 14.833 8.468 1.00 90.00 324 LYS A N 1
ATOM 2399 C CA . LYS A 1 324 ? 0.196 15.065 7.256 1.00 90.00 324 LYS A CA 1
ATOM 2400 C C . LYS A 1 324 ? 0.223 13.878 6.300 1.00 90.00 324 LYS A C 1
ATOM 2402 O O . LYS A 1 324 ? 1.261 13.238 6.145 1.00 90.00 324 LYS A O 1
ATOM 2407 N N . PHE A 1 325 ? -0.894 13.654 5.613 1.00 92.69 325 PHE A N 1
ATOM 2408 C CA . PHE A 1 325 ? -0.966 12.710 4.500 1.00 92.69 325 PHE A CA 1
ATOM 2409 C C . PHE A 1 325 ? -0.437 13.332 3.190 1.00 92.69 325 PHE A C 1
ATOM 2411 O O . PHE A 1 325 ? -0.524 14.553 3.013 1.00 92.69 325 PHE A O 1
ATOM 2418 N N . PRO A 1 326 ? 0.103 12.528 2.256 1.00 91.06 326 PRO A N 1
ATOM 2419 C CA . PRO A 1 326 ? 0.629 13.016 0.983 1.00 91.06 326 PRO A CA 1
ATOM 2420 C C . PRO A 1 326 ? -0.425 13.715 0.106 1.00 91.06 326 PRO A C 1
ATOM 2422 O O . PRO A 1 326 ? -1.482 13.170 -0.219 1.00 91.06 326 PRO A O 1
ATOM 2425 N N . GLY A 1 327 ? -0.127 14.946 -0.312 1.00 86.38 327 GLY A N 1
ATOM 2426 C CA . GLY A 1 327 ? -0.940 15.687 -1.281 1.00 86.38 327 GLY A CA 1
ATOM 2427 C C . GLY A 1 327 ? -2.301 16.134 -0.743 1.00 86.38 327 GLY A C 1
ATOM 2428 O O . GLY A 1 327 ? -3.185 16.491 -1.521 1.00 86.38 327 GLY A O 1
ATOM 2429 N N . VAL A 1 328 ? -2.525 16.056 0.569 1.00 86.94 328 VAL A N 1
ATOM 2430 C CA . VAL A 1 328 ? -3.748 16.540 1.219 1.00 86.94 328 VAL A CA 1
ATOM 2431 C C . VAL A 1 328 ? -3.459 17.894 1.869 1.00 86.94 328 VAL A C 1
ATOM 2433 O O . VAL A 1 328 ? -2.384 18.104 2.432 1.00 86.94 328 VAL A O 1
ATOM 2436 N N . GLY A 1 329 ? -4.404 18.831 1.755 1.00 82.19 329 GLY A N 1
ATOM 2437 C CA . GLY A 1 329 ? -4.299 20.154 2.371 1.00 82.19 329 GLY A CA 1
ATOM 2438 C C . GLY A 1 329 ? -4.237 20.102 3.902 1.00 82.19 329 GLY A C 1
ATOM 2439 O O . GLY A 1 329 ? -4.583 19.103 4.531 1.00 82.19 329 GLY A O 1
ATOM 2440 N N . ASN A 1 330 ? -3.811 21.208 4.514 1.00 77.31 330 ASN A N 1
ATOM 2441 C CA . ASN A 1 330 ? -3.738 21.322 5.970 1.00 77.31 330 ASN A CA 1
ATOM 2442 C C . ASN A 1 330 ? -5.134 21.546 6.574 1.00 77.31 330 ASN A C 1
ATOM 2444 O O . ASN A 1 330 ? -5.885 22.398 6.105 1.00 77.31 330 ASN A O 1
ATOM 2448 N N . GLY A 1 331 ? -5.451 20.841 7.660 1.00 80.00 331 GLY A N 1
ATOM 2449 C CA . GLY A 1 331 ? -6.690 21.028 8.415 1.00 80.00 331 GLY A CA 1
ATOM 2450 C C . GLY A 1 331 ? -6.849 19.976 9.508 1.00 80.00 331 GLY A C 1
ATOM 2451 O O . GLY A 1 331 ? -6.318 18.874 9.387 1.00 80.00 331 GLY A O 1
ATOM 2452 N N . SER A 1 332 ? -7.582 20.297 10.578 1.00 75.69 332 SER A N 1
ATOM 2453 C CA . SER A 1 332 ? -7.825 19.353 11.681 1.00 75.69 332 SER A CA 1
ATOM 2454 C C . SER A 1 332 ? -8.577 18.102 11.222 1.00 75.69 332 SER A C 1
ATOM 2456 O O . SER A 1 332 ? -8.255 17.008 11.669 1.00 75.69 332 SER A O 1
ATOM 2458 N N . THR A 1 333 ? -9.507 18.247 10.276 1.00 84.69 333 THR A N 1
ATOM 2459 C CA . THR A 1 333 ? -10.267 17.140 9.674 1.00 84.69 333 THR A CA 1
ATOM 2460 C C . THR A 1 333 ? -9.453 16.306 8.686 1.00 84.69 333 THR A C 1
ATOM 2462 O O . THR A 1 333 ? -9.928 15.280 8.220 1.00 84.69 333 THR A O 1
ATOM 2465 N N . LYS A 1 334 ? -8.228 16.728 8.349 1.00 88.69 334 LYS A N 1
ATOM 2466 C CA . LYS A 1 334 ? -7.318 16.028 7.428 1.00 88.69 334 LYS A CA 1
ATOM 2467 C C . LYS A 1 334 ? -6.029 15.562 8.123 1.00 88.69 334 LYS A C 1
ATOM 2469 O O . LYS A 1 334 ? -5.122 15.040 7.476 1.00 88.69 334 LYS A O 1
ATOM 2474 N N . ALA A 1 335 ? -5.929 15.761 9.439 1.00 90.69 335 ALA A N 1
ATOM 2475 C CA . ALA A 1 335 ? -4.765 15.382 10.229 1.00 90.69 335 ALA A CA 1
ATOM 2476 C C . ALA A 1 335 ? -4.729 13.858 10.459 1.00 90.69 335 ALA A C 1
ATOM 2478 O O . ALA A 1 335 ? -5.782 13.264 10.692 1.00 90.69 335 ALA A O 1
ATOM 2479 N N . PRO A 1 336 ? -3.557 13.201 10.450 1.00 92.75 336 PRO A N 1
ATOM 2480 C CA . PRO A 1 336 ? -3.457 11.778 10.765 1.00 92.75 336 PRO A CA 1
ATOM 2481 C C . PRO A 1 336 ? -3.897 11.483 12.203 1.00 92.75 336 PRO A C 1
ATOM 2483 O O . PRO A 1 336 ? -3.247 11.909 13.159 1.00 92.75 336 PRO A O 1
ATOM 2486 N N . GLN A 1 337 ? -5.002 10.750 12.348 1.00 93.00 337 GLN A N 1
ATOM 2487 C CA . GLN A 1 337 ? -5.564 10.336 13.633 1.00 93.00 337 GLN A CA 1
ATOM 2488 C C . GLN A 1 337 ? -5.752 8.824 13.664 1.00 93.00 337 GLN A C 1
ATOM 2490 O O . GLN A 1 337 ? -6.169 8.225 12.674 1.00 93.00 337 GLN A O 1
ATOM 2495 N N . ALA A 1 338 ? -5.424 8.218 14.802 1.00 95.12 338 ALA A N 1
ATOM 2496 C CA . ALA A 1 338 ? -5.600 6.792 15.034 1.00 95.12 338 ALA A CA 1
ATOM 2497 C C . ALA A 1 338 ? -5.994 6.530 16.486 1.00 95.12 338 ALA A C 1
ATOM 2499 O O . ALA A 1 338 ? -5.554 7.230 17.405 1.00 95.12 338 ALA A O 1
ATOM 2500 N N . GLU A 1 339 ? -6.779 5.481 16.707 1.00 95.38 339 GLU A N 1
ATOM 2501 C CA . GLU A 1 339 ? -7.137 5.015 18.051 1.00 95.38 339 GLU A CA 1
ATOM 2502 C C . GLU A 1 339 ? -6.258 3.865 18.532 1.00 95.38 339 GLU A C 1
ATOM 2504 O O . GLU A 1 339 ? -6.147 3.641 19.738 1.00 95.38 339 GLU A O 1
ATOM 2509 N N . VAL A 1 340 ? -5.646 3.128 17.603 1.00 97.06 340 VAL A N 1
ATOM 2510 C CA . VAL A 1 340 ? -4.902 1.902 17.890 1.00 97.06 340 VAL A CA 1
ATOM 2511 C C . VAL A 1 340 ? -3.677 1.767 16.994 1.00 97.06 340 VAL A C 1
ATOM 2513 O O . VAL A 1 340 ? -3.597 2.349 15.911 1.00 97.06 340 VAL A O 1
ATOM 2516 N N . TRP A 1 341 ? -2.739 0.951 17.460 1.00 96.44 341 TRP A N 1
ATOM 2517 C CA . TRP A 1 341 ? -1.575 0.502 16.713 1.00 96.44 341 TRP A CA 1
ATOM 2518 C C . TRP A 1 341 ? -1.724 -0.982 16.383 1.00 96.44 341 TRP A C 1
ATOM 2520 O O . TRP A 1 341 ? -2.074 -1.790 17.250 1.00 96.44 341 TRP A O 1
ATOM 2530 N N . VAL A 1 342 ? -1.421 -1.334 15.138 1.00 97.62 342 VAL A N 1
ATOM 2531 C CA . VAL A 1 342 ? -1.412 -2.710 14.625 1.00 97.62 342 VAL A CA 1
ATOM 2532 C C . VAL A 1 342 ? -0.008 -3.082 14.167 1.00 97.62 342 VAL A C 1
ATOM 2534 O O . VAL A 1 342 ? 0.826 -2.215 13.920 1.00 97.62 342 VAL A O 1
ATOM 2537 N N . PHE A 1 343 ? 0.283 -4.370 14.061 1.00 97.69 343 PHE A N 1
ATOM 2538 C CA . PHE A 1 343 ? 1.557 -4.849 13.543 1.00 97.69 343 PHE A CA 1
ATOM 2539 C C . PHE A 1 343 ? 1.587 -4.844 12.016 1.00 97.69 343 PHE A C 1
ATOM 2541 O O . PHE A 1 343 ? 0.574 -5.010 11.348 1.00 97.69 343 PHE A O 1
ATOM 2548 N N . THR A 1 344 ? 2.783 -4.717 11.464 1.00 95.44 344 THR A N 1
ATOM 2549 C CA . THR A 1 344 ? 3.062 -4.704 10.019 1.00 95.44 344 THR A CA 1
ATOM 2550 C C . THR A 1 344 ? 3.428 -6.089 9.472 1.00 95.44 344 THR A C 1
ATOM 2552 O O . THR A 1 344 ? 3.366 -6.329 8.271 1.00 95.44 344 THR A O 1
ATOM 2555 N N . THR A 1 345 ? 3.767 -7.046 10.345 1.00 93.25 345 THR A N 1
ATOM 2556 C CA . THR A 1 345 ? 4.189 -8.406 9.958 1.00 93.25 345 THR A CA 1
ATOM 2557 C C . THR A 1 345 ? 3.440 -9.473 10.757 1.00 93.25 345 THR A C 1
ATOM 2559 O O . THR A 1 345 ? 3.128 -9.206 11.915 1.00 93.25 345 THR A O 1
ATOM 2562 N N . PRO A 1 346 ? 3.262 -10.704 10.236 1.00 94.62 346 PRO A N 1
ATOM 2563 C CA . PRO A 1 346 ? 2.592 -11.794 10.960 1.00 94.62 346 PRO A CA 1
ATOM 2564 C C . PRO A 1 346 ? 3.408 -12.353 12.139 1.00 94.62 346 PRO A C 1
ATOM 2566 O O . PRO A 1 346 ? 2.894 -13.128 12.947 1.00 94.62 346 PRO A O 1
ATOM 2569 N N . ALA A 1 347 ? 4.692 -11.995 12.241 1.00 93.44 347 ALA A N 1
ATOM 2570 C CA . ALA A 1 347 ? 5.570 -12.469 13.300 1.00 93.44 347 ALA A CA 1
ATOM 2571 C C . ALA A 1 347 ? 5.141 -11.901 14.658 1.00 93.44 347 ALA A C 1
ATOM 2573 O O . ALA A 1 347 ? 5.180 -10.690 14.880 1.00 93.44 347 ALA A O 1
ATOM 2574 N N . ASN A 1 348 ? 4.785 -12.790 15.580 1.00 94.38 348 ASN A N 1
ATOM 2575 C CA . ASN A 1 348 ? 4.313 -12.415 16.901 1.00 94.38 348 ASN A CA 1
ATOM 2576 C C . ASN A 1 348 ? 5.490 -12.228 17.882 1.00 94.38 348 ASN A C 1
ATOM 2578 O O . ASN A 1 348 ? 6.220 -13.187 18.146 1.00 94.38 348 ASN A O 1
ATOM 2582 N N . PRO A 1 349 ? 5.666 -11.030 18.477 1.00 93.12 349 PRO A N 1
ATOM 2583 C CA . PRO A 1 349 ? 6.757 -10.770 19.420 1.00 93.12 349 PRO A CA 1
ATOM 2584 C C . PRO A 1 349 ? 6.590 -11.483 20.774 1.00 93.12 349 PRO A C 1
ATOM 2586 O O . PRO A 1 349 ? 7.539 -11.548 21.548 1.00 93.12 349 PRO A O 1
ATOM 2589 N N . LYS A 1 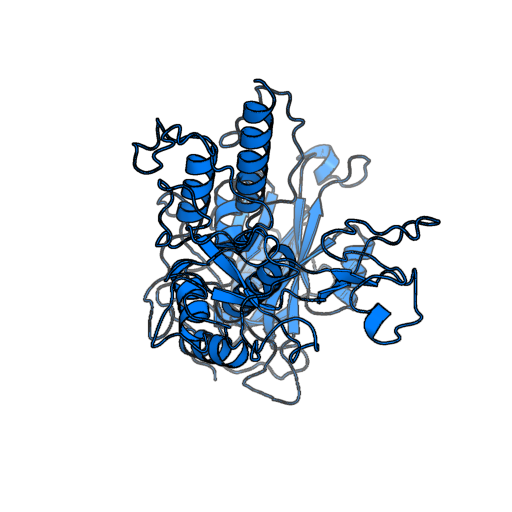350 ? 5.400 -12.014 21.079 1.00 91.88 350 LYS A N 1
ATOM 2590 C CA . LYS A 1 350 ? 5.073 -12.703 22.339 1.00 91.88 350 LYS A CA 1
ATOM 2591 C C . LYS A 1 350 ? 5.152 -14.223 22.235 1.00 91.88 350 LYS A C 1
ATOM 2593 O O . LYS A 1 350 ? 5.268 -14.891 23.256 1.00 91.88 350 LYS A O 1
ATOM 2598 N N . SER A 1 351 ? 5.042 -14.776 21.028 1.00 90.75 351 SER A N 1
ATOM 2599 C CA . SER A 1 351 ? 5.040 -16.222 20.804 1.00 90.75 351 SER A CA 1
ATOM 2600 C C . SER A 1 351 ? 5.418 -16.554 19.367 1.00 90.75 351 SER A C 1
ATOM 2602 O O . SER A 1 351 ? 4.670 -16.253 18.448 1.00 90.75 351 SER A O 1
ATOM 2604 N N . ALA A 1 352 ? 6.530 -17.259 19.162 1.00 91.69 352 ALA A N 1
ATOM 2605 C CA . ALA A 1 352 ? 6.892 -17.750 17.831 1.00 91.69 352 ALA A CA 1
ATOM 2606 C C . ALA A 1 352 ? 5.943 -18.853 17.314 1.00 91.69 352 ALA A C 1
ATOM 2608 O O . ALA A 1 352 ? 5.884 -19.091 16.113 1.00 91.69 352 ALA A O 1
ATOM 2609 N N . ALA A 1 353 ? 5.209 -19.526 18.210 1.00 93.38 353 ALA A N 1
ATOM 2610 C CA . ALA A 1 353 ? 4.319 -20.634 17.863 1.00 93.38 353 ALA A CA 1
ATOM 2611 C C . ALA A 1 353 ? 2.920 -20.179 17.421 1.00 93.38 353 ALA A C 1
ATOM 2613 O O . ALA A 1 353 ? 2.229 -20.921 16.729 1.00 93.38 353 ALA A O 1
ATOM 2614 N N . ILE A 1 354 ? 2.488 -18.983 17.834 1.00 94.31 354 ILE A N 1
ATOM 2615 C CA . ILE A 1 354 ? 1.159 -18.450 17.522 1.00 94.31 354 ILE A CA 1
ATOM 2616 C C . ILE A 1 354 ? 1.351 -17.175 16.697 1.00 94.31 354 ILE A C 1
ATOM 2618 O O . ILE A 1 354 ? 1.695 -16.146 17.283 1.00 94.31 354 ILE A O 1
ATOM 2622 N N . PRO A 1 355 ? 1.163 -17.207 15.366 1.00 96.06 355 PRO A N 1
ATOM 2623 C CA . PRO A 1 355 ? 1.298 -16.013 14.538 1.00 96.06 355 PRO A CA 1
ATOM 2624 C C . PRO A 1 355 ? 0.242 -14.963 14.903 1.00 96.06 355 PRO A C 1
ATOM 2626 O O . PRO A 1 355 ? -0.794 -15.269 15.497 1.00 96.06 355 PRO A O 1
ATOM 2629 N N . LEU A 1 356 ? 0.513 -13.708 14.551 1.00 97.81 356 LEU A N 1
ATOM 2630 C CA . LEU A 1 356 ? -0.489 -12.651 14.646 1.00 97.81 356 LEU A CA 1
ATOM 2631 C C . LEU A 1 356 ? -1.600 -12.894 13.617 1.00 97.81 356 LEU A C 1
ATOM 2633 O O . LEU A 1 356 ? -1.338 -13.397 12.524 1.00 97.81 356 LEU A O 1
ATOM 2637 N N . ALA A 1 357 ? -2.830 -12.515 13.958 1.00 97.69 357 ALA A N 1
ATOM 2638 C CA . ALA A 1 357 ? -3.964 -12.624 13.050 1.00 97.69 357 ALA A CA 1
ATOM 2639 C C . ALA A 1 357 ? -3.953 -11.454 12.053 1.00 97.69 357 ALA A C 1
ATOM 2641 O O . ALA A 1 357 ? -3.754 -10.316 12.489 1.00 97.69 357 ALA A O 1
ATOM 2642 N N . PRO A 1 358 ? -4.154 -11.689 10.745 1.00 97.88 358 PRO A N 1
ATOM 2643 C CA . PRO A 1 358 ? -4.260 -10.608 9.770 1.00 97.88 358 PRO A CA 1
ATOM 2644 C C . PRO A 1 358 ? -5.537 -9.806 10.021 1.00 97.88 358 PRO A C 1
ATOM 2646 O O . PRO A 1 358 ? -6.577 -10.385 10.283 1.00 97.88 358 PRO A O 1
ATOM 2649 N N . LEU A 1 359 ? -5.487 -8.484 9.918 1.00 98.00 359 LEU A N 1
ATOM 2650 C CA . LEU A 1 359 ? -6.665 -7.624 9.894 1.00 98.00 359 LEU A CA 1
ATOM 2651 C C . LEU A 1 359 ? -7.028 -7.370 8.430 1.00 98.00 359 LEU A C 1
ATOM 2653 O O . LEU A 1 359 ? -6.447 -6.504 7.774 1.00 98.00 359 LEU A O 1
ATOM 2657 N N . VAL A 1 360 ? -7.939 -8.182 7.906 1.00 98.00 360 VAL A N 1
ATOM 2658 C CA . VAL A 1 360 ? -8.358 -8.167 6.503 1.00 98.00 360 VAL A CA 1
ATOM 2659 C C . VAL A 1 360 ? -9.467 -7.145 6.322 1.00 98.00 360 VAL A C 1
ATOM 2661 O O . VAL A 1 360 ? -10.522 -7.283 6.937 1.00 98.00 360 VAL A O 1
ATOM 2664 N N . ARG A 1 361 ? -9.235 -6.146 5.469 1.00 97.44 361 ARG A N 1
ATOM 2665 C CA . ARG A 1 361 ? -10.249 -5.194 5.022 1.00 97.44 361 ARG A CA 1
ATOM 2666 C C . ARG A 1 361 ? -11.079 -5.797 3.901 1.00 97.44 361 ARG A C 1
ATOM 2668 O O . ARG A 1 361 ? -10.552 -6.425 2.975 1.00 97.44 361 ARG A O 1
ATOM 2675 N N . MET A 1 362 ? -12.378 -5.569 3.985 1.00 96.69 362 MET A N 1
ATOM 2676 C CA . MET A 1 362 ? -13.343 -5.957 2.978 1.00 96.69 362 MET A CA 1
ATOM 2677 C C . MET A 1 362 ? -14.259 -4.779 2.683 1.00 96.69 362 MET A C 1
ATOM 2679 O O . MET A 1 362 ? -14.613 -4.030 3.593 1.00 96.69 362 MET A O 1
ATOM 2683 N N . SER A 1 363 ? -14.677 -4.653 1.430 1.00 94.12 363 SER A N 1
ATOM 2684 C CA . SER A 1 363 ? -15.571 -3.587 0.998 1.00 94.12 363 SER A CA 1
ATOM 2685 C C . SER A 1 363 ? -16.805 -4.136 0.307 1.00 94.12 363 SER A C 1
ATOM 2687 O O . SER A 1 363 ? -16.795 -5.197 -0.330 1.00 94.12 363 SER A O 1
ATOM 2689 N N . TRP A 1 364 ? -17.884 -3.382 0.432 1.00 89.00 364 TRP A N 1
ATOM 2690 C CA . TRP A 1 364 ? -19.140 -3.629 -0.242 1.00 89.00 364 TRP A CA 1
ATOM 2691 C C . TRP A 1 364 ? -19.708 -2.319 -0.773 1.00 89.00 364 TRP A C 1
ATOM 2693 O O . TRP A 1 364 ? -19.436 -1.241 -0.254 1.00 89.00 364 TRP A O 1
ATOM 2703 N N . ILE A 1 365 ? -20.487 -2.409 -1.845 1.00 84.00 365 ILE A N 1
ATOM 2704 C CA . ILE A 1 365 ? -21.224 -1.283 -2.411 1.00 84.00 365 ILE A CA 1
ATOM 2705 C C . ILE A 1 365 ? -22.637 -1.747 -2.730 1.00 84.00 365 ILE A C 1
ATOM 2707 O O . ILE A 1 365 ? -22.825 -2.876 -3.195 1.00 84.00 365 ILE A O 1
ATOM 2711 N N . CYS A 1 366 ? -23.614 -0.863 -2.522 1.00 77.12 366 CYS A N 1
ATOM 2712 C CA . CYS A 1 366 ? -25.003 -1.114 -2.881 1.00 77.12 366 CYS A CA 1
ATOM 2713 C C . CYS A 1 366 ? -25.116 -1.699 -4.304 1.00 77.12 366 CYS A C 1
ATOM 2715 O O . CYS A 1 366 ? -24.652 -1.076 -5.268 1.00 77.12 366 CYS A O 1
ATOM 2717 N N . PRO A 1 367 ? -25.751 -2.873 -4.480 1.00 69.12 367 PRO A N 1
ATOM 2718 C CA . PRO A 1 367 ? -26.010 -3.420 -5.803 1.00 69.12 367 PRO A CA 1
ATOM 2719 C C . PRO A 1 367 ? -27.051 -2.568 -6.541 1.00 69.12 367 PRO A C 1
ATOM 2721 O O . PRO A 1 367 ? -27.956 -1.993 -5.938 1.00 69.12 367 PRO A O 1
ATOM 2724 N N . SER A 1 368 ? -26.980 -2.549 -7.876 1.00 57.53 368 SER A N 1
ATOM 2725 C CA . SER A 1 368 ? -27.951 -1.841 -8.728 1.00 57.53 368 SER A CA 1
ATOM 2726 C C . SER A 1 368 ? -29.378 -2.412 -8.653 1.00 57.53 368 SER A C 1
ATOM 2728 O O . SER A 1 368 ? -30.318 -1.759 -9.102 1.00 57.53 368 SER A O 1
ATOM 2730 N N . ALA A 1 369 ? -29.558 -3.606 -8.073 1.00 52.88 369 ALA A N 1
ATOM 2731 C CA . ALA A 1 369 ? -30.833 -4.310 -7.956 1.00 52.88 369 ALA A CA 1
ATOM 2732 C C . ALA A 1 369 ? -31.118 -4.783 -6.508 1.00 52.88 369 ALA A C 1
ATOM 2734 O O . ALA A 1 369 ? -30.912 -5.942 -6.183 1.00 52.88 369 ALA A O 1
ATOM 2735 N N . GLN A 1 370 ? -31.646 -3.860 -5.689 1.00 58.44 370 GLN A N 1
ATOM 2736 C CA . GLN A 1 370 ? -32.506 -4.036 -4.491 1.00 58.44 370 GLN A CA 1
ATOM 2737 C C . GLN A 1 370 ? -32.033 -4.794 -3.218 1.00 58.44 370 GLN A C 1
ATOM 2739 O O . GLN A 1 370 ? -31.361 -5.813 -3.282 1.00 58.44 370 GLN A O 1
ATOM 2744 N N . ALA A 1 371 ? -32.518 -4.287 -2.059 1.00 53.69 371 ALA A N 1
ATOM 2745 C CA . ALA A 1 371 ? -33.108 -4.954 -0.864 1.00 53.69 371 ALA A CA 1
ATOM 2746 C C . ALA A 1 371 ? -32.766 -4.225 0.455 1.00 53.69 371 ALA A C 1
ATOM 2748 O O . ALA A 1 371 ? -33.534 -4.269 1.413 1.00 53.69 371 ALA A O 1
ATOM 2749 N N . ASN A 1 372 ? -31.630 -3.531 0.500 1.00 65.44 372 ASN A N 1
ATOM 2750 C CA . ASN A 1 372 ? -31.183 -2.803 1.682 1.00 65.44 372 ASN A CA 1
ATOM 2751 C C . ASN A 1 372 ? -31.884 -1.437 1.787 1.00 65.44 372 ASN A C 1
ATOM 2753 O O . ASN A 1 372 ? -31.897 -0.658 0.830 1.00 65.44 372 ASN A O 1
ATOM 2757 N N . THR A 1 373 ? -32.471 -1.146 2.948 1.00 65.56 373 THR A N 1
ATOM 2758 C CA . THR A 1 373 ? -33.201 0.100 3.206 1.00 65.56 373 THR A CA 1
ATOM 2759 C C . THR A 1 373 ? -32.303 1.330 3.093 1.00 65.56 373 THR A C 1
ATOM 2761 O O . THR A 1 373 ? -32.773 2.347 2.586 1.00 65.56 373 THR A O 1
ATOM 2764 N N . VAL A 1 374 ? -31.017 1.258 3.453 1.00 70.56 374 VAL A N 1
ATOM 2765 C CA . VAL A 1 374 ? -30.057 2.367 3.278 1.00 70.56 374 VAL A CA 1
ATOM 2766 C C . VAL A 1 374 ? -29.817 2.639 1.789 1.00 70.56 374 VAL A C 1
ATOM 2768 O O . VAL A 1 374 ? -29.911 3.787 1.346 1.00 70.56 374 VAL A O 1
ATOM 2771 N N . CYS A 1 375 ? -29.666 1.578 0.989 1.00 71.12 375 CYS A N 1
ATOM 2772 C CA . CYS A 1 375 ? -29.551 1.675 -0.471 1.00 71.12 375 CYS A CA 1
ATOM 2773 C C . CYS A 1 375 ? -30.837 2.178 -1.153 1.00 71.12 375 CYS A C 1
ATOM 2775 O O . CYS A 1 375 ? -30.781 2.704 -2.260 1.00 71.12 375 CYS A O 1
ATOM 2777 N N . GLN A 1 376 ? -32.012 1.994 -0.544 1.00 65.06 376 GLN A N 1
ATOM 2778 C CA . GLN A 1 376 ? -33.298 2.353 -1.159 1.00 65.06 376 GLN A CA 1
ATOM 2779 C C . GLN A 1 376 ? -33.880 3.694 -0.689 1.00 65.06 376 GLN A C 1
ATOM 2781 O O . GLN A 1 376 ? -34.637 4.302 -1.442 1.00 65.06 376 GLN A O 1
ATOM 2786 N N . SER A 1 377 ? -33.574 4.149 0.532 1.00 56.81 377 SER A N 1
ATOM 2787 C CA . SER A 1 377 ? -34.305 5.253 1.183 1.00 56.81 377 SER A CA 1
ATOM 2788 C C . SER A 1 377 ? -33.487 6.516 1.465 1.00 56.81 377 SER A C 1
ATOM 2790 O O . SER A 1 377 ? -34.075 7.592 1.563 1.00 56.81 377 SER A O 1
ATOM 2792 N N . THR A 1 378 ? -32.157 6.420 1.570 1.00 57.91 378 THR A N 1
ATOM 2793 C CA . THR A 1 378 ? -31.304 7.537 2.025 1.00 57.91 378 THR A CA 1
ATOM 2794 C C . THR A 1 378 ? -30.031 7.729 1.206 1.00 57.91 378 THR A C 1
ATOM 2796 O O . THR A 1 378 ? -29.610 8.871 1.022 1.00 57.91 378 THR A O 1
ATOM 2799 N N . ASN A 1 379 ? -29.420 6.659 0.682 1.00 66.31 379 ASN A N 1
ATOM 2800 C CA . ASN A 1 379 ? -28.208 6.754 -0.132 1.00 66.31 379 ASN A CA 1
ATOM 2801 C C . ASN A 1 379 ? -28.079 5.557 -1.094 1.00 66.31 379 ASN A C 1
ATOM 2803 O O . ASN A 1 379 ? -27.456 4.550 -0.767 1.00 66.31 379 ASN A O 1
ATOM 2807 N N . GLY A 1 380 ? -28.598 5.687 -2.322 1.00 61.62 380 GLY A N 1
ATOM 2808 C CA . GLY A 1 380 ? -28.485 4.658 -3.376 1.00 61.62 380 GLY A CA 1
ATOM 2809 C C . GLY A 1 380 ? -27.063 4.346 -3.852 1.00 61.62 380 GLY A C 1
ATOM 2810 O O . GLY A 1 380 ? -26.875 3.537 -4.761 1.00 61.62 380 GLY A O 1
ATOM 2811 N N . HIS A 1 381 ? -26.066 4.992 -3.251 1.00 68.19 381 HIS A N 1
ATOM 2812 C CA . HIS A 1 381 ? -24.646 4.881 -3.563 1.00 68.19 381 HIS A CA 1
ATOM 2813 C C . HIS A 1 381 ? -23.815 4.602 -2.305 1.00 68.19 381 HIS A C 1
ATOM 2815 O O . HIS A 1 381 ? -22.625 4.912 -2.273 1.00 68.19 381 HIS A O 1
ATOM 2821 N N . HIS A 1 382 ? -24.448 4.068 -1.258 1.00 78.88 382 HIS A N 1
ATOM 2822 C CA . HIS A 1 382 ? -23.759 3.671 -0.042 1.00 78.88 382 HIS A CA 1
ATOM 2823 C C . HIS A 1 382 ? -22.755 2.542 -0.326 1.00 78.88 382 HIS A C 1
ATOM 2825 O O . HIS A 1 382 ? -22.970 1.665 -1.171 1.00 78.88 382 HIS A O 1
ATOM 2831 N N . ALA A 1 383 ? -21.627 2.636 0.358 1.00 84.44 383 ALA A N 1
ATOM 2832 C CA . ALA A 1 383 ? -20.575 1.646 0.404 1.00 84.44 383 ALA A CA 1
ATOM 2833 C C . ALA A 1 383 ? -20.200 1.482 1.871 1.00 84.44 383 ALA A C 1
ATOM 2835 O O . ALA A 1 383 ? -20.237 2.469 2.603 1.00 84.44 383 ALA A O 1
ATOM 2836 N N . ASP A 1 384 ? -19.846 0.264 2.246 1.00 90.75 384 ASP A N 1
ATOM 2837 C CA . ASP A 1 384 ? -19.446 -0.081 3.604 1.00 90.75 384 ASP A CA 1
ATOM 2838 C C . ASP A 1 384 ? -18.073 -0.747 3.579 1.00 90.75 384 ASP A C 1
ATOM 2840 O O . ASP A 1 384 ? -17.750 -1.509 2.650 1.00 90.75 384 ASP A O 1
ATOM 2844 N N . THR A 1 385 ? -17.273 -0.482 4.609 1.00 94.19 385 THR A N 1
ATOM 2845 C CA . THR A 1 385 ? -16.037 -1.220 4.856 1.00 94.19 385 THR A CA 1
ATOM 2846 C C . THR A 1 385 ? -16.072 -1.950 6.189 1.00 94.19 385 THR A C 1
ATOM 2848 O O . THR A 1 385 ? -16.471 -1.428 7.220 1.00 94.19 385 THR A O 1
ATOM 2851 N N . THR A 1 386 ? -15.598 -3.193 6.188 1.00 95.81 386 THR A N 1
ATOM 2852 C CA . THR A 1 386 ? -15.514 -4.019 7.393 1.00 95.81 386 THR A CA 1
ATOM 2853 C C . THR A 1 386 ? -14.168 -4.721 7.482 1.00 95.81 386 THR A C 1
ATOM 2855 O O . THR A 1 386 ? -13.392 -4.773 6.525 1.00 95.81 386 THR A O 1
ATOM 2858 N N . TYR A 1 387 ? -13.879 -5.263 8.663 1.00 97.19 387 TYR A N 1
ATOM 2859 C CA . TYR A 1 387 ? -12.590 -5.857 8.988 1.00 97.19 387 TYR A CA 1
ATOM 2860 C C . TYR A 1 387 ? -12.775 -7.171 9.717 1.00 97.19 387 TYR A C 1
ATOM 2862 O O . TYR A 1 387 ? -13.552 -7.248 10.668 1.00 97.19 387 TYR A O 1
ATOM 2870 N N . THR A 1 388 ? -12.040 -8.200 9.317 1.00 96.81 388 THR A N 1
ATOM 2871 C CA . THR A 1 388 ? -12.092 -9.523 9.946 1.00 96.81 388 THR A CA 1
ATOM 2872 C C . THR A 1 388 ? -10.704 -10.137 10.084 1.00 96.81 388 THR A C 1
ATOM 2874 O O . THR A 1 388 ? -9.745 -9.647 9.492 1.00 96.81 388 THR A O 1
ATOM 2877 N N . THR A 1 389 ? -10.589 -11.187 10.896 1.00 96.44 389 THR A N 1
ATOM 2878 C CA . THR A 1 389 ? -9.297 -11.788 11.268 1.00 96.44 389 THR A CA 1
ATOM 2879 C C . THR A 1 389 ? -9.139 -13.262 10.938 1.00 96.44 389 THR A C 1
ATOM 2881 O O . THR A 1 389 ? -8.078 -13.836 11.179 1.00 96.44 389 THR A O 1
ATOM 2884 N N . ASP A 1 390 ? -10.195 -13.879 10.426 1.00 93.44 390 ASP A N 1
ATOM 2885 C CA . ASP A 1 390 ? -10.291 -15.313 10.206 1.00 93.44 390 ASP A CA 1
ATOM 2886 C C . ASP A 1 390 ? -11.062 -15.622 8.920 1.00 93.44 390 ASP A C 1
ATOM 2888 O O . ASP A 1 390 ? -11.842 -14.804 8.418 1.00 93.44 390 ASP A O 1
ATOM 2892 N N . ASP A 1 391 ? -10.810 -16.818 8.390 1.00 93.94 391 ASP A N 1
ATOM 2893 C CA . ASP A 1 391 ? -11.397 -17.300 7.141 1.00 93.94 391 ASP A CA 1
ATOM 2894 C C . ASP A 1 391 ? -12.922 -17.443 7.238 1.00 93.94 391 ASP A C 1
ATOM 2896 O O . ASP A 1 391 ? -13.618 -17.200 6.253 1.00 93.94 391 ASP A O 1
ATOM 2900 N N . ASP A 1 392 ? -13.454 -17.761 8.424 1.00 93.31 392 ASP A N 1
ATOM 2901 C CA . ASP A 1 392 ? -14.897 -17.856 8.671 1.00 93.31 392 ASP A CA 1
ATOM 2902 C C . ASP A 1 392 ? -15.580 -16.498 8.473 1.00 93.31 392 ASP A C 1
ATOM 2904 O O . ASP A 1 392 ? -16.601 -16.398 7.788 1.00 93.31 392 ASP A O 1
ATOM 2908 N N . GLY A 1 393 ? -14.999 -15.425 9.015 1.00 93.69 393 GLY A N 1
ATOM 2909 C CA . GLY A 1 393 ? -15.480 -14.069 8.799 1.00 93.69 393 GLY A CA 1
ATOM 2910 C C . GLY A 1 393 ? -15.334 -13.621 7.345 1.00 93.69 393 GLY A C 1
ATOM 2911 O O . GLY A 1 393 ? -16.256 -13.002 6.817 1.00 93.69 393 GLY A O 1
ATOM 2912 N N . ILE A 1 394 ? -14.228 -13.969 6.672 1.00 95.88 394 ILE A N 1
ATOM 2913 C CA . ILE A 1 394 ? -14.054 -13.685 5.235 1.00 95.88 394 ILE A CA 1
ATOM 2914 C C . ILE A 1 394 ? -15.164 -14.371 4.431 1.00 95.88 394 ILE A C 1
ATOM 2916 O O . ILE A 1 394 ? -15.839 -13.724 3.629 1.00 95.88 394 ILE A O 1
ATOM 2920 N N . ALA A 1 395 ? -15.395 -15.663 4.668 1.00 95.62 395 ALA A N 1
ATOM 2921 C CA . ALA A 1 395 ? -16.422 -16.437 3.984 1.00 95.62 395 ALA A CA 1
ATOM 2922 C C . ALA A 1 395 ? -17.833 -15.891 4.257 1.00 95.62 395 ALA A C 1
ATOM 2924 O O . ALA A 1 395 ? -18.631 -15.772 3.326 1.00 95.62 395 ALA A O 1
ATOM 2925 N N . ALA A 1 396 ? -18.131 -15.504 5.502 1.00 93.38 396 ALA A N 1
ATOM 2926 C CA . ALA A 1 396 ? -19.418 -14.923 5.878 1.00 93.38 396 ALA A CA 1
ATOM 2927 C C . ALA A 1 396 ? -19.692 -13.600 5.144 1.00 93.38 396 ALA A C 1
ATOM 2929 O O . ALA A 1 396 ? -20.771 -13.430 4.574 1.00 93.38 396 ALA A O 1
ATOM 2930 N N . TYR A 1 397 ? -18.712 -12.691 5.097 1.00 94.12 397 TYR A N 1
ATOM 2931 C CA . TYR A 1 397 ? -18.859 -11.407 4.407 1.00 94.12 397 TYR A CA 1
ATOM 2932 C C . TYR A 1 397 ? -18.915 -11.554 2.883 1.00 94.12 397 TYR A C 1
ATOM 2934 O O . TYR A 1 397 ? -19.733 -10.896 2.237 1.00 94.12 397 TYR A O 1
ATOM 2942 N N . ILE A 1 398 ? -18.131 -12.467 2.296 1.00 95.31 398 ILE A N 1
ATOM 2943 C CA . ILE A 1 398 ? -18.279 -12.836 0.877 1.00 95.31 398 ILE A CA 1
ATOM 2944 C C . ILE A 1 398 ? -19.700 -13.351 0.607 1.00 95.31 398 ILE A C 1
ATOM 2946 O O . ILE A 1 398 ? -20.309 -12.975 -0.395 1.00 95.31 398 ILE A O 1
ATOM 2950 N N . GLY A 1 399 ? -20.256 -14.159 1.516 1.00 91.81 399 GLY A N 1
ATOM 2951 C CA . GLY A 1 399 ? -21.613 -14.700 1.418 1.00 91.81 399 GLY A CA 1
ATOM 2952 C C . GLY A 1 399 ? -22.718 -13.639 1.358 1.00 91.81 399 GLY A C 1
ATOM 2953 O O . GLY A 1 399 ? -23.779 -13.909 0.798 1.00 91.81 399 GLY A O 1
ATOM 2954 N N . VAL A 1 400 ? -22.463 -12.431 1.872 1.00 88.25 400 VAL A N 1
ATOM 2955 C CA . VAL A 1 400 ? -23.384 -11.280 1.802 1.00 88.25 400 VAL A CA 1
ATOM 2956 C C . VAL A 1 400 ? -22.927 -10.194 0.816 1.00 88.25 400 VAL A C 1
ATOM 2958 O O . VAL A 1 400 ? -23.520 -9.121 0.751 1.00 88.25 400 VAL A O 1
ATOM 2961 N N . GLY A 1 401 ? -21.922 -10.493 -0.014 1.00 89.50 401 GLY A N 1
ATOM 2962 C CA . GLY A 1 401 ? -21.551 -9.701 -1.190 1.00 89.50 401 GLY A CA 1
ATOM 2963 C C . GLY A 1 401 ? -20.295 -8.838 -1.060 1.00 89.50 401 GLY A C 1
ATOM 2964 O O . GLY A 1 401 ? -19.955 -8.152 -2.027 1.00 89.50 401 GLY A O 1
ATOM 2965 N N . TYR A 1 402 ? -19.599 -8.850 0.080 1.00 93.25 402 TYR A N 1
ATOM 2966 C CA . TYR A 1 402 ? -18.340 -8.112 0.235 1.00 93.25 402 TYR A CA 1
ATOM 2967 C C . TYR A 1 402 ? -17.230 -8.740 -0.607 1.00 93.25 402 TYR A C 1
ATOM 2969 O O . TYR A 1 402 ? -17.233 -9.936 -0.911 1.00 93.25 402 TYR A O 1
ATOM 2977 N N . LYS A 1 403 ? -16.227 -7.930 -0.937 1.00 95.06 403 LYS A N 1
ATOM 2978 C CA . LYS A 1 403 ? -14.989 -8.364 -1.582 1.00 95.06 403 LYS A CA 1
ATOM 2979 C C . LYS A 1 403 ? -13.810 -8.116 -0.657 1.00 95.06 403 LYS A C 1
ATOM 2981 O O . LYS A 1 403 ? -13.804 -7.159 0.108 1.00 95.06 403 LYS A O 1
ATOM 2986 N N . VAL A 1 404 ? -12.814 -8.993 -0.733 1.00 96.56 404 VAL A N 1
ATOM 2987 C CA . VAL A 1 404 ? -11.545 -8.804 -0.025 1.00 96.56 404 VAL A CA 1
ATOM 2988 C C . VAL A 1 404 ? -10.756 -7.703 -0.724 1.00 96.56 404 VAL A C 1
ATOM 2990 O O . VAL A 1 404 ? -10.505 -7.806 -1.925 1.00 96.56 404 VAL A O 1
ATOM 2993 N N . ASP A 1 405 ? -10.339 -6.691 0.035 1.00 94.56 405 ASP A N 1
ATOM 2994 C CA . ASP A 1 405 ? -9.497 -5.608 -0.474 1.00 94.56 405 ASP A CA 1
ATOM 2995 C C . ASP A 1 405 ? -8.013 -5.892 -0.212 1.00 94.56 405 ASP A C 1
ATOM 2997 O O . ASP A 1 405 ? -7.173 -5.752 -1.100 1.00 94.56 405 ASP A O 1
ATOM 3001 N N . GLY A 1 406 ? -7.679 -6.299 1.018 1.00 93.62 406 GLY A N 1
ATOM 3002 C CA . GLY A 1 406 ? -6.303 -6.546 1.440 1.00 93.62 406 GLY A CA 1
ATOM 3003 C C . GLY A 1 406 ? -6.135 -6.633 2.956 1.00 93.62 406 GLY A C 1
ATOM 3004 O O . GLY A 1 406 ? -7.104 -6.610 3.709 1.00 93.62 406 GLY A O 1
ATOM 3005 N N . ILE A 1 407 ? -4.888 -6.746 3.408 1.00 96.56 407 ILE A N 1
ATOM 3006 C CA . ILE A 1 407 ? -4.525 -6.794 4.830 1.00 96.56 407 ILE A CA 1
ATOM 3007 C C . ILE A 1 407 ? -4.046 -5.404 5.254 1.00 96.56 407 ILE A C 1
ATOM 3009 O O . ILE A 1 407 ? -3.059 -4.914 4.711 1.00 96.56 407 ILE A O 1
ATOM 3013 N N . GLU A 1 408 ? -4.704 -4.788 6.238 1.00 96.56 408 GLU A N 1
ATOM 3014 C CA . GLU A 1 408 ? -4.264 -3.499 6.800 1.00 96.56 408 GLU A CA 1
ATOM 3015 C C . GLU A 1 408 ? -3.152 -3.666 7.836 1.00 96.56 408 GLU A C 1
ATOM 3017 O O . GLU A 1 408 ? -2.406 -2.737 8.117 1.00 96.56 408 GLU A O 1
ATOM 3022 N N . GLY A 1 409 ? -3.014 -4.848 8.425 1.00 97.50 409 GLY A N 1
ATOM 3023 C CA . GLY A 1 409 ? -1.983 -5.136 9.411 1.00 97.50 409 GLY A CA 1
ATOM 3024 C C . GLY A 1 409 ? -2.262 -6.447 10.119 1.00 97.50 409 GLY A C 1
ATOM 3025 O O . GLY A 1 409 ? -3.022 -7.277 9.631 1.00 97.50 409 GLY A O 1
ATOM 3026 N N . TYR A 1 410 ? -1.658 -6.631 11.282 1.00 98.44 410 TYR A N 1
ATOM 3027 C CA . TYR A 1 410 ? -1.820 -7.823 12.096 1.00 98.44 410 TYR A CA 1
ATOM 3028 C C . TYR A 1 410 ? -2.079 -7.446 13.550 1.00 98.44 410 TYR A C 1
ATOM 3030 O O . TYR A 1 410 ? -1.554 -6.454 14.056 1.00 98.44 410 TYR A O 1
ATOM 3038 N N . ILE A 1 411 ? -2.879 -8.244 14.243 1.00 98.38 411 ILE A N 1
ATOM 3039 C CA . ILE A 1 411 ? -3.238 -8.026 15.646 1.00 98.38 411 ILE A CA 1
ATOM 3040 C C . ILE A 1 411 ? -3.017 -9.305 16.448 1.00 98.38 411 ILE A C 1
ATOM 3042 O O . ILE A 1 411 ? -2.899 -10.397 15.887 1.00 98.38 411 ILE A O 1
ATOM 3046 N N . TYR A 1 412 ? -2.941 -9.198 17.772 1.00 98.25 412 TYR A N 1
ATOM 3047 C CA . TYR A 1 412 ? -2.835 -10.400 18.591 1.00 98.25 412 TYR A CA 1
ATOM 3048 C C . TYR A 1 412 ? -4.140 -11.208 18.502 1.00 98.25 412 TYR A C 1
ATOM 3050 O O . TYR A 1 412 ? -5.211 -10.641 18.745 1.00 98.25 412 TYR A O 1
ATOM 3058 N N . PRO A 1 413 ? -4.084 -12.512 18.176 1.00 96.75 413 PRO A N 1
ATOM 3059 C CA . PRO A 1 413 ? -5.277 -13.342 18.075 1.00 96.75 413 PRO A CA 1
ATOM 3060 C C . PRO A 1 413 ? -5.942 -13.562 19.436 1.00 96.75 413 PRO A C 1
ATOM 3062 O O . PRO A 1 413 ? -5.294 -13.543 20.482 1.00 96.75 413 PRO A O 1
ATOM 3065 N N . LYS A 1 414 ? -7.237 -13.888 19.402 1.00 94.69 414 LYS A N 1
ATOM 3066 C CA . LYS A 1 414 ? -8.044 -14.247 20.584 1.00 94.69 414 LYS A CA 1
ATOM 3067 C C . LYS A 1 414 ? -7.552 -15.501 21.311 1.00 94.69 414 LYS A C 1
ATOM 3069 O O . LYS A 1 414 ? -7.888 -15.712 22.469 1.00 94.69 414 LYS A O 1
ATOM 3074 N N . SER A 1 415 ? -6.791 -16.349 20.619 1.00 93.00 415 SER A N 1
ATOM 3075 C CA . SER A 1 415 ? -6.212 -17.579 21.167 1.00 93.00 415 SER A CA 1
ATOM 3076 C C . SER A 1 415 ? -5.045 -17.326 22.126 1.00 93.00 415 SER A C 1
ATOM 3078 O O . SER A 1 415 ? -4.608 -18.254 22.806 1.00 93.00 415 SER A O 1
ATOM 3080 N N . LEU A 1 416 ? -4.536 -16.092 22.201 1.00 93.06 416 LEU A N 1
ATOM 3081 C CA . LEU A 1 416 ? -3.534 -15.692 23.183 1.00 93.06 416 LEU A CA 1
ATOM 3082 C C . LEU A 1 416 ? -4.198 -15.074 24.416 1.00 93.06 416 LEU A C 1
ATOM 3084 O O . LEU A 1 416 ? -5.138 -14.291 24.271 1.00 93.06 416 LEU A O 1
ATOM 3088 N N . PRO A 1 417 ? -3.662 -15.322 25.625 1.00 94.12 417 PRO A N 1
ATOM 3089 C CA . PRO A 1 417 ? -3.945 -14.466 26.769 1.00 94.12 417 PRO A CA 1
ATOM 3090 C C . PRO A 1 417 ? -3.644 -13.006 26.415 1.00 94.12 417 PRO A C 1
ATOM 3092 O O . PRO A 1 417 ? -2.624 -12.737 25.775 1.00 94.12 417 PRO A O 1
ATOM 3095 N N . GLN A 1 418 ? -4.507 -12.082 26.846 1.00 95.88 418 GLN A N 1
ATOM 3096 C CA . GLN A 1 418 ? -4.365 -10.651 26.567 1.00 95.88 418 GLN A CA 1
ATOM 3097 C C . GLN A 1 418 ? -2.951 -10.158 26.912 1.00 95.88 418 GLN A C 1
ATOM 3099 O O . GLN A 1 418 ? -2.571 -10.162 28.088 1.00 95.88 418 GLN A O 1
ATOM 3104 N N . PRO A 1 419 ? -2.160 -9.711 25.920 1.00 95.81 419 PRO A N 1
ATOM 3105 C CA . PRO A 1 419 ? -0.841 -9.164 26.195 1.00 95.81 419 PRO A CA 1
ATOM 3106 C C . PRO A 1 419 ? -0.931 -7.871 27.014 1.00 95.81 419 PRO A C 1
ATOM 3108 O O . PRO A 1 419 ? -1.839 -7.057 26.830 1.00 95.81 419 PRO A O 1
ATOM 3111 N N . ALA A 1 420 ? 0.032 -7.650 27.907 1.00 94.75 420 ALA A N 1
ATOM 3112 C CA . ALA A 1 420 ? 0.064 -6.452 28.740 1.00 94.75 420 ALA A CA 1
ATOM 3113 C C . ALA A 1 420 ? 0.094 -5.162 27.893 1.00 94.75 420 ALA A C 1
ATOM 3115 O O . ALA A 1 420 ? 0.743 -5.098 26.845 1.00 94.75 420 ALA A O 1
ATOM 3116 N N . GLY A 1 421 ? -0.648 -4.145 28.341 1.00 94.00 421 GLY A N 1
ATOM 3117 C CA . GLY A 1 421 ? -0.779 -2.858 27.648 1.00 94.00 421 GLY A CA 1
ATOM 3118 C C . GLY A 1 421 ? -1.687 -2.869 26.411 1.00 94.00 421 GLY A C 1
ATOM 3119 O O . GLY A 1 421 ? -1.814 -1.834 25.762 1.00 94.00 421 GLY A O 1
ATOM 3120 N N . THR A 1 422 ? -2.321 -3.998 26.080 1.00 97.38 422 THR A N 1
ATOM 3121 C CA . THR A 1 422 ? -3.278 -4.093 24.966 1.00 97.38 422 THR A CA 1
ATOM 3122 C C . THR A 1 422 ? -4.724 -4.019 25.445 1.00 97.38 422 THR A C 1
ATOM 3124 O O . THR A 1 422 ? -5.013 -4.228 26.622 1.00 97.38 422 THR A O 1
ATOM 3127 N N . VAL A 1 423 ? -5.634 -3.741 24.518 1.00 97.62 423 VAL A N 1
ATOM 3128 C CA . VAL A 1 423 ? -7.090 -3.733 24.700 1.00 97.62 423 VAL A CA 1
ATOM 3129 C C . VAL A 1 423 ? -7.748 -4.544 23.590 1.00 97.62 423 VAL A C 1
ATOM 3131 O O . VAL A 1 423 ? -7.137 -4.768 22.540 1.00 97.62 423 VAL A O 1
ATOM 3134 N N . ARG A 1 424 ? -8.993 -4.983 23.790 1.00 98.19 424 ARG A N 1
ATOM 3135 C CA . ARG A 1 424 ? -9.769 -5.621 22.716 1.00 98.19 424 ARG A CA 1
ATOM 3136 C C . ARG A 1 424 ? -10.068 -4.613 21.602 1.00 98.19 424 ARG A C 1
ATOM 3138 O O . ARG A 1 424 ? -10.494 -3.491 21.878 1.00 98.19 424 ARG A O 1
ATOM 3145 N N . LEU A 1 425 ? -9.867 -5.023 20.351 1.00 98.19 425 LEU A N 1
ATOM 3146 C CA . LEU A 1 425 ? -10.360 -4.319 19.168 1.00 98.19 425 LEU A CA 1
ATOM 3147 C C . LEU A 1 425 ? -11.785 -4.792 18.889 1.00 98.19 425 LEU A C 1
ATOM 3149 O O . LEU A 1 425 ? -11.986 -5.927 18.460 1.00 98.19 425 LEU A O 1
ATOM 3153 N N . MET A 1 426 ? -12.763 -3.941 19.160 1.00 97.56 426 MET A N 1
ATOM 3154 C CA . MET A 1 426 ? -14.180 -4.218 18.945 1.00 97.56 426 MET A CA 1
ATOM 3155 C C . MET A 1 426 ? -14.532 -4.075 17.463 1.00 97.56 426 MET A C 1
ATOM 3157 O O . MET A 1 426 ? -13.912 -3.272 16.768 1.00 97.56 426 MET A O 1
ATOM 3161 N N . ARG A 1 427 ? -15.555 -4.804 17.004 1.00 96.31 427 ARG A N 1
ATOM 3162 C CA . ARG A 1 427 ? -16.238 -4.559 15.725 1.00 96.31 427 ARG A CA 1
ATOM 3163 C C . ARG A 1 427 ? -17.730 -4.480 15.998 1.00 96.31 427 ARG A C 1
ATOM 3165 O O . ARG A 1 427 ? -18.302 -5.432 16.519 1.00 96.31 427 ARG A O 1
ATOM 3172 N N . LYS A 1 428 ? -18.360 -3.362 15.653 1.00 96.94 428 LYS A N 1
ATOM 3173 C CA . LYS A 1 428 ? -19.802 -3.174 15.845 1.00 96.94 428 LYS A CA 1
ATOM 3174 C C . LYS A 1 428 ? -20.434 -2.594 14.591 1.00 96.94 428 LYS A C 1
ATOM 3176 O O . LYS A 1 428 ? -19.816 -1.811 13.878 1.00 96.94 428 LYS A O 1
ATOM 3181 N N . TYR A 1 429 ? -21.675 -2.986 14.359 1.00 96.00 429 TYR A N 1
ATOM 3182 C CA . TYR A 1 429 ? -22.494 -2.583 13.230 1.00 96.00 429 TYR A CA 1
ATOM 3183 C C . TYR A 1 429 ? -23.573 -1.598 13.680 1.00 96.00 429 TYR A C 1
ATOM 3185 O O . TYR A 1 429 ? -24.142 -1.732 14.773 1.00 96.00 429 TYR A O 1
ATOM 3193 N N . ASN A 1 430 ? -23.850 -0.608 12.835 1.00 94.50 430 ASN A N 1
ATOM 3194 C CA . ASN A 1 430 ? -24.945 0.335 13.002 1.00 94.50 430 ASN A CA 1
ATOM 3195 C C . ASN A 1 430 ? -26.024 0.081 11.929 1.00 94.50 430 ASN A C 1
ATOM 3197 O O . ASN A 1 430 ? -25.885 0.568 10.806 1.00 94.50 430 ASN A O 1
ATOM 3201 N N . PRO A 1 431 ? -27.148 -0.585 12.267 1.00 89.62 431 PRO A N 1
ATOM 3202 C CA . PRO A 1 431 ? -28.190 -0.937 11.294 1.00 89.62 431 PRO A CA 1
ATOM 3203 C C . PRO A 1 431 ? -28.881 0.252 10.625 1.00 89.62 431 PRO A C 1
ATOM 3205 O O . PRO A 1 431 ? -29.484 0.104 9.570 1.00 89.62 431 PRO A O 1
ATOM 3208 N N . THR A 1 432 ? -28.845 1.433 11.250 1.00 87.94 432 THR A N 1
ATOM 3209 C CA . THR A 1 432 ? -29.456 2.642 10.667 1.00 87.94 432 THR A CA 1
ATOM 3210 C C . THR A 1 432 ? -28.583 3.276 9.592 1.00 87.94 432 THR A C 1
ATOM 3212 O O . THR A 1 432 ? -29.083 4.023 8.754 1.00 87.94 432 THR A O 1
ATOM 3215 N N . ARG A 1 433 ? -27.282 2.986 9.647 1.00 88.00 433 ARG A N 1
ATOM 3216 C CA . ARG A 1 433 ? -26.251 3.500 8.748 1.00 88.00 433 ARG A CA 1
ATOM 3217 C C . ARG A 1 433 ? -25.784 2.468 7.735 1.00 88.00 433 ARG A C 1
ATOM 3219 O O . ARG A 1 433 ? -25.246 2.871 6.719 1.00 88.00 433 ARG A O 1
ATOM 3226 N N . ASP A 1 434 ? -26.035 1.194 8.028 1.00 89.06 434 ASP A N 1
ATOM 3227 C CA . ASP A 1 434 ? -25.444 0.056 7.333 1.00 89.06 434 ASP A CA 1
ATOM 3228 C C . ASP A 1 434 ? -23.906 0.065 7.364 1.00 89.06 434 ASP A C 1
ATOM 3230 O O . ASP A 1 434 ? -23.248 -0.356 6.430 1.00 89.06 434 ASP A O 1
ATOM 3234 N N . ASP A 1 435 ? -23.342 0.525 8.484 1.00 93.06 435 ASP A N 1
ATOM 3235 C CA . ASP A 1 435 ? -21.909 0.803 8.625 1.00 93.06 435 ASP A CA 1
ATOM 3236 C C . ASP A 1 435 ? -21.255 -0.064 9.708 1.00 93.06 435 ASP A C 1
ATOM 3238 O O . ASP A 1 435 ? -21.809 -0.220 10.812 1.00 93.06 435 ASP A O 1
ATOM 3242 N N . HIS A 1 436 ? -20.060 -0.580 9.425 1.00 95.62 436 HIS A N 1
ATOM 3243 C CA . HIS A 1 436 ? -19.201 -1.251 10.396 1.00 95.62 436 HIS A CA 1
ATOM 3244 C C . HIS A 1 436 ? -18.080 -0.334 10.898 1.00 95.62 436 HIS A C 1
ATOM 3246 O O . HIS A 1 436 ? -17.270 0.192 10.147 1.00 95.62 436 HIS A O 1
ATOM 3252 N N . ALA A 1 437 ? -17.935 -0.249 12.221 1.00 96.38 437 ALA A N 1
ATOM 3253 C CA . ALA A 1 437 ? -16.814 0.444 12.848 1.00 96.38 437 ALA A CA 1
ATOM 3254 C C . ALA A 1 437 ? -15.960 -0.512 13.685 1.00 96.38 437 ALA A C 1
ATOM 3256 O O . ALA A 1 437 ? -16.479 -1.393 14.386 1.00 96.38 437 ALA A O 1
ATOM 3257 N N . ILE A 1 438 ? -14.643 -0.287 13.658 1.00 97.50 438 ILE A N 1
ATOM 3258 C CA . ILE A 1 438 ? -13.682 -0.925 14.559 1.00 97.50 438 ILE A CA 1
ATOM 3259 C C . ILE A 1 438 ? -13.034 0.108 15.476 1.00 97.50 438 ILE A C 1
ATOM 3261 O O . ILE A 1 438 ? -12.684 1.206 15.057 1.00 97.50 438 ILE A O 1
ATOM 3265 N N . PHE A 1 439 ? -12.898 -0.228 16.754 1.00 97.00 439 PHE A N 1
ATOM 3266 C CA . PHE A 1 439 ? -12.428 0.710 17.776 1.00 97.00 439 PHE A CA 1
ATOM 3267 C C . PHE A 1 439 ? -11.945 -0.045 19.020 1.00 97.00 439 PHE A C 1
ATOM 3269 O O . PHE A 1 439 ? -12.381 -1.174 19.266 1.00 97.00 439 PHE A O 1
ATOM 3276 N N . PRO A 1 440 ? -11.046 0.529 19.837 1.00 97.38 440 PRO A N 1
ATOM 3277 C CA . PRO A 1 440 ? -10.627 -0.115 21.076 1.00 97.38 440 PRO A CA 1
ATOM 3278 C C . PRO A 1 440 ? -11.788 -0.173 22.075 1.00 97.38 440 PRO A C 1
ATOM 3280 O O . PRO A 1 440 ? -12.614 0.736 22.138 1.00 97.38 440 PRO A O 1
ATOM 3283 N N . GLU A 1 441 ? -11.840 -1.203 22.920 1.00 96.81 441 GLU A N 1
ATOM 3284 C CA . GLU A 1 441 ? -12.936 -1.397 23.888 1.00 96.81 441 GLU A CA 1
ATOM 3285 C C . GLU A 1 441 ? -13.150 -0.206 24.835 1.00 96.81 441 GLU A C 1
ATOM 3287 O O . GLU A 1 441 ? -14.266 0.054 25.280 1.00 96.81 441 GLU A O 1
ATOM 3292 N N . THR A 1 442 ? -12.102 0.583 25.081 1.00 95.06 442 THR A N 1
ATOM 3293 C CA . THR A 1 442 ? -12.158 1.826 25.864 1.00 95.06 442 THR A CA 1
ATOM 3294 C C . THR A 1 442 ? -13.072 2.889 25.246 1.00 95.06 442 THR A C 1
ATOM 3296 O O . THR A 1 442 ? -13.472 3.831 25.929 1.00 95.06 442 THR A O 1
ATOM 3299 N N . LYS A 1 443 ? -13.438 2.740 23.968 1.00 95.75 443 LYS A N 1
ATOM 3300 C CA . LYS A 1 443 ? -14.331 3.625 23.210 1.00 95.75 443 LYS A CA 1
ATOM 3301 C C . LYS A 1 443 ? -15.738 3.061 23.038 1.00 95.75 443 LYS A C 1
ATOM 3303 O O . LYS A 1 443 ? -16.586 3.740 22.464 1.00 95.75 443 LYS A O 1
ATOM 3308 N N . ALA A 1 444 ? -16.029 1.881 23.591 1.00 94.88 444 ALA A N 1
ATOM 3309 C CA . ALA A 1 444 ? -17.320 1.217 23.418 1.00 94.88 444 ALA A CA 1
ATOM 3310 C C . ALA A 1 444 ? -18.515 2.085 23.839 1.00 94.88 444 ALA A C 1
ATOM 3312 O O . ALA A 1 444 ? -19.504 2.140 23.118 1.00 94.88 444 ALA A O 1
ATOM 3313 N N . GLY A 1 445 ? -18.412 2.823 24.951 1.00 96.19 445 GLY A N 1
ATOM 3314 C CA . GLY A 1 445 ? -19.484 3.727 25.388 1.00 96.19 445 GLY A CA 1
ATOM 3315 C C . GLY A 1 445 ? -19.741 4.884 24.413 1.00 96.19 445 GLY A C 1
ATOM 3316 O O . GLY A 1 445 ? -20.891 5.209 24.132 1.00 96.19 445 GLY A O 1
ATOM 3317 N N . TYR A 1 446 ? -18.676 5.471 23.857 1.00 95.25 446 TYR A N 1
ATOM 3318 C CA . TYR A 1 446 ? -18.781 6.541 22.860 1.00 95.25 446 TYR A CA 1
ATOM 3319 C C . TYR A 1 446 ? -19.413 6.026 21.560 1.00 95.25 446 TYR A C 1
ATOM 3321 O O . TYR A 1 446 ? -20.376 6.610 21.069 1.00 95.25 446 TYR A O 1
ATOM 3329 N N . MET A 1 447 ? -18.934 4.887 21.054 1.00 95.94 447 MET A N 1
ATOM 3330 C CA . MET A 1 447 ? -19.413 4.300 19.798 1.00 95.94 447 MET A CA 1
ATOM 3331 C C . MET A 1 447 ? -20.838 3.747 19.909 1.00 95.94 447 MET A C 1
ATOM 3333 O O . MET A 1 447 ? -21.627 3.895 18.976 1.00 95.94 447 MET A O 1
ATOM 3337 N N . ALA A 1 448 ? -21.225 3.213 21.071 1.00 96.50 448 ALA A N 1
ATOM 3338 C CA . ALA A 1 448 ? -22.614 2.859 21.351 1.00 96.50 448 ALA A CA 1
ATOM 3339 C C . ALA A 1 448 ? -23.534 4.092 21.302 1.00 96.50 448 ALA A C 1
ATOM 3341 O O . ALA A 1 448 ? -24.630 4.013 20.751 1.00 96.50 448 ALA A O 1
ATOM 3342 N N . GLY A 1 449 ? -23.069 5.248 21.795 1.00 96.81 449 GLY A N 1
ATOM 3343 C CA . GLY A 1 449 ? -23.774 6.529 21.667 1.00 96.81 449 GLY A CA 1
ATOM 3344 C C . GLY A 1 449 ? -23.951 7.004 20.218 1.00 96.81 449 GLY A C 1
ATOM 3345 O O . GLY A 1 449 ? -24.889 7.745 19.932 1.00 96.81 449 GLY A O 1
ATOM 3346 N N . LEU A 1 450 ? -23.100 6.543 19.294 1.00 94.62 450 LEU A N 1
ATOM 3347 C CA . LEU A 1 450 ? -23.227 6.773 17.849 1.00 94.62 450 LEU A CA 1
ATOM 3348 C C . LEU A 1 450 ? -24.082 5.711 17.131 1.00 94.62 450 LEU A C 1
ATOM 3350 O O . LEU A 1 450 ? -24.300 5.828 15.925 1.00 94.62 450 LEU A O 1
ATOM 3354 N N . GLY A 1 451 ? -24.574 4.697 17.851 1.00 96.00 451 GLY A N 1
ATOM 3355 C CA . GLY A 1 451 ? -25.442 3.638 17.328 1.00 96.00 451 GLY A CA 1
ATOM 3356 C C . GLY A 1 451 ? -24.732 2.347 16.907 1.00 96.00 451 GLY A C 1
ATOM 3357 O O . GLY A 1 451 ? -25.398 1.443 16.409 1.00 96.00 451 GLY A O 1
ATOM 3358 N N . TYR A 1 452 ? -23.417 2.215 17.121 1.00 96.25 452 TYR A N 1
ATOM 3359 C CA . TYR A 1 452 ? -22.686 0.968 16.852 1.00 96.25 452 TYR A CA 1
ATOM 3360 C C . TYR A 1 452 ? -22.865 -0.016 18.011 1.00 96.25 452 TYR A C 1
ATOM 3362 O O . TYR A 1 452 ? -22.034 -0.108 18.917 1.00 96.25 452 TYR A O 1
ATOM 3370 N N . THR A 1 453 ? -23.986 -0.732 18.005 1.00 95.50 453 THR A N 1
ATOM 3371 C CA . THR A 1 453 ? -24.407 -1.600 19.118 1.00 95.50 453 THR A CA 1
ATOM 3372 C C . THR A 1 453 ? -24.541 -3.069 18.733 1.00 95.50 453 THR A C 1
ATOM 3374 O O . THR A 1 453 ? -24.561 -3.918 19.624 1.00 95.50 453 THR A O 1
ATOM 3377 N N . VAL A 1 454 ? -24.597 -3.385 17.437 1.00 95.88 454 VAL A N 1
ATOM 3378 C CA . VAL A 1 454 ? -24.892 -4.736 16.944 1.00 95.88 454 VAL A CA 1
ATOM 3379 C C . VAL A 1 454 ? -23.612 -5.509 16.648 1.00 95.88 454 VAL A C 1
ATOM 3381 O O . VAL A 1 454 ? -22.683 -4.983 16.038 1.00 95.88 454 VAL A O 1
ATOM 3384 N N . ASP A 1 455 ? -23.574 -6.774 17.056 1.00 91.56 455 ASP A N 1
ATOM 3385 C CA . ASP A 1 455 ? -22.527 -7.707 16.648 1.00 91.56 455 ASP A CA 1
ATOM 3386 C C . ASP A 1 455 ? -22.817 -8.235 15.246 1.00 91.56 455 ASP A C 1
ATOM 3388 O O . ASP A 1 455 ? -23.892 -8.767 14.979 1.00 91.56 455 ASP A O 1
ATOM 3392 N N . SER A 1 456 ? -21.839 -8.119 14.355 1.00 81.06 456 SER A N 1
ATOM 3393 C CA . SER A 1 456 ? -21.907 -8.673 13.003 1.00 81.06 456 SER A CA 1
ATOM 3394 C C . SER A 1 456 ? -20.838 -9.749 12.900 1.00 81.06 456 SER A C 1
ATOM 3396 O O . SER A 1 456 ? -19.666 -9.439 12.721 1.00 81.06 456 SER A O 1
ATOM 3398 N N . GLY A 1 457 ? -21.196 -11.006 13.171 1.00 79.00 457 GLY A N 1
ATOM 3399 C CA . GLY A 1 457 ? -20.298 -12.174 13.164 1.00 79.00 457 GLY A CA 1
ATOM 3400 C C . GLY A 1 457 ? -19.383 -12.334 14.391 1.00 79.00 457 GLY A C 1
ATOM 3401 O O . GLY A 1 457 ? -19.241 -13.441 14.900 1.00 79.00 457 GLY A O 1
ATOM 3402 N N . ALA A 1 458 ? -18.786 -11.254 14.901 1.00 81.50 458 ALA A N 1
ATOM 3403 C CA . ALA A 1 458 ? -17.931 -11.277 16.088 1.00 81.50 458 ALA A CA 1
ATOM 3404 C C . ALA A 1 458 ? -18.003 -9.945 16.845 1.00 81.50 458 ALA A C 1
ATOM 3406 O O . ALA A 1 458 ? -17.974 -8.887 16.223 1.00 81.50 458 ALA A O 1
ATOM 3407 N N . GLU A 1 459 ? -18.035 -10.008 18.179 1.00 87.62 459 GLU A N 1
ATOM 3408 C CA . GLU A 1 459 ? -18.061 -8.824 19.056 1.00 87.62 459 GLU A CA 1
ATOM 3409 C C . GLU A 1 459 ? -16.741 -8.029 19.022 1.00 87.62 459 GLU A C 1
ATOM 3411 O O . GLU A 1 459 ? -16.709 -6.799 19.100 1.00 87.62 459 GLU A O 1
ATOM 3416 N N . TRP A 1 460 ? -15.623 -8.740 18.907 1.00 95.31 460 TRP A N 1
ATOM 3417 C CA . TRP A 1 460 ? -14.273 -8.186 18.860 1.00 95.31 460 TRP A CA 1
ATOM 3418 C C . TRP A 1 460 ? -13.384 -9.065 17.981 1.00 95.31 460 TRP A C 1
ATOM 3420 O O . TRP A 1 460 ? -13.743 -10.205 17.688 1.00 95.31 460 TRP A O 1
ATOM 3430 N N . LEU A 1 461 ? -12.242 -8.545 17.537 1.00 96.88 461 LEU A N 1
ATOM 3431 C CA . LEU A 1 461 ? -11.376 -9.161 16.522 1.00 96.88 461 LEU A CA 1
ATOM 3432 C C . LEU A 1 461 ? -10.086 -9.745 17.114 1.00 96.88 461 LEU A C 1
ATOM 3434 O O . LEU A 1 461 ? -9.632 -10.810 16.711 1.00 96.88 461 LEU A O 1
ATOM 3438 N N . GLY A 1 462 ? -9.518 -9.089 18.120 1.00 97.62 462 GLY A N 1
ATOM 3439 C CA . GLY A 1 462 ? -8.259 -9.483 18.751 1.00 97.62 462 GLY A CA 1
ATOM 3440 C C . GLY A 1 462 ? -7.776 -8.406 19.714 1.00 97.62 462 GLY A C 1
ATOM 3441 O O . GLY A 1 462 ? -8.551 -7.519 20.078 1.00 97.62 462 GLY A O 1
ATOM 3442 N N . TYR A 1 463 ? -6.506 -8.459 20.114 1.00 98.31 463 TYR A N 1
ATOM 3443 C CA . TYR A 1 463 ? -5.904 -7.435 20.970 1.00 98.31 463 TYR A CA 1
ATOM 3444 C C . TYR A 1 463 ? -4.971 -6.504 20.194 1.00 98.31 463 TYR A C 1
ATOM 3446 O O . TYR A 1 463 ? -4.172 -6.942 19.362 1.00 98.31 463 TYR A O 1
ATOM 3454 N N . VAL A 1 464 ? -5.052 -5.215 20.513 1.00 98.00 464 VAL A N 1
ATOM 3455 C CA . VAL A 1 464 ? -4.275 -4.125 19.904 1.00 98.00 464 VAL A CA 1
ATOM 3456 C C . VAL A 1 464 ? -3.753 -3.178 20.974 1.00 98.00 464 VAL A C 1
ATOM 3458 O O . VAL A 1 464 ? -4.301 -3.109 22.074 1.00 98.00 464 VAL A O 1
ATOM 3461 N N . TYR A 1 465 ? -2.703 -2.422 20.665 1.00 96.81 465 TYR A N 1
ATOM 3462 C CA . TYR A 1 465 ? -2.247 -1.366 21.566 1.00 96.81 465 TYR A CA 1
ATOM 3463 C C . TYR A 1 465 ? -3.074 -0.092 21.344 1.00 96.81 465 TYR A C 1
ATOM 3465 O O . TYR A 1 465 ? -3.208 0.337 20.196 1.00 96.81 465 TYR A O 1
ATOM 3473 N N . PRO A 1 466 ? -3.611 0.543 22.400 1.00 95.31 466 PRO A N 1
ATOM 3474 C CA . PRO A 1 466 ? -4.292 1.824 22.267 1.00 95.31 466 PRO A CA 1
ATOM 3475 C C . PRO A 1 466 ? -3.295 2.935 21.915 1.00 95.31 466 PRO A C 1
ATOM 3477 O O . PRO A 1 466 ? -2.143 2.923 22.356 1.00 95.31 466 PRO A O 1
ATOM 3480 N N . ASN A 1 467 ? -3.739 3.918 21.135 1.00 92.94 467 ASN A N 1
ATOM 3481 C CA . ASN A 1 467 ? -2.947 5.098 20.825 1.00 92.94 467 ASN A CA 1
ATOM 3482 C C . ASN A 1 467 ? -3.077 6.156 21.930 1.00 92.94 467 ASN A C 1
ATOM 3484 O O . ASN A 1 467 ? -4.118 6.794 22.071 1.00 92.94 467 ASN A O 1
ATOM 3488 N N . ASN A 1 468 ? -1.983 6.375 22.661 1.00 87.88 468 ASN A N 1
ATOM 3489 C CA . ASN A 1 468 ? -1.856 7.425 23.676 1.00 87.88 468 ASN A CA 1
ATOM 3490 C C . ASN A 1 468 ? -0.883 8.545 23.242 1.00 87.88 468 ASN A C 1
ATOM 3492 O O . ASN A 1 468 ? -0.369 9.272 24.090 1.00 87.88 468 ASN A O 1
ATOM 3496 N N . GLY A 1 469 ? -0.614 8.667 21.934 1.00 82.31 469 GLY A N 1
ATOM 3497 C CA . GLY A 1 469 ? 0.287 9.648 21.320 1.00 82.31 469 GLY A CA 1
ATOM 3498 C C . GLY A 1 469 ? 1.561 9.002 20.753 1.00 82.31 469 GLY A C 1
ATOM 3499 O O . GLY A 1 469 ? 1.700 8.943 19.528 1.00 82.31 469 GLY A O 1
ATOM 3500 N N . PRO A 1 470 ? 2.497 8.524 21.599 1.00 85.19 470 PRO A N 1
ATOM 3501 C CA . PRO A 1 470 ? 3.711 7.841 21.148 1.00 85.19 470 PRO A CA 1
ATOM 3502 C C . PRO A 1 470 ? 3.477 6.396 20.689 1.00 85.19 470 PRO A C 1
ATOM 3504 O O . PRO A 1 470 ? 2.485 5.762 21.063 1.00 85.19 470 PRO A O 1
ATOM 3507 N N . VAL A 1 471 ? 4.455 5.846 19.957 1.00 88.25 471 VAL A N 1
ATOM 3508 C CA . VAL A 1 471 ? 4.501 4.414 19.618 1.00 88.25 471 VAL A CA 1
ATOM 3509 C C . VAL A 1 471 ? 4.524 3.575 20.909 1.00 88.25 471 VAL A C 1
ATOM 3511 O O . VAL A 1 471 ? 5.378 3.808 21.769 1.00 88.25 471 VAL A O 1
ATOM 3514 N N . PRO A 1 472 ? 3.638 2.576 21.061 1.00 89.25 472 PRO A N 1
ATOM 3515 C CA . PRO A 1 472 ? 3.616 1.711 22.234 1.00 89.25 472 PRO A CA 1
ATOM 3516 C C . PRO A 1 472 ? 4.920 0.925 22.416 1.00 89.25 472 PRO A C 1
ATOM 3518 O O . PRO A 1 472 ? 5.464 0.359 21.465 1.00 89.25 472 PRO A O 1
ATOM 3521 N N . PHE A 1 473 ? 5.383 0.824 23.664 1.00 86.88 473 PHE A N 1
ATOM 3522 C CA . PHE A 1 473 ? 6.436 -0.121 24.027 1.00 86.88 473 PHE A CA 1
ATOM 3523 C C . PHE A 1 473 ? 5.851 -1.535 24.102 1.00 86.88 473 PHE A C 1
ATOM 3525 O O . PHE A 1 473 ? 4.881 -1.778 24.826 1.00 86.88 473 PHE A O 1
ATOM 3532 N N . ILE A 1 474 ? 6.440 -2.473 23.360 1.00 87.31 474 ILE A N 1
ATOM 3533 C CA . ILE A 1 474 ? 6.004 -3.868 23.384 1.00 87.31 474 ILE A CA 1
ATOM 3534 C C . ILE A 1 474 ? 6.468 -4.498 24.695 1.00 87.31 474 ILE A C 1
ATOM 3536 O O . ILE A 1 474 ? 7.640 -4.830 24.839 1.00 87.31 474 ILE A O 1
ATOM 3540 N N . GLN A 1 475 ? 5.486 -4.651 25.590 1.00 72.56 475 GLN A N 1
ATOM 3541 C CA . GLN A 1 475 ? 5.381 -5.611 26.697 1.00 72.56 475 GLN A CA 1
ATOM 3542 C C . GLN A 1 475 ? 6.634 -6.391 27.072 1.00 72.56 475 GLN A C 1
ATOM 3544 O O . GLN A 1 475 ? 6.834 -7.364 26.321 1.00 72.56 475 GLN A O 1
#